Protein 3EAG (pdb70)

Sequence (632 aa):
AKHIHIIGIGGTFGGLAAIAKEAGFEVSGCDAKYPPSTQLEALGIDVYEGFDAAQLDEFKADVYVIGNVAKRGDVVEAILNLGLPYISGPQWLSENVLHHHWVLGVAGTHGKTTTASLAWVLEYAGLAPGFLIGGVPENFGVSARLPQTPRQDPNSQSPFFVIEADEYDTAFFDKRSKFVHYRPRTAVLNNLEFDHADIFADLGAIQTQFHYLVRTVPSEGLIVCNGRQQSLQDTLDKGCWTPVEKFGTEHGWQAGEANADGSFDVLLDGKTAGRVKWDLGRHNRNALAVIAAARHVGVDIQTACEALGAFKNVKRAKHIHIIGIGGTFGGLAAIAKEAGFEVSGCDAKYPPSTQLEALGIDVYEGFDAAQLDEFKADVYVIGNVAKRGDVVEAILNLGLPYISGPQWLSENVLHHHWVLGVAGTHGKTTTASLAWVLEYAGLAPGFLIGGVPENFGVSARLPQTPRQDPNSQSPFFVIEADEYYDTAFFDKRSKFVHYRPRTAVLNNLEFDHADIFADLGAIQTQFHYLVRTVPSEGLIVCNGRQQSLQDTLDKGCWTPVEKFGTEHGWQAGEANADGSFDVLLDGKTAGRVKWDLGRHNRNALAVIAAARHVGVDIQTACEALGAFKNVKR

InterPro domains:
  IPR000713 Mur ligase, N-terminal catalytic domain [PF01225] (3-102)
  IPR004101 Mur ligase, C-terminal [PF02875] (323-444)
  IPR005757 Murein peptide ligase [MF_02020] (2-458)
  IPR005757 Murein peptide ligase [TIGR01081] (3-458)
  IPR013221 Mur ligase, central [PF08245] (110-301)
  IPR036565 Mur-like, catalytic domain superfamily [G3DSA:3.40.1190.10] (93-323)
  IPR036565 Mur-like, catalytic domain superfamily [SSF53623] (100-319)
  IPR036615 Mur ligase, C-terminal domain superfamily [G3DSA:3.90.190.20] (324-458)
  IPR036615 Mur ligase, C-terminal domain superfamily [SSF53244] (321-457)
  IPR050061 Peptidoglycan biosynthesis MurCDEF [PTHR43445] (2-457)

Foldseek 3Di:
DAEEEEEACDAQLVQLQVACLVLPYHYEYEHADDPCVVSCVVSVHHYHHDQALCVCVVDDGQEYEYEAVDDPDHNVVVCVVVVGHYDFSLLVCLVRAQVQAQEAEEDEPDDLQVLLLLCLLCVLVFQQEFEAHRFAFPVDDGNTYHRAAGPVGNVDGHRYYYYHQFQAARYNPTLAGSNLSRLHQHYEHLYADPPVVPSDVHLVRSLVSVLSNQVSHDQLGEYEYAPVDPSVVVSCVVDHRHHYAYECDLQGWHWADADPQGKTFIDGRNHGQEIARDNDPPSVCSLRSSLVRNVSVPRGSHSSSVSRRVGDGTHD/DFEEEEEACDAQLVQLQLACLVVVYQYEYEDADDPCVVVCVVSVYYYDHDQALVVCVVRVGQEYEYEAVDDPDHNVVNCVVVVHHYYYSLQVCLVPPQVQAQEAEEEEDDDLQVLLLLCLLCVLQQQQEFEAGRDDFPVDRGRTYHGDAGPPGNPDGHRYYYYHFFQQQRYNPGRAGSLLRRLHQHYEHLYYDADPVDRPDDSVVSLVSVLSNQVSHDQLGEYEYAPPHVSVVVSCVVDHNHHYAYECDLQGWHWADADPQGKIFIDGNNHTQEIARANDDPSVSSLRSSLVSNVRVPDRSHSSRVSRNPGDGDDD

Secondary structure (DSSP, 8-state):
--EEEEES--S---HHHHHHHHTT-EEEEEE------HHHHHTT-EEEES--GGGGGS---SEEEE-TT-----HHHHHHHTT--EEEHHHHHHHHTGGGSEEEEEESSS-HHHHH--HHHHHHTT---EEE-SSEETTSS-SEE-----SS-TTS---EEEEE---SEEETTEEEEGGGGS--SEEEE-------TTTSSSHHHHHHHHHHHHTTS-TTSEEEEESS-HHHHHHHTT---S-EEEESSSSSEEEEEE-TTS-EEEEETTEEEEEE-----TTT--HHHHHHHHHHHT--HHHHHHHHHT---EE-/--EEEEET--S---HHHHHHHHTT-EEEEEE------HHHHTTT--EEES--TTHHHH---SEEEEPTT-----HHHHHHHHT--EEEHHHHHHHHTGGGSEEEEEESSSSHHHHH--HHHHHHTT---EEE-SS--TTSS-SEE-----TT-TTS---EEEEE---SEEETTEEEEGGGGS--SEEEE------TT-TTS-THHHHHHHHHHHTTS-TTSEEEEETT-HHHHHHHHT---S-EEEESSTTSEEE----SSS-EEEEETTEEEEEE-----TTT--HHHHHHHHHHTT--HHHHHHHHHT--PPP-

B-factor: mean 43.96, std 9.4, range [19.83, 86.57]

CATH classification: 3.40.50.720 (+1 more: 3.40.1190.10)

Structure (mmCIF, N/CA/C/O backbone):
data_3EAG
#
_entry.id   3EAG
#
_cell.length_a   65.497
_cell.length_b   83.800
_cell.length_c   143.838
_cell.angle_alpha   90.00
_cell.angle_beta   90.00
_cell.angle_gamma   90.00
#
_symmetry.space_group_name_H-M   'P 21 21 21'
#
loop_
_entity.id
_entity.type
_entity.pdbx_description
1 polymer 'UDP-N-acetylmuramate:L-alanyl-gamma-D-glutamyl-meso-diaminopimelate ligase'
2 non-polymer GLYCEROL
3 water water
#
loop_
_atom_site.group_PDB
_atom_site.id
_atom_site.type_symbol
_atom_site.label_atom_id
_atom_site.label_alt_id
_atom_site.label_comp_id
_atom_site.label_asym_id
_atom_site.label_entity_id
_atom_site.label_seq_id
_atom_site.pdbx_PDB_ins_code
_atom_site.Cartn_x
_atom_site.Cartn_y
_atom_site.Cartn_z
_atom_site.occupancy
_atom_site.B_iso_or_equiv
_atom_site.auth_seq_id
_atom_site.auth_comp_id
_atom_site.auth_asym_id
_atom_site.auth_atom_id
_atom_site.pdbx_PDB_model_num
ATOM 1 N N . ALA A 1 3 ? 9.379 80.171 56.514 1.00 56.12 0 ALA A N 1
ATOM 2 C CA . ALA A 1 3 ? 8.662 79.498 57.620 1.00 55.88 0 ALA A CA 1
ATOM 3 C C . ALA A 1 3 ? 8.533 78.003 57.262 1.00 55.33 0 ALA A C 1
ATOM 4 O O . ALA A 1 3 ? 9.127 77.552 56.269 1.00 54.82 0 ALA A O 1
ATOM 14 N N . LYS A 1 5 ? 6.692 74.285 56.207 1.00 47.62 2 LYS A N 1
ATOM 15 C CA . LYS A 1 5 ? 5.849 73.932 55.100 1.00 45.59 2 LYS A CA 1
ATOM 16 C C . LYS A 1 5 ? 4.364 74.111 55.394 1.00 43.77 2 LYS A C 1
ATOM 17 O O . LYS A 1 5 ? 3.906 74.099 56.542 1.00 43.21 2 LYS A O 1
ATOM 23 N N . HIS A 1 6 ? 3.610 74.293 54.326 1.00 41.85 3 HIS A N 1
ATOM 24 C CA . HIS A 1 6 ? 2.173 74.478 54.425 1.00 39.95 3 HIS A CA 1
ATOM 25 C C . HIS A 1 6 ? 1.492 73.228 53.857 1.00 38.77 3 HIS A C 1
ATOM 26 O O . HIS A 1 6 ? 1.730 72.838 52.688 1.00 38.33 3 HIS A O 1
ATOM 33 N N . ILE A 1 7 ? 0.674 72.593 54.684 1.00 36.86 4 ILE A N 1
ATOM 34 C CA . ILE A 1 7 ? -0.093 71.458 54.216 1.00 36.23 4 ILE A CA 1
ATOM 35 C C . ILE A 1 7 ? -1.558 71.812 54.159 1.00 35.42 4 ILE A C 1
ATOM 36 O O . ILE A 1 7 ? -2.042 72.553 54.989 1.00 36.26 4 ILE A O 1
ATOM 41 N N . HIS A 1 8 ? -2.244 71.317 53.144 1.00 34.13 5 HIS A N 1
ATOM 42 C CA . HIS A 1 8 ? -3.646 71.566 52.986 1.00 33.34 5 HIS A CA 1
ATOM 43 C C . HIS A 1 8 ? -4.376 70.214 52.993 1.00 32.87 5 HIS A C 1
ATOM 44 O O . HIS A 1 8 ? -4.171 69.362 52.118 1.00 32.01 5 HIS A O 1
ATOM 51 N N . ILE A 1 9 ? -5.195 70.018 54.012 1.00 31.91 6 ILE A N 1
ATOM 52 C CA . ILE A 1 9 ? -5.882 68.762 54.206 1.00 32.14 6 ILE A CA 1
ATOM 53 C C . ILE A 1 9 ? -7.225 68.741 53.479 1.00 32.27 6 ILE A C 1
ATOM 54 O O . ILE A 1 9 ? -8.127 69.515 53.805 1.00 33.48 6 ILE A O 1
ATOM 59 N N . ILE A 1 10 ? -7.356 67.877 52.477 1.00 32.16 7 ILE A N 1
ATOM 60 C CA . ILE A 1 10 ? -8.643 67.678 51.830 1.00 31.78 7 ILE A CA 1
ATOM 61 C C . ILE A 1 10 ? -9.433 66.649 52.657 1.00 31.56 7 ILE A C 1
ATOM 62 O O . ILE A 1 10 ? -9.101 65.426 52.704 1.00 31.05 7 ILE A O 1
ATOM 67 N N . GLY A 1 11 ? -10.460 67.157 53.320 1.00 30.70 8 GLY A N 1
ATOM 68 C CA . GLY A 1 11 ? -11.310 66.326 54.148 1.00 31.17 8 GLY A CA 1
ATOM 69 C C . GLY A 1 11 ? -10.842 66.438 55.569 1.00 31.98 8 GLY A C 1
ATOM 70 O O . GLY A 1 11 ? -10.417 65.454 56.147 1.00 33.31 8 GLY A O 1
ATOM 71 N N . ILE A 1 12 ? -10.929 67.634 56.144 1.00 32.37 9 ILE A N 1
ATOM 72 C CA . ILE A 1 12 ? -10.288 67.925 57.435 1.00 32.24 9 ILE A CA 1
ATOM 73 C C . ILE A 1 12 ? -11.207 67.758 58.634 1.00 32.57 9 ILE A C 1
ATOM 74 O O . ILE A 1 12 ? -10.755 67.936 59.777 1.00 32.05 9 ILE A O 1
ATOM 79 N N . GLY A 1 13 ? -12.483 67.451 58.361 1.00 32.52 10 GLY A N 1
ATOM 80 C CA . GLY A 1 13 ? -13.457 67.099 59.394 1.00 33.26 10 GLY A CA 1
ATOM 81 C C . GLY A 1 13 ? -13.203 65.689 59.902 1.00 34.15 10 GLY A C 1
ATOM 82 O O . GLY A 1 13 ? -12.424 64.911 59.314 1.00 34.80 10 GLY A O 1
ATOM 83 N N . GLY A 1 14 ? -13.836 65.350 61.007 1.00 34.59 11 GLY A N 1
ATOM 84 C CA . GLY A 1 14 ? -13.620 64.045 61.630 1.00 35.03 11 GLY A CA 1
ATOM 85 C C . GLY A 1 14 ? -12.411 64.053 62.555 1.00 35.48 11 GLY A C 1
ATOM 86 O O . GLY A 1 14 ? -11.417 64.779 62.312 1.00 35.38 11 GLY A O 1
ATOM 87 N N . THR A 1 15 ? -12.485 63.222 63.600 1.00 35.11 12 THR A N 1
ATOM 88 C CA . THR A 1 15 ? -11.430 63.132 64.612 1.00 34.60 12 THR A CA 1
ATOM 89 C C . THR A 1 15 ? -10.044 62.727 64.111 1.00 33.44 12 THR A C 1
ATOM 90 O O . THR A 1 15 ? -9.058 63.242 64.622 1.00 33.85 12 THR A O 1
ATOM 94 N N . PHE A 1 16 ? -9.950 61.808 63.154 1.00 32.25 13 PHE A N 1
ATOM 95 C CA . PHE A 1 16 ? -8.637 61.382 62.662 1.00 31.91 13 PHE A CA 1
ATOM 96 C C . PHE A 1 16 ? -7.887 62.501 61.915 1.00 32.04 13 PHE A C 1
ATOM 97 O O . PHE A 1 16 ? -6.718 62.757 62.164 1.00 32.01 13 PHE A O 1
ATOM 113 N N . GLY A 1 18 ? -8.743 65.717 61.968 1.00 30.49 15 GLY A N 1
ATOM 114 C CA . GLY A 1 18 ? -8.644 66.831 62.881 1.00 29.40 15 GLY A CA 1
ATOM 115 C C . GLY A 1 18 ? -7.510 66.660 63.861 1.00 28.85 15 GLY A C 1
ATOM 116 O O . GLY A 1 18 ? -6.767 67.606 64.128 1.00 28.78 15 GLY A O 1
ATOM 117 N N . GLY A 1 19 ? -7.389 65.458 64.419 1.00 28.18 16 GLY A N 1
ATOM 118 C CA . GLY A 1 19 ? -6.232 65.105 65.234 1.00 27.85 16 GLY A CA 1
ATOM 119 C C . GLY A 1 19 ? -4.894 65.256 64.510 1.00 27.50 16 GLY A C 1
ATOM 120 O O . GLY A 1 19 ? -3.910 65.726 65.100 1.00 26.95 16 GLY A O 1
ATOM 121 N N . LEU A 1 20 ? -4.861 64.861 63.236 1.00 27.19 17 LEU A N 1
ATOM 122 C CA . LEU A 1 20 ? -3.674 65.014 62.409 1.00 27.94 17 LEU A CA 1
ATOM 123 C C . LEU A 1 20 ? -3.327 66.480 62.256 1.00 27.93 17 LEU A C 1
ATOM 124 O O . LEU A 1 20 ? -2.155 66.870 62.237 1.00 27.92 17 LEU A O 1
ATOM 129 N N . ALA A 1 21 ? -4.352 67.306 62.154 1.00 28.17 18 ALA A N 1
ATOM 130 C CA . ALA A 1 21 ? -4.109 68.720 61.970 1.00 27.99 18 ALA A CA 1
ATOM 131 C C . ALA A 1 21 ? -3.543 69.340 63.252 1.00 28.26 18 ALA A C 1
ATOM 132 O O . ALA A 1 21 ? -2.630 70.176 63.182 1.00 29.25 18 ALA A O 1
ATOM 134 N N . ALA A 1 22 ? -4.027 68.900 64.412 1.00 27.56 19 ALA A N 1
ATOM 135 C CA . ALA A 1 22 ? -3.493 69.393 65.674 1.00 27.54 19 ALA A CA 1
ATOM 136 C C . ALA A 1 22 ? -2.010 69.032 65.790 1.00 27.73 19 ALA A C 1
ATOM 137 O O . ALA A 1 22 ? -1.188 69.860 66.175 1.00 28.09 19 ALA A O 1
ATOM 139 N N . ILE A 1 23 ? -1.665 67.805 65.416 1.00 27.71 20 ILE A N 1
ATOM 140 C CA . ILE A 1 23 ? -0.299 67.355 65.534 1.00 27.52 20 ILE A CA 1
ATOM 141 C C . ILE A 1 23 ? 0.619 68.127 64.594 1.00 28.14 20 ILE A C 1
ATOM 142 O O . ILE A 1 23 ? 1.696 68.588 64.989 1.00 27.36 20 ILE A O 1
ATOM 147 N N . ALA A 1 24 ? 0.162 68.287 63.357 1.00 29.37 21 ALA A N 1
ATOM 148 C CA . ALA A 1 24 ? 0.894 69.025 62.352 1.00 30.24 21 ALA A CA 1
ATOM 149 C C . ALA A 1 24 ? 1.115 70.403 62.873 1.00 31.34 21 ALA A C 1
ATOM 150 O O . ALA A 1 24 ? 2.250 70.898 62.889 1.00 32.23 21 ALA A O 1
ATOM 152 N N . LYS A 1 25 ? 0.039 71.015 63.340 1.00 32.15 22 LYS A N 1
ATOM 153 C CA . LYS A 1 25 ? 0.139 72.342 63.947 1.00 33.91 22 LYS A CA 1
ATOM 154 C C . LYS A 1 25 ? 1.244 72.444 64.994 1.00 34.30 22 LYS A C 1
ATOM 155 O O . LYS A 1 25 ? 2.058 73.345 64.943 1.00 35.03 22 LYS A O 1
ATOM 161 N N . GLU A 1 26 ? 1.259 71.505 65.931 1.00 34.70 23 GLU A N 1
ATOM 162 C CA . GLU A 1 26 ? 2.176 71.506 67.054 1.00 35.75 23 GLU A CA 1
ATOM 163 C C . GLU A 1 26 ? 3.607 71.155 66.611 1.00 35.61 23 GLU A C 1
ATOM 164 O O . GLU A 1 26 ? 4.585 71.483 67.294 1.00 35.55 23 GLU A O 1
ATOM 170 N N . ALA A 1 27 ? 3.735 70.473 65.472 1.00 35.39 24 ALA A N 1
ATOM 171 C CA . ALA A 1 27 ? 5.057 70.127 64.942 1.00 34.81 24 ALA A CA 1
ATOM 172 C C . ALA A 1 27 ? 5.680 71.294 64.168 1.00 34.84 24 ALA A C 1
ATOM 173 O O . ALA A 1 27 ? 6.749 71.145 63.570 1.00 35.25 24 ALA A O 1
ATOM 175 N N . GLY A 1 28 ? 5.013 72.444 64.169 1.00 34.30 25 GLY A N 1
ATOM 176 C CA . GLY A 1 28 ? 5.510 73.603 63.458 1.00 33.92 25 GLY A CA 1
ATOM 177 C C . GLY A 1 28 ? 4.983 73.829 62.040 1.00 33.73 25 GLY A C 1
ATOM 178 O O . GLY A 1 28 ? 5.347 74.831 61.411 1.00 34.64 25 GLY A O 1
ATOM 179 N N . PHE A 1 29 ? 4.119 72.954 61.527 1.00 32.54 26 PHE A N 1
ATOM 180 C CA . PHE A 1 29 ? 3.526 73.170 60.185 1.00 31.60 26 PHE A CA 1
ATOM 181 C C . PHE A 1 29 ? 2.422 74.232 60.130 1.00 31.79 26 PHE A C 1
ATOM 182 O O . PHE A 1 29 ? 1.611 74.354 61.031 1.00 32.02 26 PHE A O 1
ATOM 190 N N . GLU A 1 30 ? 2.394 74.986 59.044 1.00 31.94 27 GLU A N 1
ATOM 191 C CA . GLU A 1 30 ? 1.207 75.739 58.659 1.00 31.68 27 GLU A CA 1
ATOM 192 C C . GLU A 1 30 ? 0.132 74.762 58.128 1.00 30.38 27 GLU A C 1
ATOM 193 O O . GLU A 1 30 ? 0.381 73.964 57.253 1.00 30.89 27 GLU A O 1
ATOM 199 N N . VAL A 1 31 ? -1.069 74.830 58.657 1.00 29.10 28 VAL A N 1
ATOM 200 C CA . VAL A 1 31 ? -2.075 73.858 58.310 1.00 27.94 28 VAL A CA 1
ATOM 201 C C . VAL A 1 31 ? -3.346 74.568 57.887 1.00 27.51 28 VAL A C 1
ATOM 202 O O . VAL A 1 31 ? -3.814 75.490 58.565 1.00 26.43 28 VAL A O 1
ATOM 206 N N . SER A 1 32 ? -3.920 74.129 56.775 1.00 27.16 29 SER A N 1
ATOM 207 C CA . SER A 1 32 ? -5.286 74.531 56.442 1.00 27.63 29 SER A CA 1
ATOM 208 C C . SER A 1 32 ? -5.975 73.337 55.826 1.00 27.77 29 SER A C 1
ATOM 209 O O . SER A 1 32 ? -5.336 72.306 55.607 1.00 27.79 29 SER A O 1
ATOM 212 N N . GLY A 1 33 ? -7.261 73.451 55.513 1.00 27.42 30 GLY A N 1
ATOM 213 C CA . GLY A 1 33 ? -7.924 72.306 54.885 1.00 27.34 30 GLY A CA 1
ATOM 214 C C . GLY A 1 33 ? -9.309 72.638 54.423 1.00 27.72 30 GLY A C 1
ATOM 215 O O . GLY A 1 33 ? -9.745 73.789 54.539 1.00 28.61 30 GLY A O 1
ATOM 216 N N . CYS A 1 34 ? -10.027 71.660 53.904 1.00 27.04 31 CYS A N 1
ATOM 217 C CA . CYS A 1 34 ? -11.373 71.959 53.500 1.00 28.12 31 CYS A CA 1
ATOM 218 C C . CYS A 1 34 ? -12.194 70.777 53.877 1.00 28.79 31 CYS A C 1
ATOM 219 O O . CYS A 1 34 ? -11.650 69.682 54.096 1.00 30.07 31 CYS A O 1
ATOM 222 N N . ASP A 1 35 ? -13.493 70.991 53.956 1.00 28.74 32 ASP A N 1
ATOM 223 C CA . ASP A 1 35 ? -14.445 69.927 54.166 1.00 29.69 32 ASP A CA 1
ATOM 224 C C . ASP A 1 35 ? -15.868 70.449 53.920 1.00 29.35 32 ASP A C 1
ATOM 225 O O . ASP A 1 35 ? -16.057 71.618 53.580 1.00 28.94 32 ASP A O 1
ATOM 230 N N . ALA A 1 36 ? -16.864 69.570 54.051 1.00 29.61 33 ALA A N 1
ATOM 231 C CA . ALA A 1 36 ? -18.271 69.983 53.975 1.00 29.47 33 ALA A CA 1
ATOM 232 C C . ALA A 1 36 ? -18.512 70.847 55.208 1.00 30.40 33 ALA A C 1
ATOM 233 O O . ALA A 1 36 ? -17.723 70.811 56.156 1.00 30.51 33 ALA A O 1
ATOM 235 N N . LYS A 1 37 ? -19.570 71.652 55.184 1.00 31.56 34 LYS A N 1
ATOM 236 C CA . LYS A 1 37 ? -19.921 72.513 56.310 1.00 32.16 34 LYS A CA 1
ATOM 237 C C . LYS A 1 37 ? -19.739 71.779 57.656 1.00 32.31 34 LYS A C 1
ATOM 238 O O . LYS A 1 37 ? -20.384 70.769 57.914 1.00 32.27 34 LYS A O 1
ATOM 252 N N . TYR A 1 39 ? -19.260 71.847 62.082 1.00 32.62 36 TYR A N 1
ATOM 253 C CA . TYR A 1 39 ? -20.020 72.354 63.223 1.00 32.67 36 TYR A CA 1
ATOM 254 C C . TYR A 1 39 ? -19.240 72.197 64.518 1.00 33.79 36 TYR A C 1
ATOM 255 O O . TYR A 1 39 ? -18.262 71.449 64.558 1.00 33.81 36 TYR A O 1
ATOM 264 N N . PRO A 1 40 ? -19.653 72.920 65.581 1.00 34.94 37 PRO A N 1
ATOM 265 C CA . PRO A 1 40 ? -19.075 72.699 66.899 1.00 36.03 37 PRO A CA 1
ATOM 266 C C . PRO A 1 40 ? -19.268 71.248 67.346 1.00 37.59 37 PRO A C 1
ATOM 267 O O . PRO A 1 40 ? -20.286 70.632 67.011 1.00 37.58 37 PRO A O 1
ATOM 271 N N . PRO A 1 41 ? -18.279 70.687 68.073 1.00 39.05 38 PRO A N 1
ATOM 272 C CA . PRO A 1 41 ? -17.144 71.440 68.620 1.00 39.49 38 PRO A CA 1
ATOM 273 C C . PRO A 1 41 ? -15.922 71.465 67.657 1.00 39.51 38 PRO A C 1
ATOM 274 O O . PRO A 1 41 ? -15.062 72.340 67.767 1.00 39.55 38 PRO A O 1
ATOM 286 N N . SER A 1 43 ? -15.492 72.608 64.627 1.00 37.64 40 SER A N 1
ATOM 287 C CA . SER A 1 43 ? -15.190 73.835 63.883 1.00 36.98 40 SER A CA 1
ATOM 288 C C . SER A 1 43 ? -14.427 74.826 64.738 1.00 36.88 40 SER A C 1
ATOM 289 O O . SER A 1 43 ? -13.470 75.412 64.269 1.00 37.04 40 SER A O 1
ATOM 292 N N . THR A 1 44 ? -14.837 74.984 65.996 1.00 36.88 41 THR A N 1
ATOM 293 C CA . THR A 1 44 ? -14.182 75.901 66.942 1.00 36.70 41 THR A CA 1
ATOM 294 C C . THR A 1 44 ? -12.801 75.421 67.429 1.00 36.35 41 THR A C 1
ATOM 295 O O . THR A 1 44 ? -11.924 76.235 67.718 1.00 35.74 41 THR A O 1
ATOM 299 N N . GLN A 1 45 ? -12.603 74.105 67.496 1.00 36.41 42 GLN A N 1
ATOM 300 C CA . GLN A 1 45 ? -11.275 73.529 67.771 1.00 36.78 42 GLN A CA 1
ATOM 301 C C . GLN A 1 45 ? -10.259 73.848 66.691 1.00 36.86 42 GLN A C 1
ATOM 302 O O . GLN A 1 45 ? -9.106 74.208 66.976 1.00 36.50 42 GLN A O 1
ATOM 308 N N . LEU A 1 46 ? -10.705 73.765 65.447 1.00 36.89 43 LEU A N 1
ATOM 309 C CA . LEU A 1 46 ? -9.857 74.161 64.341 1.00 37.10 43 LEU A CA 1
ATOM 310 C C . LEU A 1 46 ? -9.593 75.668 64.294 1.00 36.93 43 LEU A C 1
ATOM 311 O O . LEU A 1 46 ? -8.512 76.094 63.902 1.00 37.21 43 LEU A O 1
ATOM 316 N N . GLU A 1 47 ? -10.581 76.457 64.686 1.00 37.02 44 GLU A N 1
ATOM 317 C CA . GLU A 1 47 ? -10.420 77.906 64.856 1.00 38.18 44 GLU A CA 1
ATOM 318 C C . GLU A 1 47 ? -9.429 78.235 65.976 1.00 37.14 44 GLU A C 1
ATOM 319 O O . GLU A 1 47 ? -8.513 79.014 65.766 1.00 37.47 44 GLU A O 1
ATOM 325 N N . ALA A 1 48 ? -9.612 77.657 67.160 1.00 36.35 45 ALA A N 1
ATOM 326 C CA . ALA A 1 48 ? -8.672 77.867 68.258 1.00 36.02 45 ALA A CA 1
ATOM 327 C C . ALA A 1 48 ? -7.209 77.561 67.870 1.00 35.98 45 ALA A C 1
ATOM 328 O O . ALA A 1 48 ? -6.290 78.209 68.379 1.00 36.59 45 ALA A O 1
ATOM 330 N N . LEU A 1 49 ? -6.990 76.580 66.994 1.00 34.61 46 LEU A N 1
ATOM 331 C CA . LEU A 1 49 ? -5.650 76.302 66.519 1.00 34.35 46 LEU A CA 1
ATOM 332 C C . LEU A 1 49 ? -5.179 77.230 65.373 1.00 34.59 46 LEU A C 1
ATOM 333 O O . LEU A 1 49 ? -4.015 77.182 64.967 1.00 34.71 46 LEU A O 1
ATOM 338 N N . GLY A 1 50 ? -6.080 78.060 64.855 1.00 34.13 47 GLY A N 1
ATOM 339 C CA . GLY A 1 50 ? -5.754 79.012 63.817 1.00 33.83 47 GLY A CA 1
ATOM 340 C C . GLY A 1 50 ? -5.720 78.387 62.442 1.00 34.56 47 GLY A C 1
ATOM 341 O O . GLY A 1 50 ? -4.976 78.842 61.583 1.00 34.90 47 GLY A O 1
ATOM 342 N N . ILE A 1 51 ? -6.526 77.348 62.218 1.00 34.27 48 ILE A N 1
ATOM 343 C CA . ILE A 1 51 ? -6.472 76.618 60.970 1.00 33.53 48 ILE A CA 1
ATOM 344 C C . ILE A 1 51 ? -7.571 77.117 60.072 1.00 34.29 48 ILE A C 1
ATOM 345 O O . ILE A 1 51 ? -8.742 76.962 60.405 1.00 35.18 48 ILE A O 1
ATOM 350 N N . ASP A 1 52 ? -7.188 77.726 58.941 1.00 34.63 49 ASP A N 1
ATOM 351 C CA . ASP A 1 52 ? -8.132 78.214 57.929 1.00 34.48 49 ASP A CA 1
ATOM 352 C C . ASP A 1 52 ? -8.878 77.030 57.339 1.00 34.30 49 ASP A C 1
ATOM 353 O O . ASP A 1 52 ? -8.256 76.031 56.968 1.00 35.43 49 ASP A O 1
ATOM 358 N N . VAL A 1 53 ? -10.201 77.129 57.249 1.00 33.41 50 VAL A N 1
ATOM 359 C CA . VAL A 1 53 ? -10.994 76.000 56.788 1.00 32.47 50 VAL A CA 1
ATOM 360 C C . VAL A 1 53 ? -11.963 76.388 55.670 1.00 32.69 50 VAL A C 1
ATOM 361 O O . VAL A 1 53 ? -12.921 77.093 55.901 1.00 33.50 50 VAL A O 1
ATOM 365 N N . TYR A 1 54 ? -11.728 75.896 54.462 1.00 32.33 51 TYR A N 1
ATOM 366 C CA . TYR A 1 54 ? -12.582 76.217 53.346 1.00 31.95 51 TYR A CA 1
ATOM 367 C C . TYR A 1 54 ? -13.813 75.295 53.328 1.00 31.41 51 TYR A C 1
ATOM 368 O O . TYR A 1 54 ? -13.674 74.099 53.468 1.00 31.19 51 TYR A O 1
ATOM 377 N N . GLU A 1 55 ? -15.003 75.868 53.148 1.00 30.92 52 GLU A N 1
ATOM 378 C CA . GLU A 1 55 ? -16.247 75.105 53.040 1.00 31.22 52 GLU A CA 1
ATOM 379 C C . GLU A 1 55 ? -16.515 74.583 51.614 1.00 30.56 52 GLU A C 1
ATOM 380 O O . GLU A 1 55 ? -16.767 75.354 50.701 1.00 30.04 52 GLU A O 1
ATOM 386 N N . GLY A 1 56 ? -16.478 73.261 51.446 1.00 30.77 53 GLY A N 1
ATOM 387 C CA . GLY A 1 56 ? -16.757 72.626 50.157 1.00 29.85 53 GLY A CA 1
ATOM 388 C C . GLY A 1 56 ? -15.521 72.114 49.442 1.00 29.68 53 GLY A C 1
ATOM 389 O O . GLY A 1 56 ? -14.390 72.309 49.903 1.00 29.01 53 GLY A O 1
ATOM 390 N N . PHE A 1 57 ? -15.738 71.463 48.302 1.00 29.51 54 PHE A N 1
ATOM 391 C CA . PHE A 1 57 ? -14.643 70.819 47.595 1.00 29.90 54 PHE A CA 1
ATOM 392 C C . PHE A 1 57 ? -14.402 71.419 46.201 1.00 30.35 54 PHE A C 1
ATOM 393 O O . PHE A 1 57 ? -13.836 70.766 45.315 1.00 30.32 54 PHE A O 1
ATOM 401 N N . ASP A 1 58 ? -14.822 72.662 46.039 1.00 30.83 55 ASP A N 1
ATOM 402 C CA . ASP A 1 58 ? -14.668 73.417 44.818 1.00 32.23 55 ASP A CA 1
ATOM 403 C C . ASP A 1 58 ? -13.188 73.597 44.487 1.00 32.03 55 ASP A C 1
ATOM 40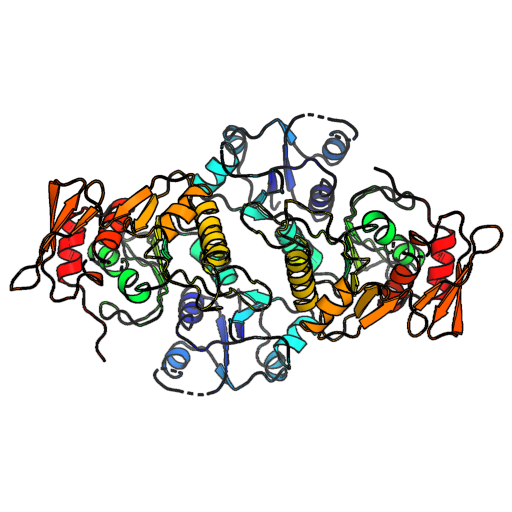4 O O . ASP A 1 58 ? -12.388 73.903 45.363 1.00 32.10 55 ASP A O 1
ATOM 409 N N . ALA A 1 59 ? -12.831 73.403 43.218 1.00 32.18 56 ALA A N 1
ATOM 410 C CA . ALA A 1 59 ? -11.463 73.635 42.744 1.00 32.17 56 ALA A CA 1
ATOM 411 C C . ALA A 1 59 ? -10.993 75.071 43.007 1.00 32.39 56 ALA A C 1
ATOM 412 O O . ALA A 1 59 ? -9.829 75.279 43.320 1.00 32.55 56 ALA A O 1
ATOM 414 N N . ALA A 1 60 ? -11.891 76.049 42.910 1.00 31.95 57 ALA A N 1
ATOM 415 C CA . ALA A 1 60 ? -11.491 77.450 43.108 1.00 32.57 57 ALA A CA 1
ATOM 416 C C . ALA A 1 60 ? -10.653 77.704 44.363 1.00 32.52 57 ALA A C 1
ATOM 417 O O . ALA A 1 60 ? -9.881 78.641 44.391 1.00 33.35 57 ALA A O 1
ATOM 419 N N . GLN A 1 61 ? -10.781 76.865 45.381 1.00 32.09 58 GLN A N 1
ATOM 420 C CA . GLN A 1 61 ? -9.988 77.049 46.589 1.00 32.06 58 GLN A CA 1
ATOM 421 C C . GLN A 1 61 ? -8.489 77.005 46.283 1.00 31.95 58 GLN A C 1
ATOM 422 O O . GLN A 1 61 ? -7.700 77.654 46.967 1.00 32.31 58 GLN A O 1
ATOM 428 N N . LEU A 1 62 ? -8.103 76.238 45.266 1.00 31.32 59 LEU A N 1
ATOM 429 C CA . LEU A 1 62 ? -6.692 76.096 44.903 1.00 31.28 59 LEU A CA 1
ATOM 430 C C . LEU A 1 62 ? -6.072 77.422 44.497 1.00 32.27 59 LEU A C 1
ATOM 431 O O . LEU A 1 62 ? -4.868 77.560 44.536 1.00 32.13 59 LEU A O 1
ATOM 436 N N . ASP A 1 63 ? -6.900 78.397 44.128 1.00 33.23 60 ASP A N 1
ATOM 437 C CA . ASP A 1 63 ? -6.398 79.694 43.728 1.00 34.53 60 ASP A CA 1
ATOM 438 C C . ASP A 1 63 ? -6.089 80.592 44.904 1.00 34.33 60 ASP A C 1
ATOM 439 O O . ASP A 1 63 ? -5.500 81.652 44.723 1.00 33.83 60 ASP A O 1
ATOM 444 N N . GLU A 1 64 ? -6.460 80.184 46.112 1.00 34.24 61 GLU A N 1
ATOM 445 C CA . GLU A 1 64 ? -6.254 81.066 47.242 1.00 35.07 61 GLU A CA 1
ATOM 446 C C . GLU A 1 64 ? -4.786 81.159 47.617 1.00 34.97 61 GLU A C 1
ATOM 447 O O . GLU A 1 64 ? -4.339 82.198 48.079 1.00 35.44 61 GLU A O 1
ATOM 453 N N . PHE A 1 65 ? -4.042 80.080 47.393 1.00 34.52 62 PHE A N 1
ATOM 454 C CA . PHE A 1 65 ? -2.634 79.954 47.789 1.00 34.34 62 PHE A CA 1
ATOM 455 C C . PHE A 1 65 ? -2.142 78.564 47.331 1.00 34.44 62 PHE A C 1
ATOM 456 O O . PHE A 1 65 ? -2.934 77.667 47.075 1.00 32.74 62 PHE A O 1
ATOM 464 N N . LYS A 1 66 ? -0.840 78.381 47.235 1.00 35.36 63 LYS A N 1
ATOM 465 C CA . LYS A 1 66 ? -0.361 77.064 46.907 1.00 37.52 63 LYS A CA 1
ATOM 466 C C . LYS A 1 66 ? 0.250 76.398 48.133 1.00 37.72 63 LYS A C 1
ATOM 467 O O . LYS A 1 66 ? 1.154 76.953 48.768 1.00 39.60 63 LYS A O 1
ATOM 473 N N . ALA A 1 67 ? -0.260 75.229 48.490 1.00 36.67 64 ALA A N 1
ATOM 474 C CA . ALA A 1 67 ? 0.293 74.494 49.613 1.00 35.81 64 ALA A CA 1
ATOM 475 C C . ALA A 1 67 ? 1.514 73.666 49.142 1.00 35.47 64 ALA A C 1
ATOM 476 O O . ALA A 1 67 ? 1.634 73.342 47.975 1.00 35.84 64 ALA A O 1
ATOM 478 N N . ASP A 1 68 ? 2.416 73.315 50.041 1.00 35.06 65 ASP A N 1
ATOM 479 C CA . ASP A 1 68 ? 3.556 72.502 49.663 1.00 34.39 65 ASP A CA 1
ATOM 480 C C . ASP A 1 68 ? 3.162 71.081 49.372 1.00 33.82 65 ASP A C 1
ATOM 481 O O . ASP A 1 68 ? 3.779 70.440 48.521 1.00 34.01 65 ASP A O 1
ATOM 486 N N . VAL A 1 69 ? 2.128 70.594 50.058 1.00 32.54 66 VAL A N 1
ATOM 487 C CA . VAL A 1 69 ? 1.594 69.285 49.777 1.00 32.01 66 VAL A CA 1
ATOM 488 C C . VAL A 1 69 ? 0.125 69.265 50.118 1.00 31.45 66 VAL A C 1
ATOM 489 O O . VAL A 1 69 ? -0.318 70.025 50.970 1.00 31.18 66 VAL A O 1
ATOM 493 N N . TYR A 1 70 ? -0.621 68.391 49.448 1.00 30.88 67 TYR A N 1
ATOM 494 C CA . TYR A 1 70 ? -2.059 68.251 49.657 1.00 30.77 67 TYR A CA 1
ATOM 495 C C . TYR A 1 70 ? -2.265 66.931 50.343 1.00 30.62 67 TYR A C 1
ATOM 496 O O . TYR A 1 70 ? -1.866 65.890 49.811 1.00 31.53 67 TYR A O 1
ATOM 505 N N . VAL A 1 71 ? -2.823 66.977 51.553 1.00 30.14 68 VAL A N 1
ATOM 506 C CA . VAL A 1 71 ? -2.985 65.779 52.343 1.00 29.47 68 VAL A CA 1
ATOM 507 C C . VAL A 1 71 ? -4.420 65.299 52.189 1.00 30.23 68 VAL A C 1
ATOM 508 O O . VAL A 1 71 ? -5.366 65.973 52.600 1.00 30.49 68 VAL A O 1
ATOM 512 N N . ILE A 1 72 ? -4.579 64.124 51.608 1.00 30.32 69 ILE A N 1
ATOM 513 C CA . ILE A 1 72 ? -5.885 63.668 51.182 1.00 30.55 69 ILE A CA 1
ATOM 514 C C . ILE A 1 72 ? -6.500 62.740 52.188 1.00 31.06 69 ILE A C 1
ATOM 515 O O . ILE A 1 72 ? -5.977 61.656 52.444 1.00 31.78 69 ILE A O 1
ATOM 520 N N . GLY A 1 73 ? -7.631 63.134 52.748 1.00 31.78 70 GLY A N 1
ATOM 521 C CA . GLY A 1 73 ? -8.298 62.245 53.685 1.00 31.95 70 GLY A CA 1
ATOM 522 C C . GLY A 1 73 ? -9.248 61.288 53.001 1.00 32.45 70 GLY A C 1
ATOM 523 O O . GLY A 1 73 ? -9.485 61.375 51.811 1.00 32.57 70 GLY A O 1
ATOM 524 N N . ASN A 1 74 ? -9.830 60.403 53.788 1.00 33.44 71 ASN A N 1
ATOM 525 C CA . ASN A 1 74 ? -10.737 59.399 53.304 1.00 34.61 71 ASN A CA 1
ATOM 526 C C . ASN A 1 74 ? -11.945 59.844 52.574 1.00 34.54 71 ASN A C 1
ATOM 527 O O . ASN A 1 74 ? -12.467 59.102 51.768 1.00 35.12 71 ASN A O 1
ATOM 532 N N . VAL A 1 75 ? -12.438 61.020 52.889 1.00 34.70 72 VAL A N 1
ATOM 533 C CA . VAL A 1 75 ? -13.654 61.455 52.254 1.00 34.92 72 VAL A CA 1
ATOM 534 C C . VAL A 1 75 ? -13.365 61.802 50.774 1.00 34.66 72 VAL A C 1
ATOM 535 O O . VAL A 1 75 ? -14.286 61.834 49.952 1.00 35.15 72 VAL A O 1
ATOM 539 N N . ALA A 1 76 ? -12.100 62.081 50.441 1.00 33.71 73 ALA A N 1
ATOM 540 C CA . ALA A 1 76 ? -11.761 62.424 49.058 1.00 32.45 73 ALA A CA 1
ATOM 541 C C . ALA A 1 76 ? -11.961 61.214 48.151 1.00 31.81 73 ALA A C 1
ATOM 542 O O . ALA A 1 76 ? -11.717 60.081 48.546 1.00 30.85 73 ALA A O 1
ATOM 544 N N . LYS A 1 77 ? -12.447 61.483 46.948 1.00 31.95 74 LYS A N 1
ATOM 545 C CA . LYS A 1 77 ? -12.666 60.471 45.917 1.00 32.63 74 LYS A CA 1
ATOM 546 C C . LYS A 1 77 ? -12.722 61.156 44.547 1.00 32.01 74 LYS A C 1
ATOM 547 O O . LYS A 1 77 ? -12.901 62.365 44.466 1.00 31.95 74 LYS A O 1
ATOM 553 N N . ARG A 1 78 ? -12.563 60.390 43.475 1.00 31.61 75 ARG A N 1
ATOM 554 C CA . ARG A 1 78 ? -12.572 60.961 42.140 1.00 31.50 75 ARG A CA 1
ATOM 555 C C . ARG A 1 78 ? -13.935 61.585 41.833 1.00 32.09 75 ARG A C 1
ATOM 556 O O . ARG A 1 78 ? -14.980 61.146 42.366 1.00 32.19 75 ARG A O 1
ATOM 564 N N . GLY A 1 79 ? -13.916 62.608 40.978 1.00 32.21 76 GLY A N 1
ATOM 565 C CA . GLY A 1 79 ? -15.119 63.327 40.579 1.00 32.60 76 GLY A CA 1
ATOM 566 C C . GLY A 1 79 ? -15.328 64.603 41.373 1.00 33.06 76 GLY A C 1
ATOM 567 O O . GLY A 1 79 ? -15.859 65.603 40.865 1.00 33.36 76 GLY A O 1
ATOM 576 N N . ASP A 1 81 ? -14.507 67.976 42.683 1.00 34.30 78 ASP A N 1
ATOM 577 C CA . ASP A 1 81 ? -13.839 69.062 41.955 1.00 34.45 78 ASP A CA 1
ATOM 578 C C . ASP A 1 81 ? -12.390 69.396 42.386 1.00 33.05 78 ASP A C 1
ATOM 579 O O . ASP A 1 81 ? -11.515 69.532 41.526 1.00 33.04 78 ASP A O 1
ATOM 584 N N . VAL A 1 82 ? -12.124 69.523 43.682 1.00 31.36 79 VAL A N 1
ATOM 585 C CA . VAL A 1 82 ? -10.772 69.890 44.132 1.00 30.54 79 VAL A CA 1
ATOM 586 C C . VAL A 1 82 ? -9.744 68.803 43.855 1.00 30.45 79 VAL A C 1
ATOM 587 O O . VAL A 1 82 ? -8.627 69.097 43.462 1.00 30.55 79 VAL A O 1
ATOM 591 N N . VAL A 1 83 ? -10.142 67.546 44.056 1.00 29.94 80 VAL A N 1
ATOM 592 C CA . VAL A 1 83 ? -9.333 66.378 43.703 1.00 28.97 80 VAL A CA 1
ATOM 593 C C . VAL A 1 83 ? -9.011 66.323 42.206 1.00 28.50 80 VAL A C 1
ATOM 594 O O . VAL A 1 83 ? -7.837 66.179 41.842 1.00 29.37 80 VAL A O 1
ATOM 598 N N . GLU A 1 84 ? -10.010 66.417 41.327 1.00 27.48 81 GLU A N 1
ATOM 599 C CA . GLU A 1 84 ? -9.695 66.440 39.877 1.00 27.20 81 GLU A CA 1
ATOM 600 C C . GLU A 1 84 ? -8.621 67.506 39.501 1.00 26.71 81 GLU A C 1
ATOM 601 O O . GLU A 1 84 ? -7.754 67.260 38.647 1.00 26.07 81 GLU A O 1
ATOM 607 N N . ALA A 1 85 ? -8.683 68.665 40.159 1.00 25.87 82 ALA A N 1
ATOM 608 C CA . ALA A 1 85 ? -7.776 69.764 39.846 1.00 25.90 82 ALA A CA 1
ATOM 609 C C . ALA A 1 85 ? -6.387 69.468 40.394 1.00 26.11 82 ALA A C 1
ATOM 610 O O . ALA A 1 85 ? -5.391 69.768 39.737 1.00 26.84 82 ALA A O 1
ATOM 612 N N . ILE A 1 86 ? -6.315 68.855 41.576 1.00 26.12 83 ILE A N 1
ATOM 613 C CA . ILE A 1 86 ? -5.028 68.455 42.134 1.00 26.52 83 ILE A CA 1
ATOM 614 C C . ILE A 1 86 ? -4.267 67.550 41.146 1.00 27.21 83 ILE A C 1
ATOM 615 O O . ILE A 1 86 ? -3.152 67.871 40.746 1.00 27.78 83 ILE A O 1
ATOM 620 N N . LEU A 1 87 ? -4.891 66.448 40.734 1.00 27.71 84 LEU A N 1
ATOM 621 C CA . LEU A 1 87 ? -4.340 65.594 39.707 1.00 27.92 84 LEU A CA 1
ATOM 622 C C . LEU A 1 87 ? -4.021 66.332 38.360 1.00 28.51 84 LEU A C 1
ATOM 623 O O . LEU A 1 87 ? -2.955 66.064 37.768 1.00 28.32 84 LEU A O 1
ATOM 628 N N . ASN A 1 88 ? -4.895 67.234 37.874 1.00 28.39 85 ASN A N 1
ATOM 629 C CA . ASN A 1 88 ? -4.659 67.833 36.532 1.00 29.14 85 ASN A CA 1
ATOM 630 C C . ASN A 1 88 ? -3.483 68.801 36.508 1.00 29.79 85 ASN A C 1
ATOM 631 O O . ASN A 1 88 ? -2.739 68.854 35.530 1.00 29.35 85 ASN A O 1
ATOM 636 N N . LEU A 1 89 ? -3.318 69.523 37.616 1.00 29.85 86 LEU A N 1
ATOM 637 C CA . LEU A 1 89 ? -2.265 70.501 37.809 1.00 30.20 86 LEU A CA 1
ATOM 638 C C . LEU A 1 89 ? -0.969 69.893 38.327 1.00 31.19 86 LEU A C 1
ATOM 639 O O . LEU A 1 89 ? 0.022 70.618 38.505 1.00 31.73 86 LEU A O 1
ATOM 644 N N . GLY A 1 90 ? -0.979 68.578 38.591 1.00 31.58 87 GLY A N 1
ATOM 645 C CA . GLY A 1 90 ? 0.186 67.863 39.099 1.00 31.04 87 GLY A CA 1
ATOM 646 C C . GLY A 1 90 ? 0.654 68.364 40.447 1.00 31.30 87 GLY A C 1
ATOM 647 O O . GLY A 1 90 ? 1.846 68.369 40.721 1.00 30.79 87 GLY A O 1
ATOM 648 N N . LEU A 1 91 ? -0.282 68.806 41.285 1.00 31.78 88 LEU A N 1
ATOM 649 C CA . LEU A 1 91 ? 0.042 69.268 42.639 1.00 32.05 88 LEU A CA 1
ATOM 650 C C . LEU A 1 91 ? 0.465 68.088 43.504 1.00 32.04 88 LEU A C 1
ATOM 651 O O . LEU A 1 91 ? -0.034 66.994 43.335 1.00 32.39 88 LEU A O 1
ATOM 656 N N . PRO A 1 92 ? 1.445 68.278 44.399 1.00 32.38 89 PRO A N 1
ATOM 657 C CA . PRO A 1 92 ? 1.842 67.138 45.247 1.00 31.56 89 PRO A CA 1
ATOM 658 C C . PRO A 1 92 ? 0.721 66.695 46.194 1.00 30.96 89 PRO A C 1
ATOM 659 O O . PRO A 1 92 ? 0.022 67.515 46.747 1.00 30.70 89 PRO A O 1
ATOM 663 N N . TYR A 1 93 ? 0.514 65.398 46.341 1.00 31.01 90 TYR A N 1
ATOM 664 C CA . TYR A 1 93 ? -0.534 64.915 47.237 1.00 30.52 90 TYR A CA 1
ATOM 665 C C . TYR A 1 93 ? -0.119 63.605 47.858 1.00 30.78 90 TYR A C 1
ATOM 666 O O . TYR A 1 93 ? 0.624 62.817 47.242 1.00 31.08 90 TYR A O 1
ATOM 675 N N . ILE A 1 94 ? -0.609 63.375 49.076 1.00 30.47 91 ILE A N 1
ATOM 676 C CA . ILE A 1 94 ? -0.172 62.250 49.926 1.00 29.11 91 ILE A CA 1
ATOM 677 C C . ILE A 1 94 ? -1.347 61.880 50.794 1.00 29.65 91 ILE A C 1
ATOM 678 O O . ILE A 1 94 ? -2.234 62.698 51.040 1.00 30.04 91 ILE A O 1
ATOM 683 N N . SER A 1 95 ? -1.383 60.650 51.262 1.00 30.69 92 SER A N 1
ATOM 684 C CA . SER A 1 95 ? -2.448 60.256 52.169 1.00 32.27 92 SER A CA 1
ATOM 685 C C . SER A 1 95 ? -2.186 60.759 53.584 1.00 32.81 92 SER A C 1
ATOM 686 O O . SER A 1 95 ? -1.037 60.963 53.977 1.00 33.98 92 SER A O 1
ATOM 689 N N . GLY A 1 96 ? -3.247 60.979 54.344 1.00 33.73 93 GLY A N 1
ATOM 690 C CA . GLY A 1 96 ? -3.123 61.303 55.768 1.00 34.58 93 GLY A CA 1
ATOM 691 C C . GLY A 1 96 ? -2.181 60.371 56.517 1.00 35.28 93 GLY A C 1
ATOM 692 O O . GLY A 1 96 ? -1.181 60.830 57.059 1.00 36.48 93 GLY A O 1
ATOM 693 N N . PRO A 1 97 ? -2.492 59.058 56.569 1.00 35.49 94 PRO A N 1
ATOM 694 C CA . PRO A 1 97 ? -1.590 58.110 57.232 1.00 35.35 94 PRO A CA 1
ATOM 695 C C . PRO A 1 97 ? -0.121 58.178 56.836 1.00 35.96 94 PRO A C 1
ATOM 696 O O . PRO A 1 97 ? 0.746 58.166 57.716 1.00 36.00 94 PRO A O 1
ATOM 700 N N . GLN A 1 98 ? 0.176 58.258 55.551 1.00 36.17 95 GLN A N 1
ATOM 701 C CA . GLN A 1 98 ? 1.568 58.273 55.135 1.00 37.21 95 GLN A CA 1
ATOM 702 C C . GLN A 1 98 ? 2.233 59.594 55.563 1.00 37.10 95 GLN A C 1
ATOM 703 O O . GLN A 1 98 ? 3.423 59.623 55.967 1.00 36.46 95 GLN A O 1
ATOM 709 N N . TRP A 1 99 ? 1.454 60.674 55.541 1.00 36.67 96 TRP A N 1
ATOM 710 C CA . TRP A 1 99 ? 2.033 61.941 55.929 1.00 37.08 96 TRP A CA 1
ATOM 711 C C . TRP A 1 99 ? 2.349 61.880 57.406 1.00 37.40 96 TRP A C 1
ATOM 712 O O . TRP A 1 99 ? 3.418 62.313 57.822 1.00 37.56 96 TRP A O 1
ATOM 723 N N . LEU A 1 100 ? 1.404 61.361 58.190 1.00 37.78 97 LEU A N 1
ATOM 724 C CA . LEU A 1 100 ? 1.584 61.262 59.621 1.00 38.38 97 LEU A CA 1
ATOM 725 C C . LEU A 1 100 ? 2.786 60.391 59.914 1.00 38.89 97 LEU A C 1
ATOM 726 O O . LEU A 1 100 ? 3.551 60.660 60.837 1.00 39.76 97 LEU A O 1
ATOM 731 N N . SER A 1 101 ? 3.000 59.389 59.085 1.00 38.79 98 SER A N 1
ATOM 732 C CA . SER A 1 101 ? 4.076 58.472 59.328 1.00 39.32 98 SER A CA 1
ATOM 733 C C . SER A 1 101 ? 5.436 59.062 59.004 1.00 38.92 98 SER A C 1
ATOM 734 O O . SER A 1 101 ? 6.360 58.939 59.784 1.00 38.72 98 SER A O 1
ATOM 737 N N . GLU A 1 102 ? 5.547 59.694 57.843 1.00 38.51 99 GLU A N 1
ATOM 738 C CA . GLU A 1 102 ? 6.796 60.265 57.397 1.00 37.91 99 GLU A CA 1
ATOM 739 C C . GLU A 1 102 ? 7.249 61.442 58.253 1.00 38.00 99 GLU A C 1
ATOM 740 O O . GLU A 1 102 ? 8.452 61.659 58.433 1.00 38.35 99 GLU A O 1
ATOM 746 N N . ASN A 1 103 ? 6.304 62.183 58.815 1.00 37.08 100 ASN A N 1
ATOM 747 C CA . ASN A 1 103 ? 6.674 63.406 59.531 1.00 36.54 100 ASN A CA 1
ATOM 748 C C . ASN A 1 103 ? 6.702 63.297 61.062 1.00 36.26 100 ASN A C 1
ATOM 749 O O . ASN A 1 103 ? 7.263 64.148 61.727 1.00 35.83 100 ASN A O 1
ATOM 754 N N . VAL A 1 104 ? 6.140 62.217 61.604 1.00 35.98 101 VAL A N 1
ATOM 755 C CA . VAL A 1 104 ? 6.010 62.076 63.038 1.00 35.38 101 VAL A CA 1
ATOM 756 C C . VAL A 1 104 ? 6.310 60.645 63.477 1.00 35.57 101 VAL A C 1
ATOM 757 O O . VAL A 1 104 ? 7.246 60.397 64.232 1.00 35.49 101 VAL A O 1
ATOM 761 N N . LEU A 1 105 ? 5.494 59.704 63.022 1.00 35.63 102 LEU A N 1
ATOM 762 C CA . LEU A 1 105 ? 5.504 58.364 63.589 1.00 36.09 102 LEU A CA 1
ATOM 763 C C . LEU A 1 105 ? 6.815 57.594 63.426 1.00 36.67 102 LEU A C 1
ATOM 764 O O . LEU A 1 105 ? 7.224 56.887 64.334 1.00 36.47 102 LEU A O 1
ATOM 769 N N . HIS A 1 106 ? 7.482 57.726 62.285 1.00 37.86 103 HIS A N 1
ATOM 770 C CA . HIS A 1 106 ? 8.699 56.943 62.058 1.00 39.08 103 HIS A 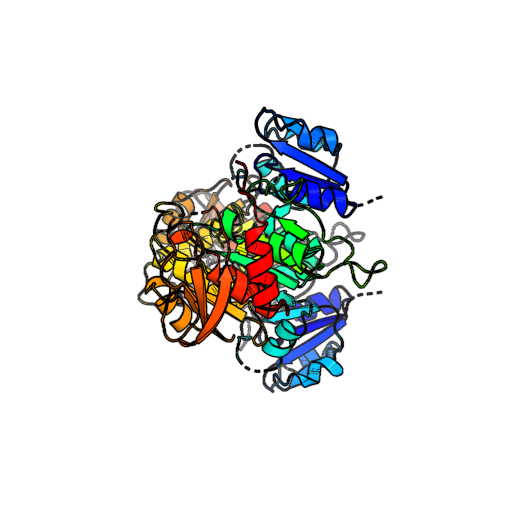CA 1
ATOM 771 C C . HIS A 1 106 ? 9.845 57.421 62.956 1.00 38.79 103 HIS A C 1
ATOM 772 O O . HIS A 1 106 ? 10.865 56.739 63.064 1.00 38.04 103 HIS A O 1
ATOM 779 N N . HIS A 1 107 ? 9.671 58.580 63.607 1.00 38.81 104 HIS A N 1
ATOM 780 C CA . HIS A 1 107 ? 10.699 59.093 64.545 1.00 39.17 104 HIS A CA 1
ATOM 781 C C . HIS A 1 107 ? 10.490 58.562 65.953 1.00 37.79 104 HIS A C 1
ATOM 782 O O . HIS A 1 107 ? 11.285 58.851 66.827 1.00 38.24 104 HIS A O 1
ATOM 789 N N . HIS A 1 108 ? 9.430 57.784 66.152 1.00 36.39 105 HIS A N 1
ATOM 790 C CA . HIS A 1 108 ? 8.977 57.388 67.480 1.00 35.28 105 HIS A CA 1
ATOM 791 C C . HIS A 1 108 ? 8.852 55.872 67.692 1.00 34.42 105 HIS A C 1
ATOM 792 O O . HIS A 1 108 ? 8.893 55.069 66.736 1.00 33.96 105 HIS A O 1
ATOM 799 N N . TRP A 1 109 ? 8.731 55.493 68.967 1.00 32.33 106 TRP A N 1
ATOM 800 C CA . TRP A 1 109 ? 8.335 54.150 69.329 1.00 30.44 106 TRP A CA 1
ATOM 801 C C . TRP A 1 109 ? 6.801 54.114 69.261 1.00 29.42 106 TRP A C 1
ATOM 802 O O . TRP A 1 109 ? 6.137 54.662 70.129 1.00 28.70 106 TRP A O 1
ATOM 813 N N . VAL A 1 110 ? 6.247 53.514 68.209 1.00 28.93 107 VAL A N 1
ATOM 814 C CA . VAL A 1 110 ? 4.777 53.506 68.030 1.00 29.02 107 VAL A CA 1
ATOM 815 C C . VAL A 1 110 ? 4.169 52.268 68.689 1.00 29.02 107 VAL A C 1
ATOM 816 O O . VAL A 1 110 ? 4.630 51.148 68.470 1.00 29.12 107 VAL A O 1
ATOM 820 N N . LEU A 1 111 ? 3.194 52.501 69.560 1.00 28.54 108 LEU A N 1
ATOM 821 C CA . LEU A 1 111 ? 2.364 51.428 70.111 1.00 28.69 108 LEU A CA 1
ATOM 822 C C . LEU A 1 111 ? 1.014 51.549 69.437 1.00 28.39 108 LEU A C 1
ATOM 823 O O . LEU A 1 111 ? 0.297 52.524 69.658 1.00 28.15 108 LEU A O 1
ATOM 828 N N . GLY A 1 112 ? 0.678 50.562 68.627 1.00 28.84 109 GLY A N 1
ATOM 829 C CA . GLY A 1 112 ? -0.503 50.639 67.758 1.00 30.44 109 GLY A CA 1
ATOM 830 C C . GLY A 1 112 ? -1.583 49.715 68.250 1.00 31.59 109 GLY A C 1
ATOM 831 O O . GLY A 1 112 ? -1.336 48.515 68.514 1.00 31.66 109 GLY A O 1
ATOM 832 N N . VAL A 1 113 ? -2.789 50.262 68.380 1.00 31.76 110 VAL A N 1
ATOM 833 C CA . VAL A 1 113 ? -3.897 49.479 68.897 1.00 31.39 110 VAL A CA 1
ATOM 834 C C . VAL A 1 113 ? -4.809 49.203 67.739 1.00 32.04 110 VAL A C 1
ATOM 835 O O . VAL A 1 113 ? -5.349 50.126 67.132 1.00 31.99 110 VAL A O 1
ATOM 839 N N . ALA A 1 114 ? -4.945 47.919 67.406 1.00 32.86 111 ALA A N 1
ATOM 840 C CA . ALA A 1 114 ? -5.789 47.481 66.283 1.00 32.95 111 ALA A CA 1
ATOM 841 C C . ALA A 1 114 ? -6.882 46.512 66.739 1.00 33.53 111 ALA A C 1
ATOM 842 O O . ALA A 1 114 ? -6.861 46.003 67.869 1.00 32.64 111 ALA A O 1
ATOM 844 N N . GLY A 1 115 ? -7.823 46.258 65.832 1.00 34.20 112 GLY A N 1
ATOM 845 C CA . GLY A 1 115 ? -8.963 45.405 66.089 1.00 35.51 112 GLY A CA 1
ATOM 846 C C . GLY A 1 115 ? -10.245 45.909 65.455 1.00 36.82 112 GLY A C 1
ATOM 847 O O . GLY A 1 115 ? -10.305 47.003 64.918 1.00 37.36 112 GLY A O 1
ATOM 848 N N . THR A 1 116 ? -11.277 45.080 65.509 1.00 38.38 113 THR A N 1
ATOM 849 C CA . THR A 1 116 ? -12.594 45.440 65.045 1.00 39.29 113 THR A CA 1
ATOM 850 C C . THR A 1 116 ? -13.292 46.310 66.091 1.00 39.67 113 THR A C 1
ATOM 851 O O . THR A 1 116 ? -13.953 47.272 65.727 1.00 40.33 113 THR A O 1
ATOM 855 N N . HIS A 1 117 ? -13.109 45.988 67.373 1.00 39.66 114 HIS A N 1
ATOM 856 C CA . HIS A 1 117 ? -13.770 46.694 68.462 1.00 39.89 114 HIS A CA 1
ATOM 857 C C . HIS A 1 117 ? -12.813 47.077 69.540 1.00 39.50 114 HIS A C 1
ATOM 858 O O . HIS A 1 117 ? -11.801 46.414 69.745 1.00 39.46 114 HIS A O 1
ATOM 865 N N . GLY A 1 118 ? -13.168 48.145 70.246 1.00 39.23 115 GLY A N 1
ATOM 866 C CA . GLY A 1 118 ? -12.478 48.552 71.448 1.00 38.59 115 GLY A CA 1
ATOM 867 C C . GLY A 1 118 ? -11.218 49.331 71.223 1.00 38.81 115 GLY A C 1
ATOM 868 O O . GLY A 1 118 ? -10.504 49.638 72.187 1.00 39.50 115 GLY A O 1
ATOM 869 N N . LYS A 1 119 ? -10.916 49.665 69.974 1.00 38.49 116 LYS A N 1
ATOM 870 C CA . LYS A 1 119 ? -9.684 50.384 69.700 1.00 38.98 116 LYS A CA 1
ATOM 871 C C . LYS A 1 119 ? -9.582 51.690 70.495 1.00 39.51 116 LYS A C 1
ATOM 872 O O . LYS A 1 119 ? -8.553 51.974 71.086 1.00 40.00 116 LYS A O 1
ATOM 878 N N . THR A 1 120 ? -10.661 52.473 70.517 1.00 39.76 117 THR A N 1
ATOM 879 C CA . THR A 1 120 ? -10.662 53.763 71.175 1.00 39.49 117 THR A CA 1
ATOM 880 C C . THR A 1 120 ? -10.406 53.642 72.678 1.00 39.52 117 THR A C 1
ATOM 881 O O . THR A 1 120 ? -9.585 54.373 73.235 1.00 40.44 117 THR A O 1
ATOM 885 N N . THR A 1 121 ? -11.085 52.713 73.332 1.00 39.20 118 THR A N 1
ATOM 886 C CA . THR A 1 121 ? -10.934 52.538 74.777 1.00 39.28 118 THR A CA 1
ATOM 887 C C . THR A 1 121 ? -9.536 52.055 75.134 1.00 39.43 118 THR A C 1
ATOM 888 O O . THR A 1 121 ? -8.874 52.640 75.994 1.00 39.76 118 THR A O 1
ATOM 892 N N . THR A 1 122 ? -9.094 51.012 74.444 1.00 39.09 119 THR A N 1
ATOM 893 C CA . THR A 1 122 ? -7.831 50.383 74.717 1.00 38.87 119 THR A CA 1
ATOM 894 C C . THR A 1 122 ? -6.686 51.350 74.503 1.00 39.62 119 THR A C 1
ATOM 895 O O . THR A 1 122 ? -5.849 51.532 75.404 1.00 39.94 119 THR A O 1
ATOM 899 N N . ALA A 1 123 ? -6.664 52.003 73.341 1.00 39.99 120 ALA A N 1
ATOM 900 C CA . ALA A 1 123 ? -5.679 53.065 73.073 1.00 40.28 120 ALA A CA 1
ATOM 901 C C . ALA A 1 123 ? -5.682 54.153 74.169 1.00 41.26 120 ALA A C 1
ATOM 902 O O . ALA A 1 123 ? -4.610 54.581 74.609 1.00 41.90 120 ALA A O 1
ATOM 904 N N . SER A 1 124 ? -6.870 54.598 74.607 1.00 40.85 121 SER A N 1
ATOM 905 C CA . SER A 1 124 ? -6.948 55.538 75.719 1.00 41.00 121 SER A CA 1
ATOM 906 C C . SER A 1 124 ? -6.331 54.987 77.018 1.00 41.34 121 SER A C 1
ATOM 907 O O . SER A 1 124 ? -5.449 55.632 77.617 1.00 41.75 121 SER A O 1
ATOM 918 N N . LEU A 1 126 ? -4.143 52.779 77.281 1.00 39.19 123 LEU A N 1
ATOM 919 C CA . LEU A 1 126 ? -2.719 52.537 77.086 1.00 38.85 123 LEU A CA 1
ATOM 920 C C . LEU A 1 126 ? -1.964 53.840 77.193 1.00 39.25 123 LEU A C 1
ATOM 921 O O . LEU A 1 126 ? -0.951 53.903 77.877 1.00 39.89 123 LEU A O 1
ATOM 926 N N . ALA A 1 127 ? -2.478 54.869 76.524 1.00 39.06 124 ALA A N 1
ATOM 927 C CA . ALA A 1 127 ? -1.976 56.232 76.639 1.00 39.01 124 ALA A CA 1
ATOM 928 C C . ALA A 1 127 ? -1.931 56.659 78.088 1.00 39.17 124 ALA A C 1
ATOM 929 O O . ALA A 1 127 ? -0.935 57.221 78.539 1.00 40.22 124 ALA A O 1
ATOM 931 N N . TRP A 1 128 ? -3.001 56.384 78.828 1.00 38.60 125 TRP A N 1
ATOM 932 C CA . TRP A 1 128 ? -3.071 56.802 80.208 1.00 37.52 125 TRP A CA 1
ATOM 933 C C . TRP A 1 128 ? -2.069 56.071 81.098 1.00 37.80 125 TRP A C 1
ATOM 934 O O . TRP A 1 128 ? -1.391 56.696 81.927 1.00 38.23 125 TRP A O 1
ATOM 945 N N . VAL A 1 129 ? -1.980 54.756 80.937 1.00 37.70 126 VAL A N 1
ATOM 946 C CA . VAL A 1 129 ? -0.987 53.985 81.670 1.00 37.64 126 VAL A CA 1
ATOM 947 C C . VAL A 1 129 ? 0.399 54.581 81.438 1.00 37.71 126 VAL A C 1
ATOM 948 O O . VAL A 1 129 ? 1.133 54.831 82.378 1.00 38.37 126 VAL A O 1
ATOM 952 N N . LEU A 1 130 ? 0.748 54.834 80.191 1.00 37.94 127 LEU A N 1
ATOM 953 C CA . LEU A 1 130 ? 2.022 55.485 79.879 1.00 38.75 127 LEU A CA 1
ATOM 954 C C . LEU A 1 130 ? 2.211 56.869 80.540 1.00 38.96 127 LEU A C 1
ATOM 955 O O . LEU A 1 130 ? 3.281 57.182 81.041 1.00 38.63 127 LEU A O 1
ATOM 960 N N . GLU A 1 131 ? 1.159 57.682 80.548 1.00 39.30 128 GLU A N 1
ATOM 961 C CA . GLU A 1 131 ? 1.192 58.978 81.182 1.00 39.11 128 GLU A CA 1
ATOM 962 C C . GLU A 1 131 ? 1.398 58.794 82.661 1.00 38.98 128 GLU A C 1
ATOM 963 O O . GLU A 1 131 ? 2.224 59.477 83.280 1.00 38.97 128 GLU A O 1
ATOM 969 N N . TYR A 1 132 ? 0.633 57.866 83.228 1.00 38.59 129 TYR A N 1
ATOM 970 C CA . TYR A 1 132 ? 0.661 57.633 84.666 1.00 37.77 129 TYR A CA 1
ATOM 971 C C . TYR A 1 132 ? 2.043 57.223 85.094 1.00 37.36 129 TYR A C 1
ATOM 972 O O . TYR A 1 132 ? 2.482 57.603 86.158 1.00 38.19 129 TYR A O 1
ATOM 981 N N . ALA A 1 133 ? 2.733 56.443 84.278 1.00 37.10 130 ALA A N 1
ATOM 982 C CA . ALA A 1 133 ? 4.054 55.978 84.667 1.00 37.55 130 ALA A CA 1
ATOM 983 C C . ALA A 1 133 ? 5.131 57.037 84.477 1.00 37.88 130 ALA A C 1
ATOM 984 O O . ALA A 1 133 ? 6.275 56.833 84.890 1.00 38.73 130 ALA A O 1
ATOM 986 N N . GLY A 1 134 ? 4.759 58.169 83.878 1.00 37.67 131 GLY A N 1
ATOM 987 C CA . GLY A 1 134 ? 5.656 59.288 83.724 1.00 37.13 131 GLY A CA 1
ATOM 988 C C . GLY A 1 134 ? 6.284 59.360 82.356 1.00 37.63 131 GLY A C 1
ATOM 989 O O . GLY A 1 134 ? 7.296 60.022 82.200 1.00 37.99 131 GLY A O 1
ATOM 990 N N . LEU A 1 135 ? 5.670 58.722 81.357 1.00 37.70 132 LEU A N 1
ATOM 991 C CA . LEU A 1 135 ? 6.251 58.619 80.019 1.00 37.92 132 LEU A CA 1
ATOM 992 C C . LEU A 1 135 ? 5.730 59.618 78.975 1.00 38.48 132 LEU A C 1
ATOM 993 O O . LEU A 1 135 ? 6.111 59.514 77.793 1.00 38.86 132 LEU A O 1
ATOM 998 N N . ALA A 1 136 ? 4.858 60.547 79.387 1.00 38.25 133 ALA A N 1
ATOM 999 C CA . ALA A 1 136 ? 4.390 61.657 78.527 1.00 38.54 133 ALA A CA 1
ATOM 1000 C C . ALA A 1 136 ? 4.193 61.301 77.036 1.00 38.73 133 ALA A C 1
ATOM 1001 O O . ALA A 1 136 ? 4.789 61.926 76.141 1.00 38.65 133 ALA A O 1
ATOM 1003 N N . PRO A 1 137 ? 3.337 60.302 76.763 1.00 39.01 134 PRO A N 1
ATOM 1004 C CA . PRO A 1 137 ? 3.273 59.782 75.403 1.00 39.25 134 PRO A CA 1
ATOM 1005 C C . PRO A 1 137 ? 2.530 60.727 74.454 1.00 39.77 134 PRO A C 1
ATOM 1006 O O . PRO A 1 137 ? 1.728 61.542 74.909 1.00 40.66 134 PRO A O 1
ATOM 1010 N N . GLY A 1 138 ? 2.792 60.625 73.157 1.00 39.88 135 GLY A N 1
ATOM 1011 C CA . GLY A 1 138 ? 1.947 61.294 72.196 1.00 40.57 135 GLY A CA 1
ATOM 1012 C C . GLY A 1 138 ? 0.833 60.343 71.857 1.00 41.38 135 GLY A C 1
ATOM 1013 O O . GLY A 1 138 ? 0.887 59.152 72.228 1.00 42.47 135 GLY A O 1
ATOM 1014 N N . PHE A 1 139 ? -0.169 60.817 71.133 1.00 40.98 136 PHE A N 1
ATOM 1015 C CA . PHE A 1 139 ? -1.193 59.910 70.714 1.00 40.83 136 PHE A CA 1
ATOM 1016 C C . PHE A 1 139 ? -2.123 60.500 69.698 1.00 41.31 136 PHE A C 1
ATOM 1017 O O . PHE A 1 139 ? -2.272 61.714 69.629 1.00 41.72 136 PHE A O 1
ATOM 1025 N N . LEU A 1 140 ? -2.728 59.631 68.893 1.00 41.06 137 LEU A N 1
ATOM 1026 C CA . LEU A 1 140 ? -3.819 60.027 68.015 1.00 41.55 137 LEU A CA 1
ATOM 1027 C C . LEU A 1 140 ? -4.974 59.025 68.232 1.00 41.80 137 LEU A C 1
ATOM 1028 O O . LEU A 1 140 ? -4.888 57.846 67.871 1.00 42.87 137 LEU A O 1
ATOM 1033 N N . ILE A 1 141 ? -6.034 59.468 68.869 1.00 40.69 138 ILE A N 1
ATOM 1034 C CA . ILE A 1 141 ? -7.067 58.538 69.244 1.00 41.14 138 ILE A CA 1
ATOM 1035 C C . ILE A 1 141 ? -8.376 59.064 68.661 1.00 40.96 138 ILE A C 1
ATOM 1036 O O . ILE A 1 141 ? -8.509 60.263 68.465 1.00 40.49 138 ILE A O 1
ATOM 1041 N N . GLY A 1 142 ? -9.317 58.171 68.371 1.00 41.10 139 GLY A N 1
ATOM 1042 C CA . GLY A 1 142 ? -10.603 58.542 67.797 1.00 41.94 139 GLY A CA 1
ATOM 1043 C C . GLY A 1 142 ? -11.647 58.992 68.798 1.00 42.89 139 GLY A C 1
ATOM 1044 O O . GLY A 1 142 ? -12.808 58.712 68.629 1.00 43.94 139 GLY A O 1
ATOM 1045 N N . GLY A 1 143 ? -11.235 59.712 69.833 1.00 43.77 140 GLY A N 1
ATOM 1046 C CA . GLY A 1 143 ? -12.134 60.367 70.784 1.00 43.92 140 GLY A CA 1
ATOM 1047 C C . GLY A 1 143 ? -11.309 61.128 71.817 1.00 44.69 140 GLY A C 1
ATOM 1048 O O . GLY A 1 143 ? -10.084 61.093 71.772 1.00 44.93 140 GLY A O 1
ATOM 1049 N N . VAL A 1 144 ? -11.949 61.828 72.750 1.00 45.27 141 VAL A N 1
ATOM 1050 C CA . VAL A 1 144 ? -11.187 62.562 73.765 1.00 45.33 141 VAL A CA 1
ATOM 1051 C C . VAL A 1 144 ? -11.181 61.776 75.058 1.00 45.88 141 VAL A C 1
ATOM 1052 O O . VAL A 1 144 ? -12.210 61.665 75.721 1.00 46.47 141 VAL A O 1
ATOM 1056 N N . PRO A 1 145 ? -10.021 61.211 75.420 1.00 46.49 142 PRO A N 1
ATOM 1057 C CA . PRO A 1 145 ? -9.882 60.525 76.702 1.00 46.60 142 PRO A CA 1
ATOM 1058 C C . PRO A 1 145 ? -10.034 61.531 77.840 1.00 47.33 142 PRO A C 1
ATOM 1059 O O . PRO A 1 145 ? -9.518 62.652 77.728 1.00 47.56 142 PRO A O 1
ATOM 1063 N N . GLU A 1 146 ? -10.731 61.157 78.918 1.00 47.98 143 GLU A N 1
ATOM 1064 C CA . GLU A 1 146 ? -11.037 62.125 79.988 1.00 48.45 143 GLU A CA 1
ATOM 1065 C C . GLU A 1 146 ? -9.856 62.427 80.888 1.00 47.84 143 GLU A C 1
ATOM 1066 O O . GLU A 1 146 ? -9.820 63.468 81.533 1.00 47.70 143 GLU A O 1
ATOM 1072 N N . ASN A 1 147 ? -8.884 61.522 80.910 1.00 47.27 144 ASN A N 1
ATOM 1073 C CA . ASN A 1 147 ? -7.630 61.762 81.620 1.00 46.65 144 ASN A CA 1
ATOM 1074 C C . ASN A 1 147 ? -6.767 62.837 80.954 1.00 46.19 144 ASN A C 1
ATOM 1075 O O . ASN A 1 147 ? -5.846 63.386 81.571 1.00 45.55 144 ASN A O 1
ATOM 1080 N N . PHE A 1 148 ? -7.058 63.112 79.682 1.00 45.85 145 PHE A N 1
ATOM 1081 C CA . PHE A 1 148 ? -6.293 64.067 78.882 1.00 45.58 145 PHE A CA 1
ATOM 1082 C C . PHE A 1 148 ? -7.227 65.160 78.408 1.00 45.61 145 PHE A C 1
ATOM 1083 O O . PHE A 1 148 ? -8.456 65.001 78.424 1.00 45.70 145 PHE A O 1
ATOM 1091 N N . GLY A 1 149 ? -6.673 66.274 77.968 1.00 44.99 146 GLY A N 1
ATOM 1092 C CA . GLY A 1 149 ? -7.549 67.312 77.433 1.00 44.89 146 GLY A CA 1
ATOM 1093 C C . GLY A 1 149 ? -7.971 67.142 75.967 1.00 44.27 146 GLY A C 1
ATOM 1094 O O . GLY A 1 149 ? -8.864 67.842 75.495 1.00 44.05 146 GLY A O 1
ATOM 1095 N N . VAL A 1 150 ? -7.334 66.220 75.244 1.00 43.37 147 VAL A N 1
ATOM 1096 C CA . VAL A 1 150 ? -7.321 66.305 73.773 1.00 42.74 147 VAL A CA 1
ATOM 1097 C C . VAL A 1 150 ? -7.420 64.935 73.112 1.00 41.91 147 VAL A C 1
ATOM 1098 O O . VAL A 1 150 ? -7.232 63.910 73.764 1.00 42.31 147 VAL A O 1
ATOM 1102 N N . SER A 1 151 ? -7.718 64.903 71.823 1.00 40.87 148 SER A N 1
ATOM 1103 C CA . SER A 1 151 ? -7.745 63.623 71.138 1.00 39.89 148 SER A CA 1
ATOM 1104 C C . SER A 1 151 ? -6.406 63.279 70.502 1.00 39.33 148 SER A C 1
ATOM 1105 O O . SER A 1 151 ? -6.155 62.126 70.194 1.00 39.42 148 SER A O 1
ATOM 1108 N N . ALA A 1 152 ? -5.539 64.273 70.354 1.00 38.82 149 ALA A N 1
ATOM 1109 C CA . ALA A 1 152 ? -4.206 64.069 69.789 1.00 39.01 149 ALA A CA 1
ATOM 1110 C C . ALA A 1 152 ? -3.186 65.081 70.277 1.00 39.12 149 ALA A C 1
ATOM 1111 O O . ALA A 1 152 ? -3.530 66.209 70.644 1.00 40.06 149 ALA A O 1
ATOM 1113 N N . ARG A 1 153 ? -1.920 64.676 70.268 1.00 39.12 150 ARG A N 1
ATOM 1114 C CA . ARG A 1 153 ? -0.823 65.530 70.725 1.00 38.96 150 ARG A CA 1
ATOM 1115 C C . ARG A 1 153 ? 0.527 64.885 70.446 1.00 39.15 150 ARG A C 1
ATOM 1116 O O . ARG A 1 153 ? 0.638 63.665 70.452 1.00 38.82 150 ARG A O 1
ATOM 1124 N N . LEU A 1 154 ? 1.554 65.710 70.235 1.00 39.52 151 LEU A N 1
ATOM 1125 C CA . LEU A 1 154 ? 2.924 65.191 70.204 1.00 39.73 151 LEU A CA 1
ATOM 1126 C C . LEU A 1 154 ? 3.316 64.609 71.573 1.00 40.08 151 LEU A C 1
ATOM 1127 O O . LEU A 1 154 ? 2.643 64.854 72.577 1.00 39.31 151 LEU A O 1
ATOM 1132 N N . PRO A 1 155 ? 4.386 63.801 71.609 1.00 40.82 152 PRO A N 1
ATOM 1133 C CA . PRO A 1 155 ? 4.869 63.411 72.922 1.00 41.80 152 PRO A CA 1
ATOM 1134 C C . PRO A 1 155 ? 5.381 64.632 73.651 1.00 43.11 152 PRO A C 1
ATOM 1135 O O . PRO A 1 155 ? 6.006 65.501 73.051 1.00 43.02 152 PRO A O 1
ATOM 1139 N N . GLN A 1 156 ? 5.081 64.694 74.943 1.00 45.03 153 GLN A N 1
ATOM 1140 C CA . GLN A 1 156 ? 5.525 65.780 75.811 1.00 46.03 153 GLN A CA 1
ATOM 1141 C C . GLN A 1 156 ? 6.835 65.386 76.504 1.00 46.65 153 GLN A C 1
ATOM 1142 O O . GLN A 1 156 ? 7.449 64.375 76.150 1.00 46.93 153 GLN A O 1
ATOM 1148 N N . THR A 1 157 ? 7.261 66.187 77.477 1.00 47.32 154 THR A N 1
ATOM 1149 C CA . THR A 1 157 ? 8.497 65.932 78.187 1.00 48.13 154 THR A CA 1
ATOM 1150 C C . THR A 1 157 ? 8.228 65.001 79.387 1.00 49.19 154 THR A C 1
ATOM 1151 O O . THR A 1 157 ? 7.326 65.256 80.174 1.00 49.08 154 THR A O 1
ATOM 1155 N N . PRO A 1 158 ? 8.973 63.885 79.492 1.00 50.37 155 PRO A N 1
ATOM 1156 C CA . PRO A 1 158 ? 8.779 62.907 80.569 1.00 51.69 155 PRO A CA 1
ATOM 1157 C C . PRO A 1 158 ? 9.274 63.353 81.952 1.00 53.29 155 PRO A C 1
ATOM 1158 O O . PRO A 1 158 ? 10.164 64.212 82.050 1.00 53.62 155 PRO A O 1
ATOM 1162 N N . ARG A 1 159 ? 8.707 62.758 83.007 1.00 55.09 156 ARG A N 1
ATOM 1163 C CA . ARG A 1 159 ? 9.047 63.114 84.396 1.00 56.87 156 ARG A CA 1
ATOM 1164 C C . ARG A 1 159 ? 10.531 63.001 84.709 1.00 57.71 156 ARG A C 1
ATOM 1165 O O . ARG A 1 159 ? 11.064 63.782 85.501 1.00 58.03 156 ARG A O 1
ATOM 1173 N N . GLN A 1 160 ? 11.198 62.044 84.074 1.00 58.64 157 GLN A N 1
ATOM 1174 C CA . GLN A 1 160 ? 12.597 61.772 84.371 1.00 59.61 157 GLN A CA 1
ATOM 1175 C C . GLN A 1 160 ? 13.642 62.528 83.537 1.00 60.01 157 GLN A C 1
ATOM 1176 O O . GLN A 1 160 ? 14.788 62.689 83.976 1.00 60.22 157 GLN A O 1
ATOM 1182 N N . ASP A 1 161 ? 13.243 62.988 82.350 1.00 60.40 158 ASP A N 1
ATOM 1183 C CA . ASP A 1 161 ? 14.129 63.701 81.415 1.00 60.37 158 ASP A CA 1
ATOM 1184 C C . ASP A 1 161 ? 13.517 65.058 81.013 1.00 59.90 158 ASP A C 1
ATOM 1185 O O . ASP A 1 161 ? 13.186 65.256 79.838 1.00 60.15 158 ASP A O 1
ATOM 1190 N N . PRO A 1 162 ? 13.363 66.002 81.970 1.00 59.30 159 PRO A N 1
ATOM 1191 C CA . PRO A 1 162 ? 12.651 67.262 81.677 1.00 58.76 159 PRO A CA 1
ATOM 1192 C C . PRO A 1 162 ? 13.197 68.038 80.480 1.00 58.23 159 PRO A C 1
ATOM 1193 O O . PRO A 1 162 ? 12.494 68.885 79.911 1.00 57.95 159 PRO A O 1
ATOM 1197 N N . ASN A 1 163 ? 14.438 67.746 80.102 1.00 57.70 160 ASN A N 1
ATOM 1198 C CA . ASN A 1 163 ? 15.033 68.378 78.930 1.00 57.17 160 ASN A CA 1
ATOM 1199 C C . ASN A 1 163 ? 14.923 67.533 77.655 1.00 56.57 160 ASN A C 1
ATOM 1200 O O . ASN A 1 163 ? 15.542 67.852 76.637 1.00 56.69 160 ASN A O 1
ATOM 1205 N N . SER A 1 164 ? 14.112 66.476 77.713 1.00 55.56 161 SER A N 1
ATOM 1206 C CA . SER A 1 164 ? 13.957 65.548 76.598 1.00 54.80 161 SER A CA 1
ATOM 1207 C C . SER A 1 164 ? 12.517 65.436 76.110 1.00 54.42 161 SER A C 1
ATOM 1208 O O . SER A 1 164 ? 11.589 65.777 76.832 1.00 54.59 161 SER A O 1
ATOM 1211 N N . GLN A 1 165 ? 12.346 64.961 74.877 1.00 53.41 162 GLN A N 1
ATOM 1212 C CA . GLN A 1 165 ? 11.039 64.551 74.387 1.00 53.24 162 GLN A CA 1
ATOM 1213 C C . GLN A 1 165 ? 10.885 63.036 74.594 1.00 51.27 162 GLN A C 1
ATOM 1214 O O . GLN A 1 165 ? 11.852 62.277 74.487 1.00 51.45 162 GLN A O 1
ATOM 1220 N N . SER A 1 166 ? 9.679 62.599 74.920 1.00 48.97 163 SER A N 1
ATOM 1221 C CA . SER A 1 166 ? 9.424 61.193 75.117 1.00 47.05 163 SER A CA 1
ATOM 1222 C C . SER A 1 166 ? 9.333 60.513 73.736 1.00 45.74 163 SER A C 1
ATOM 1223 O O . SER A 1 166 ? 8.859 61.124 72.784 1.00 46.52 163 SER A O 1
ATOM 1226 N N . PRO A 1 167 ? 9.788 59.256 73.600 1.00 43.95 164 PRO A N 1
ATOM 1227 C CA . PRO A 1 167 ? 9.698 58.643 72.261 1.00 42.62 164 PRO A CA 1
ATOM 1228 C C . PRO A 1 167 ? 8.369 57.882 71.980 1.00 41.66 164 PRO A C 1
ATOM 1229 O O . PRO A 1 167 ? 8.171 57.388 70.878 1.00 41.13 164 PRO A O 1
ATOM 1233 N N . PHE A 1 168 ? 7.490 57.767 72.974 1.00 40.69 165 PHE A N 1
ATOM 1234 C CA . PHE A 1 168 ? 6.295 56.924 72.845 1.00 39.92 165 PHE A CA 1
ATOM 1235 C C . PHE A 1 168 ? 5.099 57.600 72.196 1.00 39.88 165 PHE A C 1
ATOM 1236 O O . PHE A 1 168 ? 4.679 58.703 72.574 1.00 39.47 165 PHE A O 1
ATOM 1244 N N . PHE A 1 169 ? 4.578 56.932 71.172 1.00 39.71 166 PHE A N 1
ATOM 1245 C CA . PHE A 1 169 ? 3.375 57.405 70.515 1.00 39.56 166 PHE A CA 1
ATOM 1246 C C . PHE A 1 169 ? 2.365 56.271 70.437 1.00 39.52 166 PHE A C 1
ATOM 1247 O O . PHE A 1 169 ? 2.656 55.205 69.861 1.00 40.95 166 PHE A O 1
ATOM 1255 N N . VAL A 1 170 ? 1.190 56.510 70.993 1.00 38.64 167 VAL A N 1
ATOM 1256 C CA . VAL A 1 170 ? 0.097 55.552 70.958 1.00 38.49 167 VAL A CA 1
ATOM 1257 C C . VAL A 1 170 ? -0.939 55.963 69.907 1.00 39.69 167 VAL A C 1
ATOM 1258 O O . VAL A 1 170 ? -1.520 57.040 69.970 1.00 40.02 167 VAL A O 1
ATOM 1262 N N . ILE A 1 171 ? -1.188 55.102 68.938 1.00 40.57 168 ILE A N 1
ATOM 1263 C CA . ILE A 1 171 ? -2.111 55.455 67.889 1.00 41.69 168 ILE A CA 1
ATOM 1264 C C . ILE A 1 171 ? -3.137 54.336 67.726 1.00 43.18 168 ILE A C 1
ATOM 1265 O O . ILE A 1 171 ? -2.797 53.140 67.821 1.00 43.70 168 ILE A O 1
ATOM 1270 N N . GLU A 1 172 ? -4.388 54.748 67.548 1.00 43.74 169 GLU A N 1
ATOM 1271 C CA . GLU A 1 172 ? -5.477 53.868 67.188 1.00 45.53 169 GLU A CA 1
ATOM 1272 C C . GLU A 1 172 ? -5.223 53.382 65.752 1.00 45.06 169 GLU A C 1
ATOM 1273 O O . GLU A 1 172 ? -5.227 54.191 64.832 1.00 46.15 169 GLU A O 1
ATOM 1279 N N . ALA A 1 173 ? -4.990 52.084 65.553 1.00 44.60 170 ALA A N 1
ATOM 1280 C CA . ALA A 1 173 ? -4.492 51.574 64.257 1.00 44.00 170 ALA A CA 1
ATOM 1281 C C . ALA A 1 173 ? -5.628 51.073 63.383 1.00 43.91 170 ALA A C 1
ATOM 1282 O O . ALA A 1 173 ? -5.985 49.895 63.416 1.00 44.33 170 ALA A O 1
ATOM 1284 N N . ASP A 1 174 ? -6.181 51.965 62.580 1.00 43.29 171 ASP A N 1
ATOM 1285 C CA . ASP A 1 174 ? -7.415 51.663 61.879 1.00 43.06 171 ASP A CA 1
ATOM 1286 C C . ASP A 1 174 ? -7.249 50.660 60.689 1.00 42.04 171 ASP A C 1
ATOM 1287 O O . ASP A 1 174 ? -6.210 50.637 59.979 1.00 41.05 171 ASP A O 1
ATOM 1292 N N . GLU A 1 175 ? -8.262 49.810 60.519 1.00 40.40 172 GLU A N 1
ATOM 1293 C CA . GLU A 1 175 ? -8.250 48.822 59.452 1.00 40.34 172 GLU A CA 1
ATOM 1294 C C . GLU A 1 175 ? -8.930 49.303 58.142 1.00 40.46 172 GLU A C 1
ATOM 1295 O O . GLU A 1 175 ? -8.798 48.650 57.113 1.00 39.88 172 GLU A O 1
ATOM 1301 N N . TYR A 1 176 ? -9.627 50.443 58.168 1.00 40.79 173 TYR A N 1
ATOM 1302 C CA . TYR A 1 176 ? -10.231 50.971 56.934 1.00 41.90 173 TYR A CA 1
ATOM 1303 C C . TYR A 1 176 ? -9.159 51.575 56.027 1.00 40.46 173 TYR A C 1
ATOM 1304 O O . TYR A 1 176 ? -8.057 51.821 56.494 1.00 40.21 173 TYR A O 1
ATOM 1313 N N . ASP A 1 177 ? -9.469 51.758 54.746 1.00 39.57 174 ASP A N 1
ATOM 1314 C CA . ASP A 1 177 ? -8.509 52.243 53.729 1.00 39.12 174 ASP A CA 1
ATOM 1315 C C . ASP A 1 177 ? -7.748 53.515 54.060 1.00 37.56 174 ASP A C 1
ATOM 1316 O O . ASP A 1 177 ? -8.255 54.421 54.685 1.00 37.55 174 ASP A O 1
ATOM 1321 N N . THR A 1 178 ? -6.532 53.578 53.565 1.00 36.34 175 THR A N 1
ATOM 1322 C CA . THR A 1 178 ? -5.721 54.767 53.599 1.00 35.64 175 THR A CA 1
ATOM 1323 C C . THR A 1 178 ? -6.298 55.943 52.764 1.00 34.75 175 THR A C 1
ATOM 1324 O O . THR A 1 178 ? -6.335 57.076 53.251 1.00 34.19 175 THR A O 1
ATOM 1328 N N . ALA A 1 179 ? -6.764 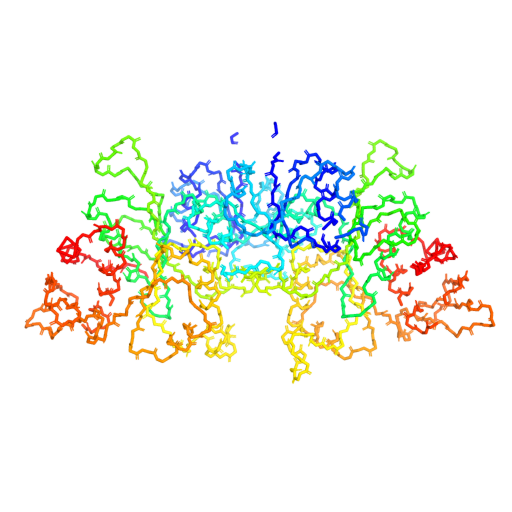55.670 51.540 1.00 33.73 176 ALA A N 1
ATOM 1329 C CA . ALA A 1 179 ? -7.159 56.722 50.605 1.00 33.40 176 ALA A CA 1
ATOM 1330 C C . ALA A 1 179 ? -7.680 56.151 49.282 1.00 33.64 176 ALA A C 1
ATOM 1331 O O . ALA A 1 179 ? -7.430 54.980 48.985 1.00 34.50 176 ALA A O 1
ATOM 1333 N N . PHE A 1 180 ? -8.393 56.956 48.483 1.00 32.51 177 PHE A N 1
ATOM 1334 C CA . PHE A 1 180 ? -8.916 56.481 47.221 1.00 32.53 177 PHE A CA 1
ATOM 1335 C C . PHE A 1 180 ? -7.805 55.898 46.289 1.00 33.55 177 PHE A C 1
ATOM 1336 O O . PHE A 1 180 ? -8.090 55.182 45.336 1.00 32.91 177 PHE A O 1
ATOM 1344 N N . PHE A 1 181 ? -6.549 56.244 46.569 1.00 34.63 178 PHE A N 1
ATOM 1345 C CA . PHE A 1 181 ? -5.389 55.786 45.794 1.00 35.40 178 PHE A CA 1
ATOM 1346 C C . PHE A 1 181 ? -4.471 54.861 46.625 1.00 36.19 178 PHE A C 1
ATOM 1347 O O . PHE A 1 181 ? -3.419 54.472 46.150 1.00 37.63 178 PHE A O 1
ATOM 1355 N N . ASP A 1 182 ? -4.843 54.534 47.867 1.00 36.39 179 ASP A N 1
ATOM 1356 C CA . ASP A 1 182 ? -4.127 53.535 48.649 1.00 36.56 179 ASP A CA 1
ATOM 1357 C C . ASP A 1 182 ? -5.143 52.678 49.380 1.00 37.09 179 ASP A C 1
ATOM 1358 O O . ASP A 1 182 ? -5.709 53.069 50.402 1.00 36.96 179 ASP A O 1
ATOM 1363 N N . LYS A 1 183 ? -5.361 51.493 48.837 1.00 37.95 180 LYS A N 1
ATOM 1364 C CA . LYS A 1 183 ? -6.410 50.602 49.289 1.00 39.31 180 LYS A CA 1
ATOM 1365 C C . LYS A 1 183 ? -6.028 49.814 50.564 1.00 39.30 180 LYS A C 1
ATOM 1366 O O . LYS A 1 183 ? -6.883 49.196 51.198 1.00 39.57 180 LYS A O 1
ATOM 1372 N N . ARG A 1 184 ? -4.753 49.860 50.946 1.00 38.71 181 ARG A N 1
ATOM 1373 C CA . ARG A 1 184 ? -4.293 49.189 52.144 1.00 38.37 181 ARG A CA 1
ATOM 1374 C C . ARG A 1 184 ? -4.915 49.837 53.383 1.00 38.50 181 ARG A C 1
ATOM 1375 O O . ARG A 1 184 ? -5.399 50.964 53.321 1.00 38.58 181 ARG A O 1
ATOM 1383 N N . SER A 1 185 ? -4.900 49.120 54.505 1.00 38.13 182 SER A N 1
ATOM 1384 C CA . SER A 1 185 ? -5.372 49.652 55.768 1.00 38.09 182 SER A CA 1
ATOM 1385 C C . SER A 1 185 ? -4.440 50.728 56.286 1.00 38.56 182 SER A C 1
ATOM 1386 O O . SER A 1 185 ? -3.207 50.603 56.188 1.00 38.56 182 SER A O 1
ATOM 1389 N N . LYS A 1 186 ? -5.028 51.776 56.870 1.00 38.89 183 LYS A N 1
ATOM 1390 C CA . LYS A 1 186 ? -4.258 52.916 57.407 1.00 38.46 183 LYS A CA 1
ATOM 1391 C C . LYS A 1 186 ? -3.047 52.450 58.177 1.00 38.83 183 LYS A C 1
ATOM 1392 O O . LYS A 1 186 ? -1.991 53.085 58.118 1.00 39.54 183 LYS A O 1
ATOM 1398 N N . PHE A 1 187 ? -3.184 51.319 58.864 1.00 39.10 184 PHE A N 1
ATOM 1399 C CA . PHE A 1 187 ? -2.151 50.899 59.772 1.00 39.39 184 PHE A CA 1
ATOM 1400 C C . PHE A 1 187 ? -0.899 50.313 59.155 1.00 39.95 184 PHE A C 1
ATOM 1401 O O . PHE A 1 187 ? -0.006 49.963 59.901 1.00 40.65 184 PHE A O 1
ATOM 1409 N N . VAL A 1 188 ? -0.783 50.222 57.833 1.00 39.66 185 VAL A N 1
ATOM 1410 C CA . VAL A 1 188 ? 0.473 49.671 57.296 1.00 39.96 185 VAL A CA 1
ATOM 1411 C C . VAL A 1 188 ? 1.591 50.720 57.219 1.00 39.89 185 VAL A C 1
ATOM 1412 O O . VAL A 1 188 ? 2.735 50.398 56.895 1.00 40.18 185 VAL A O 1
ATOM 1416 N N . HIS A 1 189 ? 1.251 51.973 57.511 1.00 39.41 186 HIS A N 1
ATOM 1417 C CA . HIS A 1 189 ? 2.206 53.073 57.442 1.00 38.29 186 HIS A CA 1
ATOM 1418 C C . HIS A 1 189 ? 2.855 53.344 58.777 1.00 39.19 186 HIS A C 1
ATOM 1419 O O . HIS A 1 189 ? 3.803 54.101 58.848 1.00 39.38 186 HIS A O 1
ATOM 1426 N N . TYR A 1 190 ? 2.343 52.723 59.839 1.00 40.43 187 TYR A N 1
ATOM 1427 C CA . TYR A 1 190 ? 2.641 53.164 61.205 1.00 41.04 187 TYR A CA 1
ATOM 1428 C C . TYR A 1 190 ? 3.889 52.551 61.819 1.00 41.79 187 TYR A C 1
ATOM 1429 O O . TYR A 1 190 ? 4.484 53.157 62.734 1.00 42.15 187 TYR A O 1
ATOM 1438 N N . ARG A 1 191 ? 4.245 51.346 61.339 1.00 41.59 188 ARG A N 1
ATOM 1439 C CA . ARG A 1 191 ? 5.402 50.578 61.807 1.00 40.80 188 ARG A CA 1
ATOM 1440 C C . ARG A 1 191 ? 5.436 50.462 63.336 1.00 41.17 188 ARG A C 1
ATOM 1441 O O . ARG A 1 191 ? 6.422 50.811 63.957 1.00 41.53 188 ARG A O 1
ATOM 1449 N N . PRO A 1 192 ? 4.369 49.918 63.950 1.00 41.69 189 PRO A N 1
ATOM 1450 C CA . PRO A 1 192 ? 4.373 49.885 65.425 1.00 41.65 189 PRO A CA 1
ATOM 1451 C C . PRO A 1 192 ? 5.452 48.942 65.936 1.00 41.97 189 PRO A C 1
ATOM 1452 O O . PRO A 1 192 ? 5.792 47.937 65.290 1.00 42.87 189 PRO A O 1
ATOM 1456 N N . ARG A 1 193 ? 6.012 49.274 67.076 1.00 41.74 190 ARG A N 1
ATOM 1457 C CA . ARG A 1 193 ? 6.993 48.414 67.691 1.00 41.68 190 ARG A CA 1
ATOM 1458 C C . ARG A 1 193 ? 6.237 47.521 68.680 1.00 41.24 190 ARG A C 1
ATOM 1459 O O . ARG A 1 193 ? 6.640 46.396 68.971 1.00 40.50 190 ARG A O 1
ATOM 1467 N N . THR A 1 194 ? 5.112 48.033 69.168 1.00 41.51 191 THR A N 1
ATOM 1468 C CA . THR A 1 194 ? 4.248 47.288 70.073 1.00 41.91 191 THR A CA 1
ATOM 1469 C C . THR A 1 194 ? 2.909 47.312 69.417 1.00 42.21 191 THR A C 1
ATOM 1470 O O . THR A 1 194 ? 2.332 48.375 69.236 1.00 42.67 191 THR A O 1
ATOM 1474 N N . ALA A 1 195 ? 2.438 46.140 69.023 1.00 42.83 192 ALA A N 1
ATOM 1475 C CA . ALA A 1 195 ? 1.151 46.014 68.340 1.00 43.61 192 ALA A CA 1
ATOM 1476 C C . ALA A 1 195 ? 0.146 45.255 69.195 1.00 44.26 192 ALA A C 1
ATOM 1477 O O . ALA A 1 195 ? 0.397 44.124 69.610 1.00 45.11 192 ALA A O 1
ATOM 1479 N N . VAL A 1 196 ? -0.986 45.887 69.453 1.00 44.81 193 VAL A N 1
ATOM 1480 C CA . VAL A 1 196 ? -2.111 45.216 70.053 1.00 44.99 193 VAL A CA 1
ATOM 1481 C C . VAL A 1 196 ? -3.112 44.837 68.967 1.00 45.80 193 VAL A C 1
ATOM 1482 O O . VAL A 1 196 ? -3.549 45.690 68.183 1.00 46.15 193 VAL A O 1
ATOM 1486 N N . LEU A 1 197 ? -3.438 43.550 68.915 1.00 46.37 194 LEU A N 1
ATOM 1487 C CA . LEU A 1 197 ? -4.503 43.041 68.071 1.00 47.35 194 LEU A CA 1
ATOM 1488 C C . LEU A 1 197 ? -5.676 42.659 68.993 1.00 48.29 194 LEU A C 1
ATOM 1489 O O . LEU A 1 197 ? -5.732 41.539 69.569 1.00 48.72 194 LEU A O 1
ATOM 1494 N N . ASN A 1 198 ? -6.594 43.608 69.160 1.00 48.72 195 ASN A N 1
ATOM 1495 C CA . ASN A 1 198 ? -7.652 43.504 70.162 1.00 48.66 195 ASN A CA 1
ATOM 1496 C C . ASN A 1 198 ? -8.621 42.356 69.881 1.00 48.66 195 ASN A C 1
ATOM 1497 O O . ASN A 1 198 ? -8.958 41.585 70.789 1.00 49.08 195 ASN A O 1
ATOM 1502 N N . ASN A 1 199 ? -9.040 42.246 68.622 1.00 48.42 196 ASN A N 1
ATOM 1503 C CA . ASN A 1 199 ? -9.941 41.204 68.145 1.00 48.56 196 ASN A CA 1
ATOM 1504 C C . ASN A 1 199 ? -10.092 41.326 66.651 1.00 49.07 196 ASN A C 1
ATOM 1505 O O . ASN A 1 199 ? -9.615 42.278 66.046 1.00 48.07 196 ASN A O 1
ATOM 1510 N N . LEU A 1 200 ? -10.806 40.372 66.071 1.00 50.38 197 LEU A N 1
ATOM 1511 C CA . LEU A 1 200 ? -11.061 40.352 64.652 1.00 52.01 197 LEU A CA 1
ATOM 1512 C C . LEU A 1 200 ? -12.359 39.607 64.307 1.00 53.90 197 LEU A C 1
ATOM 1513 O O . LEU A 1 200 ? -12.399 38.373 64.298 1.00 53.59 197 LEU A O 1
ATOM 1518 N N . GLU A 1 201 ? -13.421 40.376 64.059 1.00 56.62 198 GLU A N 1
ATOM 1519 C CA . GLU A 1 201 ? -14.670 39.856 63.482 1.00 59.55 198 GLU A CA 1
ATOM 1520 C C . GLU A 1 201 ? -14.938 40.523 62.154 1.00 61.37 198 GLU A C 1
ATOM 1521 O O . GLU A 1 201 ? -14.468 41.635 61.907 1.00 61.80 198 GLU A O 1
ATOM 1527 N N . PHE A 1 202 ? -15.699 39.844 61.299 1.00 63.49 199 PHE A N 1
ATOM 1528 C CA . PHE A 1 202 ? -16.147 40.445 60.053 1.00 65.36 199 PHE A CA 1
ATOM 1529 C C . PHE A 1 202 ? -17.412 41.291 60.295 1.00 66.81 199 PHE A C 1
ATOM 1530 O O . PHE A 1 202 ? -18.519 40.763 60.426 1.00 66.93 199 PHE A O 1
ATOM 1538 N N . ASP A 1 203 ? -17.217 42.609 60.383 1.00 68.96 200 ASP A N 1
ATOM 1539 C CA . ASP A 1 203 ? -18.323 43.585 60.514 1.00 70.85 200 ASP A CA 1
ATOM 1540 C C . ASP A 1 203 ? -18.223 44.699 59.427 1.00 71.73 200 ASP A C 1
ATOM 1541 O O . ASP A 1 203 ? -19.218 45.399 59.152 1.00 71.94 200 ASP A O 1
ATOM 1546 N N . HIS A 1 204 ? -17.038 44.830 58.804 1.00 72.50 201 HIS A N 1
ATOM 1547 C CA . HIS A 1 204 ? -16.811 45.756 57.672 1.00 73.10 201 HIS A CA 1
ATOM 1548 C C . HIS A 1 204 ? -17.372 45.244 56.333 1.00 73.56 201 HIS A C 1
ATOM 1549 O O . HIS A 1 204 ? -16.729 45.407 55.284 1.00 73.40 201 HIS A O 1
ATOM 1551 N N . ALA A 1 205 ? -18.586 44.672 56.392 1.00 74.05 202 ALA A N 1
ATOM 1552 C CA . ALA A 1 205 ? -19.259 43.914 55.305 1.00 74.17 202 ALA A CA 1
ATOM 1553 C C . ALA A 1 205 ? -18.926 44.311 53.859 1.00 74.25 202 ALA A C 1
ATOM 1554 O O . ALA A 1 205 ? -18.866 43.451 52.973 1.00 74.30 202 ALA A O 1
ATOM 1556 N N . ASP A 1 206 ? -18.683 45.607 53.654 1.00 74.17 203 ASP A N 1
ATOM 1557 C CA . ASP A 1 206 ? -18.676 46.251 52.335 1.00 73.87 203 ASP A CA 1
ATOM 1558 C C . ASP A 1 206 ? -17.294 46.759 51.882 1.00 73.52 203 ASP A C 1
ATOM 1559 O O . ASP A 1 206 ? -16.958 46.657 50.696 1.00 73.69 203 ASP A O 1
ATOM 1564 N N . ILE A 1 207 ? -16.513 47.315 52.814 1.00 72.78 204 ILE A N 1
ATOM 1565 C CA . ILE A 1 207 ? -15.145 47.776 52.527 1.00 71.96 204 ILE A CA 1
ATOM 1566 C C . ILE A 1 207 ? -14.214 46.585 52.232 1.00 71.40 204 ILE A C 1
ATOM 1567 O O . ILE A 1 207 ? -13.204 46.715 51.515 1.00 71.15 204 ILE A O 1
ATOM 1569 N N . PHE A 1 208 ? -14.584 45.431 52.794 1.00 70.63 205 PHE A N 1
ATOM 1570 C CA . PHE A 1 208 ? -13.853 44.166 52.654 1.00 69.55 205 PHE A CA 1
ATOM 1571 C C . PHE A 1 208 ? -14.779 43.058 52.167 1.00 68.36 205 PHE A C 1
ATOM 1572 O O . PHE A 1 208 ? -15.905 42.927 52.656 1.00 68.23 205 PHE A O 1
ATOM 1580 N N . ALA A 1 209 ? -14.302 42.261 51.212 1.00 66.88 206 ALA A N 1
ATOM 1581 C CA . ALA A 1 209 ? -15.111 41.168 50.647 1.00 65.27 206 ALA A CA 1
ATOM 1582 C C . ALA A 1 209 ? -15.502 40.125 51.700 1.00 64.00 206 ALA A C 1
ATOM 1583 O O . ALA A 1 209 ? -16.581 39.534 51.618 1.00 63.82 206 ALA A O 1
ATOM 1585 N N . ASP A 1 210 ? -14.625 39.914 52.688 1.00 62.39 207 ASP A N 1
ATOM 1586 C CA . ASP A 1 210 ? -14.868 38.932 53.753 1.00 60.56 207 ASP A CA 1
ATOM 1587 C C . ASP A 1 210 ? -13.846 39.030 54.879 1.00 58.59 207 ASP A C 1
ATOM 1588 O O . ASP A 1 210 ? -13.050 39.970 54.930 1.00 58.53 207 ASP A O 1
ATOM 1593 N N . LEU A 1 211 ? -13.888 38.041 55.766 1.00 56.10 208 LEU A N 1
ATOM 1594 C CA . LEU A 1 211 ? -12.956 37.897 56.875 1.00 53.91 208 LEU A CA 1
ATOM 1595 C C . LEU A 1 211 ? -11.496 37.802 56.421 1.00 52.28 208 LEU A C 1
ATOM 1596 O O . LEU A 1 211 ? -10.598 38.319 57.088 1.00 51.56 208 LEU A O 1
ATOM 1601 N N . GLY A 1 212 ? -11.278 37.138 55.285 1.00 50.69 209 GLY A N 1
ATOM 1602 C CA . GLY A 1 212 ? -9.937 36.877 54.758 1.00 48.31 209 GLY A CA 1
ATOM 1603 C C . GLY A 1 212 ? -9.204 38.131 54.346 1.00 46.71 209 GLY A C 1
ATOM 1604 O O . GLY A 1 212 ? -8.007 38.272 54.577 1.00 46.59 209 GLY A O 1
ATOM 1605 N N . ALA A 1 213 ? -9.918 39.054 53.732 1.00 45.35 210 ALA A N 1
ATOM 1606 C CA . ALA A 1 213 ? -9.296 40.299 53.353 1.00 44.59 210 ALA A CA 1
ATOM 1607 C C . ALA A 1 213 ? -8.836 41.058 54.597 1.00 43.86 210 ALA A C 1
ATOM 1608 O O . ALA A 1 213 ? -7.754 41.633 54.597 1.00 44.18 210 ALA A O 1
ATOM 1610 N N . ILE A 1 214 ? -9.607 41.041 55.674 1.00 42.61 211 ILE A N 1
ATOM 1611 C CA . ILE A 1 214 ? -9.108 41.723 56.869 1.00 41.68 211 ILE A CA 1
ATOM 1612 C C . ILE A 1 214 ? -7.919 40.980 57.453 1.00 41.08 211 ILE A C 1
ATOM 1613 O O . ILE A 1 214 ? -6.958 41.604 57.893 1.00 40.93 211 ILE A O 1
ATOM 1618 N N . GLN A 1 215 ? -7.968 39.652 57.438 1.00 40.80 212 GLN A N 1
ATOM 1619 C CA . GLN A 1 215 ? -6.822 38.847 57.891 1.00 40.41 212 GLN A CA 1
ATOM 1620 C C . GLN A 1 215 ? -5.539 39.199 57.123 1.00 40.36 212 GLN A C 1
ATOM 1621 O O . GLN A 1 215 ? -4.469 39.400 57.726 1.00 39.74 212 GLN A O 1
ATOM 1627 N N . THR A 1 216 ? -5.665 39.297 55.802 1.00 40.49 213 THR A N 1
ATOM 1628 C CA . THR A 1 216 ? -4.540 39.628 54.960 1.00 41.57 213 THR A CA 1
ATOM 1629 C C . THR A 1 216 ? -3.937 40.987 55.382 1.00 42.61 213 THR A C 1
ATOM 1630 O O . THR A 1 216 ? -2.714 41.069 55.560 1.00 43.64 213 THR A O 1
ATOM 1634 N N . GLN A 1 217 ? -4.772 42.020 55.580 1.00 42.43 214 GLN A N 1
ATOM 1635 C CA . GLN A 1 217 ? -4.286 43.325 56.000 1.00 42.83 214 GLN A CA 1
ATOM 1636 C C . GLN A 1 217 ? -3.567 43.238 57.346 1.00 43.83 214 GLN A C 1
ATOM 1637 O O . GLN A 1 217 ? -2.476 43.791 57.514 1.00 44.22 214 GLN A O 1
ATOM 1643 N N . PHE A 1 218 ? -4.164 42.535 58.303 1.00 43.96 215 PHE A N 1
ATOM 1644 C CA . PHE A 1 218 ? -3.512 42.320 59.604 1.00 43.99 215 PHE A CA 1
ATOM 1645 C C . PHE A 1 218 ? -2.150 41.631 59.456 1.00 44.84 215 PHE A C 1
ATOM 1646 O O . PHE A 1 218 ? -1.187 41.977 60.134 1.00 44.98 215 PHE A O 1
ATOM 1654 N N . HIS A 1 219 ? -2.076 40.645 58.566 1.00 45.74 216 HIS A N 1
ATOM 1655 C CA . HIS A 1 219 ? -0.817 39.975 58.288 1.00 46.01 216 HIS A CA 1
ATOM 1656 C C . HIS A 1 219 ? 0.179 40.981 57.730 1.00 46.48 216 HIS A C 1
ATOM 1657 O O . HIS A 1 219 ? 1.368 40.955 58.063 1.00 46.97 216 HIS A O 1
ATOM 1664 N N . TYR A 1 220 ? -0.313 41.873 56.884 1.00 46.47 217 TYR A N 1
ATOM 1665 C CA . TYR A 1 220 ? 0.538 42.926 56.368 1.00 47.20 217 TYR A CA 1
ATOM 1666 C C . TYR A 1 220 ? 0.974 43.894 57.451 1.00 46.81 217 TYR A C 1
ATOM 1667 O O . TYR A 1 220 ? 2.034 44.483 57.359 1.00 47.95 217 TYR A O 1
ATOM 1676 N N . LEU A 1 221 ? 0.181 44.022 58.504 1.00 46.26 218 LEU A N 1
ATOM 1677 C CA . LEU A 1 221 ? 0.624 44.789 59.639 1.00 45.69 218 LEU A CA 1
ATOM 1678 C C . LEU A 1 221 ? 1.788 44.076 60.309 1.00 45.94 218 LEU A C 1
ATOM 1679 O O . LEU A 1 221 ? 2.789 44.722 60.656 1.00 46.77 218 LEU A O 1
ATOM 1684 N N . VAL A 1 222 ? 1.640 42.760 60.490 1.00 44.51 219 VAL A N 1
ATOM 1685 C CA . VAL A 1 222 ? 2.573 41.969 61.249 1.00 43.82 219 VAL A CA 1
ATOM 1686 C C . VAL A 1 222 ? 3.925 41.970 60.516 1.00 43.76 219 VAL A C 1
ATOM 1687 O O . VAL A 1 222 ? 4.984 41.767 61.118 1.00 43.42 219 VAL A O 1
ATOM 1691 N N . ARG A 1 223 ? 3.872 42.233 59.214 1.00 43.39 220 ARG A N 1
ATOM 1692 C CA . ARG A 1 223 ? 5.058 42.231 58.363 1.00 43.04 220 ARG A CA 1
ATOM 1693 C C . ARG A 1 223 ? 6.021 43.385 58.638 1.00 42.85 220 ARG A C 1
ATOM 1694 O O . ARG A 1 223 ? 7.193 43.333 58.246 1.00 42.58 220 ARG A O 1
ATOM 1702 N N . THR A 1 224 ? 5.522 44.407 59.326 1.00 41.79 221 THR A N 1
ATOM 1703 C CA . THR A 1 224 ? 6.261 45.608 59.574 1.00 41.14 221 THR A CA 1
ATOM 1704 C C . THR A 1 224 ? 6.702 45.663 61.024 1.00 40.91 221 THR A C 1
ATOM 1705 O O . THR A 1 224 ? 7.467 46.574 61.404 1.00 40.95 221 THR A O 1
ATOM 1709 N N . VAL A 1 225 ? 6.199 44.756 61.863 1.00 40.20 222 VAL A N 1
ATOM 1710 C CA . VAL A 1 225 ? 6.647 44.759 63.261 1.00 40.13 222 VAL A CA 1
ATOM 1711 C C . VAL A 1 225 ? 8.035 44.133 63.337 1.00 40.71 222 VAL A C 1
ATOM 1712 O O . VAL A 1 225 ? 8.239 43.050 62.787 1.00 41.53 222 VAL A O 1
ATOM 1716 N N . PRO A 1 226 ? 9.004 44.826 63.975 1.00 40.63 223 PRO A N 1
ATOM 1717 C CA . PRO A 1 226 ? 10.361 44.313 64.153 1.00 40.30 223 PRO A CA 1
ATOM 1718 C C . PRO A 1 226 ? 10.403 43.053 64.993 1.00 40.50 223 PRO A C 1
ATOM 1719 O O . PRO A 1 226 ? 9.494 42.802 65.778 1.00 39.99 223 PRO A O 1
ATOM 1723 N N . SER A 1 227 ? 11.472 42.278 64.839 1.00 40.86 224 SER A N 1
ATOM 1724 C CA . SER A 1 227 ? 11.594 41.018 65.569 1.00 41.26 224 SER A CA 1
ATOM 1725 C C . SER A 1 227 ? 11.737 41.219 67.091 1.00 41.49 224 SER A C 1
ATOM 1726 O O . SER A 1 227 ? 11.284 40.387 67.866 1.00 41.38 224 SER A O 1
ATOM 1729 N N . GLU A 1 228 ? 12.333 42.340 67.498 1.00 41.93 225 GLU A N 1
ATOM 1730 C CA . GLU A 1 228 ? 12.438 42.737 68.914 1.00 42.19 225 GLU A CA 1
ATOM 1731 C C . GLU A 1 228 ? 11.233 43.532 69.393 1.00 41.91 225 GLU A C 1
ATOM 1732 O O . GLU A 1 228 ? 11.290 44.160 70.446 1.00 41.93 225 GLU A O 1
ATOM 1738 N N . GLY A 1 229 ? 10.154 43.534 68.620 1.00 41.65 226 GLY A N 1
ATOM 1739 C CA . GLY A 1 229 ? 8.923 44.151 69.075 1.00 41.90 226 GLY A CA 1
ATOM 1740 C C . GLY A 1 229 ? 8.043 43.161 69.811 1.00 42.28 226 GLY A C 1
ATOM 1741 O O . GLY A 1 229 ? 8.511 42.116 70.295 1.00 42.56 226 GLY A O 1
ATOM 1742 N N . LEU A 1 230 ? 6.755 43.471 69.883 1.00 42.08 227 LEU A N 1
ATOM 1743 C CA . LEU A 1 230 ? 5.810 42.588 70.518 1.00 42.12 227 LEU A CA 1
ATOM 1744 C C . LEU A 1 230 ? 4.456 42.693 69.858 1.00 42.82 227 LEU A C 1
ATOM 1745 O O . LEU A 1 230 ? 3.948 43.801 69.560 1.00 42.59 227 LEU A O 1
ATOM 1750 N N . ILE A 1 231 ? 3.866 41.525 69.631 1.00 42.89 228 ILE A N 1
ATOM 1751 C CA . ILE A 1 231 ? 2.481 41.460 69.222 1.00 42.76 228 ILE A CA 1
ATOM 1752 C C . ILE A 1 231 ? 1.652 40.946 70.391 1.00 43.49 228 ILE A C 1
ATOM 1753 O O . ILE A 1 231 ? 1.872 39.831 70.902 1.00 43.67 228 ILE A O 1
ATOM 1758 N N . VAL A 1 232 ? 0.704 41.773 70.816 1.00 43.54 229 VAL A N 1
ATOM 1759 C CA . VAL A 1 232 ? -0.174 41.438 71.925 1.00 43.99 229 VAL A CA 1
ATOM 1760 C C . VAL A 1 232 ? -1.527 41.038 71.351 1.00 44.44 229 VAL A C 1
ATOM 1761 O O . VAL A 1 232 ? -2.230 41.857 70.778 1.00 43.99 229 VAL A O 1
ATOM 1765 N N . CYS A 1 233 ? -1.889 39.772 71.491 1.00 45.64 230 CYS A N 1
ATOM 1766 C CA . CYS A 1 233 ? -2.944 39.258 70.646 1.00 46.27 230 CYS A CA 1
ATOM 1767 C C . CYS A 1 233 ? -4.040 38.493 71.383 1.00 46.05 230 CYS A C 1
ATOM 1768 O O . CYS A 1 233 ? -3.746 37.589 72.158 1.00 46.26 230 CYS A O 1
ATOM 1771 N N . ASN A 1 234 ? -5.295 38.866 71.140 1.00 46.02 231 ASN A N 1
ATOM 1772 C CA . ASN A 1 234 ? -6.466 38.132 71.649 1.00 46.16 231 ASN A CA 1
ATOM 1773 C C . ASN A 1 234 ? -6.299 36.627 71.377 1.00 46.20 231 ASN A C 1
ATOM 1774 O O . ASN A 1 234 ? -6.054 36.210 70.256 1.00 46.02 231 ASN A O 1
ATOM 1779 N N . GLY A 1 235 ? -6.397 35.811 72.410 1.00 46.35 232 GLY A N 1
ATOM 1780 C CA . GLY A 1 235 ? -6.112 34.392 72.249 1.00 46.68 232 GLY A CA 1
ATOM 1781 C C . GLY A 1 235 ? -7.354 33.514 72.263 1.00 47.15 232 GLY A C 1
ATOM 1782 O O . GLY A 1 235 ? -7.247 32.286 72.112 1.00 46.39 232 GLY A O 1
ATOM 1783 N N . ARG A 1 236 ? -8.520 34.141 72.445 1.00 47.37 233 ARG A N 1
ATOM 1784 C CA . ARG A 1 236 ? -9.797 33.448 72.329 1.00 48.59 233 ARG A CA 1
ATOM 1785 C C . ARG A 1 236 ? -10.319 33.404 70.890 1.00 48.13 233 ARG A C 1
ATOM 1786 O O . ARG A 1 236 ? -11.415 32.896 70.654 1.00 48.32 233 ARG A O 1
ATOM 1794 N N . GLN A 1 237 ? -9.561 33.921 69.927 1.00 48.05 234 GLN A N 1
ATOM 1795 C CA . GLN A 1 237 ? -10.109 34.077 68.569 1.00 48.00 234 GLN A CA 1
ATOM 1796 C C . GLN A 1 237 ? -9.329 33.380 67.466 1.00 48.27 234 GLN A C 1
ATOM 1797 O O . GLN A 1 237 ? -8.139 33.656 67.244 1.00 48.44 234 GLN A O 1
ATOM 1803 N N . GLN A 1 238 ? -10.040 32.508 66.754 1.00 48.70 235 GLN A N 1
ATOM 1804 C CA . GLN A 1 238 ? -9.491 31.721 65.649 1.00 48.78 235 GLN A CA 1
ATOM 1805 C C . GLN A 1 238 ? -9.041 32.588 64.461 1.00 48.51 235 GLN A C 1
ATOM 1806 O O . GLN A 1 238 ? -7.981 32.351 63.883 1.00 48.19 235 GLN A O 1
ATOM 1812 N N . SER A 1 239 ? -9.845 33.586 64.104 1.00 48.25 236 SER A N 1
ATOM 1813 C CA . SER A 1 239 ? -9.484 34.516 63.040 1.00 48.06 236 SER A CA 1
ATOM 1814 C C . SER A 1 239 ? -8.080 35.120 63.254 1.00 48.30 236 SER A C 1
ATOM 1815 O O . SER A 1 239 ? -7.276 35.199 62.300 1.00 48.18 236 SER A O 1
ATOM 1818 N N . LEU A 1 240 ? -7.771 35.521 64.490 1.00 47.84 237 LEU A N 1
ATOM 1819 C CA . LEU A 1 240 ? -6.410 35.998 64.803 1.00 47.96 237 LEU A CA 1
ATOM 1820 C C . LEU A 1 240 ? -5.325 34.917 64.741 1.00 48.24 237 LEU A C 1
ATOM 1821 O O . LEU A 1 240 ? -4.226 35.179 64.219 1.00 48.14 237 LEU A O 1
ATOM 1826 N N . GLN A 1 241 ? -5.626 33.712 65.239 1.00 48.38 238 GLN A N 1
ATOM 1827 C CA . GLN A 1 241 ? -4.651 32.623 65.164 1.00 49.26 238 GLN A CA 1
ATOM 1828 C C . GLN A 1 241 ? -4.283 32.367 63.692 1.00 50.01 238 GLN A C 1
ATOM 1829 O O . GLN A 1 241 ? -3.096 32.314 63.328 1.00 49.79 238 GLN A O 1
ATOM 1835 N N . ASP A 1 242 ? -5.316 32.251 62.854 1.00 50.80 239 ASP A N 1
ATOM 1836 C CA . ASP A 1 242 ? -5.162 32.021 61.417 1.00 51.79 239 ASP A CA 1
ATOM 1837 C C . ASP A 1 242 ? -4.311 33.094 60.751 1.00 51.60 239 ASP A C 1
ATOM 1838 O O . ASP A 1 242 ? -3.571 32.782 59.808 1.00 51.49 239 ASP A O 1
ATOM 1843 N N . THR A 1 243 ? -4.440 34.336 61.233 1.00 51.03 240 THR A N 1
ATOM 1844 C CA . THR A 1 243 ? -3.646 35.463 60.744 1.00 51.56 240 THR A CA 1
ATOM 1845 C C . THR A 1 243 ? -2.164 35.286 61.108 1.00 51.94 240 THR A C 1
ATOM 1846 O O . THR A 1 243 ? -1.277 35.512 60.271 1.00 51.50 240 THR A O 1
ATOM 1850 N N . LEU A 1 244 ? -1.893 34.889 62.351 1.00 52.20 241 LEU A N 1
ATOM 1851 C CA . LEU A 1 244 ? -0.513 34.694 62.771 1.00 52.53 241 LEU A CA 1
ATOM 1852 C C . LEU A 1 244 ? 0.156 33.570 61.995 1.00 52.44 241 LEU A C 1
ATOM 1853 O O . LEU A 1 244 ? 1.310 33.696 61.607 1.00 53.02 241 LEU A O 1
ATOM 1858 N N . ASP A 1 245 ? -0.573 32.498 61.720 1.00 52.15 242 ASP A N 1
ATOM 1859 C CA . ASP A 1 245 ? 0.007 31.362 60.993 1.00 52.04 242 ASP A CA 1
ATOM 1860 C C . ASP A 1 245 ? 0.408 31.696 59.545 1.00 51.86 242 ASP A C 1
ATOM 1861 O O . ASP A 1 245 ? 1.129 30.920 58.921 1.00 52.12 242 ASP A O 1
ATOM 1866 N N . LYS A 1 246 ? -0.055 32.835 59.009 1.00 51.58 243 LYS A N 1
ATOM 1867 C CA . LYS A 1 246 ? 0.406 33.318 57.692 1.00 51.31 243 LYS A CA 1
ATOM 1868 C C . LYS A 1 246 ? 1.897 33.702 57.732 1.00 51.55 243 LYS A C 1
ATOM 1869 O O . LYS A 1 246 ? 2.601 33.627 56.719 1.00 52.04 243 LYS A O 1
ATOM 1875 N N . GLY A 1 247 ? 2.374 34.097 58.911 1.00 50.85 244 GLY A N 1
ATOM 1876 C CA . GLY A 1 247 ? 3.760 34.446 59.105 1.00 49.74 244 GLY A CA 1
ATOM 1877 C C . GLY A 1 247 ? 3.796 35.427 60.249 1.00 49.76 244 GLY A C 1
ATOM 1878 O O . GLY A 1 247 ? 2.977 36.347 60.324 1.00 50.42 244 GLY A O 1
ATOM 1879 N N . CYS A 1 248 ? 4.749 35.234 61.148 1.00 49.23 245 CYS A N 1
ATOM 1880 C CA . CYS A 1 248 ? 4.983 36.161 62.227 1.00 48.23 245 CYS A CA 1
ATOM 1881 C C . CYS A 1 248 ? 6.467 36.083 62.565 1.00 47.32 245 CYS A C 1
ATOM 1882 O O . CYS A 1 248 ? 7.027 35.008 62.559 1.00 46.55 245 CYS A O 1
ATOM 1885 N N . TRP A 1 249 ? 7.092 37.225 62.860 1.00 46.51 246 TRP A N 1
ATOM 1886 C CA . TRP A 1 249 ? 8.541 37.285 63.104 1.00 45.38 246 TRP A CA 1
ATOM 1887 C C . TRP A 1 249 ? 8.882 37.918 64.444 1.00 45.48 246 TRP A C 1
ATOM 1888 O O . TRP A 1 249 ? 10.039 38.223 64.710 1.00 46.43 246 TRP A O 1
ATOM 1899 N N . THR A 1 250 ? 7.875 38.065 65.290 1.00 45.24 247 THR A N 1
ATOM 1900 C CA . THR A 1 250 ? 7.949 38.850 66.509 1.00 45.74 247 THR A CA 1
ATOM 1901 C C . THR A 1 250 ? 7.369 37.973 67.624 1.00 45.85 247 THR A C 1
ATOM 1902 O O . THR A 1 250 ? 6.404 37.251 67.365 1.00 47.21 247 THR A O 1
ATOM 1906 N N . PRO A 1 251 ? 7.927 38.025 68.862 1.00 45.06 248 PRO A N 1
ATOM 1907 C CA . PRO A 1 251 ? 7.233 37.359 69.961 1.00 45.04 248 PRO A CA 1
ATOM 1908 C C . PRO A 1 251 ? 5.750 37.767 70.072 1.00 45.06 248 PRO A C 1
ATOM 1909 O O . PRO A 1 251 ? 5.392 38.935 69.871 1.00 44.98 248 PRO A O 1
ATOM 1913 N N . VAL A 1 252 ? 4.906 36.787 70.353 1.00 44.73 249 VAL A N 1
ATOM 1914 C CA . VAL A 1 252 ? 3.490 37.020 70.572 1.00 44.87 249 VAL A CA 1
ATOM 1915 C C . VAL A 1 252 ? 3.195 36.746 72.043 1.00 45.19 249 VAL A C 1
ATOM 1916 O O . VAL A 1 252 ? 3.765 35.840 72.641 1.00 44.94 249 VAL A O 1
ATOM 1920 N N . GLU A 1 253 ? 2.322 37.558 72.624 1.00 45.82 250 GLU A N 1
ATOM 1921 C CA . GLU A 1 253 ? 1.737 37.276 73.929 1.00 46.33 250 GLU A CA 1
ATOM 1922 C C . GLU A 1 253 ? 0.217 37.272 73.780 1.00 45.78 250 GLU A C 1
ATOM 1923 O O . GLU A 1 253 ? -0.364 38.206 73.218 1.00 46.42 250 GLU A O 1
ATOM 1929 N N . LYS A 1 254 ? -0.410 36.199 74.244 1.00 45.34 251 LYS A N 1
ATOM 1930 C CA . LYS A 1 254 ? -1.853 36.032 74.130 1.00 44.85 251 LYS A CA 1
ATOM 1931 C C . LYS A 1 254 ? -2.533 36.483 75.410 1.00 44.40 251 LYS A C 1
ATOM 1932 O O . LYS A 1 254 ? -2.069 36.164 76.508 1.00 44.08 251 LYS A O 1
ATOM 1938 N N . PHE A 1 255 ? -3.638 37.218 75.283 1.00 44.01 252 PHE A N 1
ATOM 1939 C CA . PHE A 1 255 ? -4.471 37.515 76.456 1.00 43.17 252 PHE A CA 1
ATOM 1940 C C . PHE A 1 255 ? -5.831 36.855 76.360 1.00 43.97 252 PHE A C 1
ATOM 1941 O O . PHE A 1 255 ? -6.353 36.646 75.259 1.00 43.34 252 PHE A O 1
ATOM 1949 N N . GLY A 1 256 ? -6.380 36.511 77.526 1.00 44.99 253 GLY A N 1
ATOM 1950 C CA . GLY A 1 256 ? -7.704 35.931 77.643 1.00 46.15 253 GLY A CA 1
ATOM 1951 C C . GLY A 1 256 ? -7.671 34.425 77.670 1.00 47.60 253 GLY A C 1
ATOM 1952 O O . GLY A 1 256 ? -8.720 33.795 77.747 1.00 47.45 253 GLY A O 1
ATOM 1953 N N . THR A 1 257 ? -6.463 33.857 77.585 1.00 49.20 254 THR A N 1
ATOM 1954 C CA . THR A 1 257 ? -6.224 32.414 77.734 1.00 50.54 254 THR A CA 1
ATOM 1955 C C . THR A 1 257 ? -5.490 32.123 79.045 1.00 51.33 254 THR A C 1
ATOM 1956 O O . THR A 1 257 ? -4.805 32.999 79.581 1.00 51.49 254 THR A O 1
ATOM 1960 N N . GLU A 1 258 ? -5.641 30.902 79.562 1.00 52.39 255 GLU A N 1
ATOM 1961 C CA . GLU A 1 258 ? -4.935 30.479 80.782 1.00 53.36 255 GLU A CA 1
ATOM 1962 C C . GLU A 1 258 ? -3.416 30.558 80.636 1.00 53.41 255 GLU A C 1
ATOM 1963 O O . GLU A 1 258 ? -2.743 31.197 81.459 1.00 53.88 255 GLU A O 1
ATOM 1969 N N . HIS A 1 259 ? -2.887 29.941 79.576 1.00 53.25 256 HIS A N 1
ATOM 1970 C CA . HIS A 1 259 ? -1.437 29.846 79.369 1.00 53.02 256 HIS A CA 1
ATOM 1971 C C . HIS A 1 259 ? -0.756 31.204 79.094 1.00 52.80 256 HIS A C 1
ATOM 1972 O O . HIS A 1 259 ? 0.466 31.323 79.227 1.00 53.06 256 HIS A O 1
ATOM 1979 N N . GLY A 1 260 ? -1.542 32.222 78.739 1.00 52.02 257 GLY A N 1
ATOM 1980 C CA . GLY A 1 260 ? -1.010 33.579 78.545 1.00 51.46 257 GLY A CA 1
ATOM 1981 C C . GLY A 1 260 ? -1.422 34.503 79.676 1.00 50.87 257 GLY A C 1
ATOM 1982 O O . GLY A 1 260 ? -1.321 34.130 80.836 1.00 51.24 257 GLY A O 1
ATOM 1983 N N . TRP A 1 261 ? -1.879 35.704 79.330 1.00 50.53 258 TRP A N 1
ATOM 1984 C CA . TRP A 1 261 ? -2.481 36.654 80.278 1.00 50.36 258 TRP A CA 1
ATOM 1985 C C . TRP A 1 261 ? -3.975 36.374 80.471 1.00 50.25 258 TRP A C 1
ATOM 1986 O O . TRP A 1 261 ? -4.710 36.185 79.507 1.00 50.49 258 TRP A O 1
ATOM 1997 N N . GLN A 1 262 ? -4.434 36.390 81.715 1.00 50.20 259 GLN A N 1
ATOM 1998 C CA . GLN A 1 262 ? -5.832 36.078 82.013 1.00 49.85 259 GLN A CA 1
ATOM 1999 C C . GLN A 1 262 ? -6.358 37.062 83.058 1.00 49.91 259 GLN A C 1
ATOM 2000 O O . GLN A 1 262 ? -5.583 37.604 83.843 1.00 49.76 259 GLN A O 1
ATOM 2006 N N . ALA A 1 263 ? -7.666 37.315 83.031 1.00 50.01 260 ALA A N 1
ATOM 2007 C CA . ALA A 1 263 ? -8.331 38.173 84.003 1.00 50.18 260 ALA A CA 1
ATOM 2008 C C . ALA A 1 263 ? -9.253 37.322 84.851 1.00 50.56 260 ALA A C 1
ATOM 2009 O O . ALA A 1 263 ? -10.209 36.756 84.333 1.00 51.08 260 ALA A O 1
ATOM 2011 N N . GLY A 1 264 ? -8.978 37.234 86.149 1.00 50.85 261 GLY A N 1
ATOM 2012 C CA . GLY A 1 264 ? -9.787 36.409 87.053 1.00 51.24 261 GLY A CA 1
ATOM 2013 C C . GLY A 1 264 ? -11.224 36.887 87.152 1.00 51.55 261 GLY A C 1
ATOM 2014 O O . GLY A 1 264 ? -11.608 37.845 86.477 1.00 51.89 261 GLY A O 1
ATOM 2015 N N . GLU A 1 265 ? -12.019 36.227 87.991 1.00 51.83 262 GLU A N 1
ATOM 2016 C CA . GLU A 1 265 ? -13.417 36.608 88.180 1.00 52.13 262 GLU A CA 1
ATOM 2017 C C . GLU A 1 265 ? -13.457 37.994 88.824 1.00 52.24 262 GLU A C 1
ATOM 2018 O O . GLU A 1 265 ? -12.528 38.368 89.548 1.00 52.49 262 GLU A O 1
ATOM 2024 N N . ALA A 1 266 ? -14.502 38.762 88.527 1.00 52.37 263 ALA A N 1
ATOM 2025 C CA . ALA A 1 266 ? -14.650 40.114 89.072 1.00 52.69 263 ALA A CA 1
ATOM 2026 C C . ALA A 1 266 ? -15.295 40.080 90.454 1.00 52.67 263 ALA A C 1
ATOM 2027 O O . ALA A 1 266 ? -16.158 39.244 90.719 1.00 52.73 263 ALA A O 1
ATOM 2029 N N . ASN A 1 267 ? -14.885 40.991 91.329 1.00 52.79 264 ASN A N 1
ATOM 2030 C CA . ASN A 1 267 ? -15.439 41.028 92.684 1.00 53.08 264 ASN A CA 1
ATOM 2031 C C . ASN A 1 267 ? -16.714 41.841 92.766 1.00 53.11 264 ASN A C 1
ATOM 2032 O O . ASN A 1 267 ? -17.113 42.481 91.790 1.00 53.00 264 ASN A O 1
ATOM 2037 N N . ALA A 1 268 ? -17.339 41.820 93.943 1.00 53.24 265 ALA A N 1
ATOM 2038 C CA . ALA A 1 268 ? -18.619 42.497 94.177 1.00 53.23 265 ALA A CA 1
ATOM 2039 C C . ALA A 1 268 ? -18.581 44.032 93.987 1.00 53.27 265 ALA A C 1
ATOM 2040 O O . ALA A 1 268 ? -19.444 44.746 94.501 1.00 53.16 265 ALA A O 1
ATOM 2042 N N . ASP A 1 269 ? -17.604 44.522 93.219 1.00 53.29 266 ASP A N 1
ATOM 2043 C CA . ASP A 1 269 ? -17.353 45.959 93.066 1.00 53.40 266 ASP A CA 1
ATOM 2044 C C . ASP A 1 269 ? -16.588 46.326 91.779 1.00 53.22 266 ASP A C 1
ATOM 2045 O O . ASP A 1 269 ? -16.472 47.510 91.444 1.00 53.17 266 ASP A O 1
ATOM 2050 N N . GLY A 1 270 ? -16.049 45.322 91.080 1.00 52.76 267 GLY A N 1
ATOM 2051 C CA . GLY A 1 270 ? -15.473 45.528 89.752 1.00 52.31 267 GLY A CA 1
ATOM 2052 C C . GLY A 1 270 ? -13.999 45.190 89.642 1.00 52.16 267 GLY A C 1
ATOM 2053 O O . GLY A 1 270 ? -13.451 45.079 88.541 1.00 52.06 267 GLY A O 1
ATOM 2054 N N . SER A 1 271 ? -13.354 45.028 90.791 1.00 51.99 268 SER A N 1
ATOM 2055 C CA . SER A 1 271 ? -11.931 44.719 90.840 1.00 51.38 268 SER A CA 1
ATOM 2056 C C . SER A 1 271 ? -11.670 43.263 90.440 1.00 51.15 268 SER A C 1
ATOM 2057 O O . SER A 1 271 ? -12.519 42.376 90.667 1.00 51.06 268 SER A O 1
ATOM 2060 N N . PHE A 1 272 ? -10.494 43.027 89.852 1.00 50.49 269 PHE A N 1
ATOM 2061 C CA . PHE A 1 272 ? -10.114 41.697 89.376 1.00 50.14 269 PHE A CA 1
ATOM 2062 C C . PHE A 1 272 ? -8.614 41.426 89.410 1.00 50.12 269 PHE A C 1
ATOM 2063 O O . PHE A 1 272 ? -7.789 42.346 89.380 1.00 50.08 269 PHE A O 1
ATOM 2071 N N . ASP A 1 273 ? -8.276 40.146 89.484 1.00 50.11 270 ASP A N 1
ATOM 2072 C CA . ASP A 1 273 ? -6.893 39.719 89.431 1.00 50.05 270 ASP A CA 1
ATOM 2073 C C . ASP A 1 273 ? -6.439 39.641 87.989 1.00 49.50 270 ASP A C 1
ATOM 2074 O O . ASP A 1 273 ? -7.167 39.150 87.122 1.00 49.16 270 ASP A O 1
ATOM 2079 N N . VAL A 1 274 ? -5.233 40.141 87.740 1.00 49.23 271 VAL A N 1
ATOM 2080 C CA . VAL A 1 274 ? -4.558 39.935 86.471 1.00 48.78 271 VAL A CA 1
ATOM 2081 C C . VAL A 1 274 ? -3.643 38.741 86.637 1.00 48.73 271 VAL A C 1
ATOM 2082 O O . VAL A 1 274 ? -2.869 38.682 87.576 1.00 48.94 271 VAL A O 1
ATOM 2086 N N . LEU A 1 275 ? -3.757 37.777 85.736 1.00 48.83 272 LEU A N 1
ATOM 2087 C CA . LEU A 1 275 ? -3.011 36.530 85.857 1.00 48.94 272 LEU A CA 1
ATOM 2088 C C . LEU A 1 275 ? -2.092 36.317 84.671 1.00 49.02 272 LEU A C 1
ATOM 2089 O O . LEU A 1 275 ? -2.449 36.633 83.532 1.00 48.53 272 LEU A O 1
ATOM 2094 N N . LEU A 1 276 ? -0.911 35.786 84.976 1.00 49.16 273 LEU A N 1
ATOM 2095 C CA . LEU A 1 276 ? 0.118 35.501 84.011 1.00 49.60 273 LEU A CA 1
ATOM 2096 C C . LEU A 1 276 ? 0.523 34.049 84.154 1.00 50.52 273 LEU A C 1
ATOM 2097 O O . LEU A 1 276 ? 1.084 33.638 85.189 1.00 50.81 273 LEU A O 1
ATOM 2102 N N . ASP A 1 277 ? 0.225 33.267 83.118 1.00 51.31 274 ASP A N 1
ATOM 2103 C CA . ASP A 1 277 ? 0.564 31.843 83.086 1.00 52.27 274 ASP A CA 1
ATOM 2104 C C . ASP A 1 277 ? -0.208 31.012 84.097 1.00 52.29 274 ASP A C 1
ATOM 2105 O O . ASP A 1 277 ? -0.159 29.785 84.048 1.00 52.37 274 ASP A O 1
ATOM 2110 N N . GLY A 1 278 ? -0.914 31.689 85.000 1.00 52.62 275 GLY A N 1
ATOM 2111 C CA . GLY A 1 278 ? -1.744 31.043 86.018 1.00 53.03 275 GLY A CA 1
ATOM 2112 C C . GLY A 1 278 ? -1.357 31.566 87.382 1.00 53.46 275 GLY A C 1
ATOM 2113 O O . GLY A 1 278 ? -1.783 31.037 88.410 1.00 53.60 275 GLY A O 1
ATOM 2114 N N . LYS A 1 279 ? -0.539 32.613 87.372 1.00 53.74 276 LYS A N 1
ATOM 2115 C CA . LYS A 1 279 ? -0.004 33.221 88.577 1.00 54.08 276 LYS A CA 1
ATOM 2116 C C . LYS A 1 279 ? -0.484 34.674 88.697 1.00 54.04 276 LYS A C 1
ATOM 2117 O O . LYS A 1 279 ? -0.458 35.430 87.709 1.00 53.74 276 LYS A O 1
ATOM 2123 N N . THR A 1 280 ? -0.914 35.064 89.899 1.00 53.78 277 THR A N 1
ATOM 2124 C CA . THR A 1 280 ? -1.342 36.452 90.151 1.00 53.72 277 THR A CA 1
ATOM 2125 C C . THR A 1 280 ? -0.160 37.408 90.006 1.00 53.42 277 THR A C 1
ATOM 2126 O O . THR A 1 280 ? 0.867 37.235 90.669 1.00 53.88 277 THR A O 1
ATOM 2130 N N . ALA A 1 281 ? -0.317 38.394 89.130 1.00 52.52 278 ALA A N 1
ATOM 2131 C CA . ALA A 1 281 ? 0.700 39.413 88.870 1.00 52.02 278 ALA A CA 1
ATOM 2132 C C . ALA A 1 281 ? 0.286 40.753 89.479 1.00 51.53 278 ALA A C 1
ATOM 2133 O O . ALA A 1 281 ? 1.125 41.574 89.856 1.00 51.00 278 ALA A O 1
ATOM 2135 N N . GLY A 1 282 ? -1.023 40.968 89.549 1.00 51.30 279 GLY A N 1
ATOM 2136 C CA . GLY A 1 282 ? -1.574 42.212 90.049 1.00 51.19 279 GLY A CA 1
ATOM 2137 C C . GLY A 1 282 ? -3.079 42.206 90.210 1.00 51.23 279 GLY A C 1
ATOM 2138 O O . GLY A 1 282 ? -3.750 41.199 89.985 1.00 50.71 279 GLY A O 1
ATOM 2139 N N . ARG A 1 283 ? -3.604 43.354 90.618 1.00 51.57 280 ARG A N 1
ATOM 2140 C CA . ARG A 1 283 ? -5.025 43.503 90.877 1.00 51.93 280 ARG A CA 1
ATOM 2141 C C . ARG A 1 283 ? -5.470 44.901 90.462 1.00 51.81 280 ARG A C 1
ATOM 2142 O O . ARG A 1 283 ? -4.867 45.905 90.857 1.00 51.74 280 ARG A O 1
ATOM 2150 N N . VAL A 1 284 ? -6.505 44.962 89.634 1.00 52.10 281 VAL A N 1
ATOM 2151 C CA . VAL A 1 284 ? -7.032 46.253 89.179 1.00 52.46 281 VAL A CA 1
ATOM 2152 C C . VAL A 1 284 ? -8.244 46.686 90.024 1.00 53.04 281 VAL A C 1
ATOM 2153 O O . VAL A 1 284 ? -9.156 45.902 90.254 1.00 53.31 281 VAL A O 1
ATOM 2157 N N . LYS A 1 285 ? -8.248 47.923 90.508 1.00 53.44 282 LYS A N 1
ATOM 2158 C CA . LYS A 1 285 ? -9.381 48.379 91.290 1.00 53.56 282 LYS A CA 1
ATOM 2159 C C . LYS A 1 285 ? -10.167 49.406 90.500 1.00 53.52 282 LYS A C 1
ATOM 2160 O O . LYS A 1 285 ? -9.799 50.565 90.443 1.00 53.78 282 LYS A O 1
ATOM 2166 N N . TRP A 1 286 ? -11.281 48.956 89.936 1.00 53.78 283 TRP A N 1
ATOM 2167 C CA . TRP A 1 286 ? -12.002 49.632 88.855 1.00 53.89 283 TRP A CA 1
ATOM 2168 C C . TRP A 1 286 ? -13.450 49.905 89.139 1.00 54.19 283 TRP A C 1
ATOM 2169 O O . TRP A 1 286 ? -14.079 49.203 89.933 1.00 54.28 283 TRP A O 1
ATOM 2180 N N . ASP A 1 287 ? -13.994 50.867 88.395 1.00 54.68 284 ASP A N 1
ATOM 2181 C CA . ASP A 1 287 ? -15.448 51.109 88.340 1.00 54.96 284 ASP A CA 1
ATOM 2182 C C . ASP A 1 287 ? -16.058 50.790 86.946 1.00 54.46 284 ASP A C 1
ATOM 2183 O O . ASP A 1 287 ? -17.232 51.073 86.691 1.00 54.73 284 ASP A O 1
ATOM 2188 N N . LEU A 1 288 ? -15.257 50.191 86.066 1.00 53.67 285 LEU A N 1
ATOM 2189 C CA . LEU A 1 288 ? -15.692 49.818 84.716 1.00 52.96 285 LEU A CA 1
ATOM 2190 C C . LEU A 1 288 ? -16.357 48.450 84.693 1.00 52.74 285 LEU A C 1
ATOM 2191 O O . LEU A 1 288 ? -16.081 47.613 85.542 1.00 52.71 285 LEU A O 1
ATOM 2204 N N . GLY A 1 290 ? -18.190 44.809 82.728 1.00 51.72 287 GLY A N 1
ATOM 2205 C CA . GLY A 1 290 ? -18.189 43.774 81.692 1.00 51.40 287 GLY A CA 1
ATOM 2206 C C . GLY A 1 290 ? -16.829 43.172 81.405 1.00 51.18 287 GLY A C 1
ATOM 2207 O O . GLY A 1 290 ? -15.811 43.700 81.837 1.00 50.85 287 GLY A O 1
ATOM 2208 N N . ARG A 1 291 ? -16.813 42.058 80.673 1.00 51.13 288 ARG A N 1
ATOM 2209 C CA . ARG A 1 291 ? -15.565 41.356 80.419 1.00 51.23 288 ARG A CA 1
ATOM 2210 C C . ARG A 1 291 ? -14.716 42.045 79.349 1.00 50.81 288 ARG A C 1
ATOM 2211 O O . ARG A 1 291 ? -13.484 42.082 79.453 1.00 50.14 288 ARG A O 1
ATOM 2219 N N . HIS A 1 292 ? -15.381 42.614 78.345 1.00 50.36 289 HIS A N 1
ATOM 2220 C CA . HIS A 1 292 ? -14.690 43.330 77.275 1.00 50.10 289 HIS A CA 1
ATOM 2221 C C . HIS A 1 292 ? -13.668 44.353 77.811 1.00 49.29 289 HIS A C 1
ATOM 2222 O O . HIS A 1 292 ? -12.584 44.523 77.237 1.00 48.93 289 HIS A O 1
ATOM 2229 N N . ASN A 1 293 ? -13.996 45.018 78.918 1.00 48.59 290 ASN A N 1
ATOM 2230 C CA . ASN A 1 293 ? -13.058 45.959 79.530 1.00 47.83 290 ASN A CA 1
ATOM 2231 C C . ASN A 1 293 ? -11.903 45.286 80.247 1.00 47.52 290 ASN A C 1
ATOM 2232 O O . ASN A 1 293 ? -10.791 45.767 80.187 1.00 47.22 290 ASN A O 1
ATOM 2237 N N . ARG A 1 294 ? -12.160 44.175 80.925 1.00 47.35 291 ARG A N 1
ATOM 2238 C CA . ARG A 1 294 ? -11.088 43.493 81.617 1.00 47.41 291 ARG A CA 1
ATOM 2239 C C . ARG A 1 294 ? -10.160 42.878 80.582 1.00 47.80 291 ARG A C 1
ATOM 2240 O O . ARG A 1 294 ? -8.932 42.894 80.720 1.00 48.38 291 ARG A O 1
ATOM 2256 N N . ASN A 1 296 ? -9.663 44.316 77.646 1.00 48.43 293 ASN A N 1
ATOM 2257 C CA . ASN A 1 296 ? -8.879 45.474 77.193 1.00 47.90 293 ASN A CA 1
ATOM 2258 C C . ASN A 1 296 ? -7.765 45.752 78.152 1.00 48.13 293 ASN A C 1
ATOM 2259 O O . ASN A 1 296 ? -6.664 46.127 77.749 1.00 49.45 293 ASN A O 1
ATOM 2264 N N . ALA A 1 297 ? -8.044 45.567 79.429 1.00 47.58 294 ALA A N 1
ATOM 2265 C CA . ALA A 1 297 ? -7.063 45.870 80.458 1.00 47.80 294 ALA A CA 1
ATOM 2266 C C . ALA A 1 297 ? -5.851 44.992 80.303 1.00 47.52 294 ALA A C 1
ATOM 2267 O O . ALA A 1 297 ? -4.715 45.439 80.537 1.00 48.44 294 ALA A O 1
ATOM 2269 N N . LEU A 1 298 ? -6.105 43.746 79.912 1.00 46.79 295 LEU A N 1
ATOM 2270 C CA . LEU A 1 298 ? -5.060 42.738 79.765 1.00 46.05 295 LEU A CA 1
ATOM 2271 C C . LEU A 1 298 ? -4.125 43.077 78.610 1.00 46.21 295 LEU A C 1
ATOM 2272 O O . LEU A 1 298 ? -2.891 42.891 78.717 1.00 45.30 295 LEU A O 1
ATOM 2277 N N . ALA A 1 299 ? -4.721 43.585 77.522 1.00 45.80 296 ALA A N 1
ATOM 2278 C CA . ALA A 1 299 ? -3.960 43.984 76.347 1.00 45.62 296 ALA A CA 1
ATOM 2279 C C . ALA A 1 299 ? -3.115 45.153 76.748 1.00 45.53 296 ALA A C 1
ATOM 2280 O O . ALA A 1 299 ? -1.949 45.228 76.408 1.00 46.10 296 ALA A O 1
ATOM 2282 N N . VAL A 1 300 ? -3.702 46.072 77.493 1.00 45.80 297 VAL A N 1
ATOM 2283 C CA . VAL A 1 300 ? -2.986 47.288 77.861 1.00 45.51 297 VAL A CA 1
ATOM 2284 C C . VAL A 1 300 ? -1.773 46.991 78.756 1.00 46.25 297 VAL A C 1
ATOM 2285 O O . VAL A 1 300 ? -0.679 47.546 78.536 1.00 46.04 297 VAL A O 1
ATOM 2289 N N . ILE A 1 301 ? -1.974 46.111 79.757 1.00 45.64 298 ILE A N 1
ATOM 2290 C CA . ILE A 1 301 ? -0.924 45.789 80.684 1.00 44.90 298 ILE A CA 1
ATOM 2291 C C . ILE A 1 301 ? 0.206 45.088 79.948 1.00 44.93 298 ILE A C 1
ATOM 2292 O O . ILE A 1 301 ? 1.387 45.383 80.195 1.00 45.62 298 ILE A O 1
ATOM 2297 N N . ALA A 1 302 ? -0.146 44.183 79.035 1.00 43.88 299 ALA A N 1
ATOM 2298 C CA . ALA A 1 302 ? 0.846 43.535 78.193 1.00 43.13 299 ALA A CA 1
ATOM 2299 C C . ALA A 1 302 ? 1.638 44.541 77.359 1.00 43.18 299 ALA A C 1
ATOM 2300 O O . ALA A 1 302 ? 2.878 44.451 77.269 1.00 42.94 299 ALA A O 1
ATOM 2302 N N . ALA A 1 303 ? 0.947 45.486 76.733 1.00 43.05 300 ALA A N 1
ATOM 2303 C CA . ALA A 1 303 ? 1.644 46.471 75.887 1.00 43.29 300 ALA A CA 1
ATOM 2304 C C . ALA A 1 303 ? 2.539 47.347 76.755 1.00 43.56 300 ALA A C 1
ATOM 2305 O O . ALA A 1 303 ? 3.697 47.577 76.413 1.00 44.17 300 ALA A O 1
ATOM 2307 N N . ALA A 1 304 ? 2.008 47.796 77.895 1.00 43.70 301 ALA A N 1
ATOM 2308 C CA . ALA A 1 304 ? 2.736 48.667 78.803 1.00 43.57 301 ALA A CA 1
ATOM 2309 C C . ALA A 1 304 ? 3.989 47.981 79.268 1.00 43.89 301 ALA A C 1
ATOM 2310 O O . ALA A 1 304 ? 5.055 48.578 79.225 1.00 45.04 301 ALA A O 1
ATOM 2312 N N . ARG A 1 305 ? 3.889 46.714 79.654 1.00 43.71 302 ARG A N 1
AT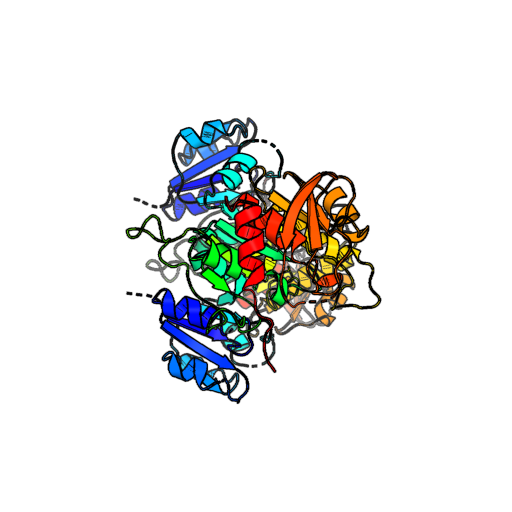OM 2313 C CA . ARG A 1 305 ? 5.078 45.977 80.071 1.00 43.25 302 ARG A CA 1
ATOM 2314 C C . ARG A 1 305 ? 6.161 45.983 79.003 1.00 43.53 302 ARG A C 1
ATOM 2315 O O . ARG A 1 305 ? 7.362 46.066 79.330 1.00 44.05 302 ARG A O 1
ATOM 2323 N N . HIS A 1 306 ? 5.761 45.935 77.732 1.00 42.76 303 HIS A N 1
ATOM 2324 C CA . HIS A 1 306 ? 6.743 45.966 76.650 1.00 41.86 303 HIS A CA 1
ATOM 2325 C C . HIS A 1 306 ? 7.597 47.217 76.681 1.00 42.06 303 HIS A C 1
ATOM 2326 O O . HIS A 1 306 ? 8.743 47.174 76.283 1.00 41.60 303 HIS A O 1
ATOM 2333 N N . VAL A 1 307 ? 7.048 48.336 77.147 1.00 43.05 304 VAL A N 1
ATOM 2334 C CA . VAL A 1 307 ? 7.858 49.555 77.186 1.00 43.68 304 VAL A CA 1
ATOM 2335 C C . VAL A 1 307 ? 8.535 49.685 78.543 1.00 43.91 304 VAL A C 1
ATOM 2336 O O . VAL A 1 307 ? 9.423 50.513 78.729 1.00 44.45 304 VAL A O 1
ATOM 2340 N N . GLY A 1 308 ? 8.162 48.820 79.472 1.00 43.81 305 GLY A N 1
ATOM 2341 C CA . GLY A 1 308 ? 8.911 48.711 80.711 1.00 43.80 305 GLY A CA 1
ATOM 2342 C C . GLY A 1 308 ? 8.070 49.076 81.908 1.00 44.04 305 GLY A C 1
ATOM 2343 O O . GLY A 1 308 ? 8.549 49.079 83.020 1.00 44.85 305 GLY A O 1
ATOM 2344 N N . VAL A 1 309 ? 6.799 49.376 81.697 1.00 44.53 306 VAL A N 1
ATOM 2345 C CA . VAL A 1 309 ? 5.913 49.645 82.826 1.00 44.75 306 VAL A CA 1
ATOM 2346 C C . VAL A 1 309 ? 5.575 48.379 83.643 1.00 45.27 306 VAL A C 1
ATOM 2347 O O . VAL A 1 309 ? 5.130 47.361 83.111 1.00 45.50 306 VAL A O 1
ATOM 2351 N N . ASP A 1 310 ? 5.814 48.435 84.941 1.00 46.19 307 ASP A N 1
ATOM 2352 C CA . ASP A 1 310 ? 5.530 47.287 85.797 1.00 47.04 307 ASP A CA 1
ATOM 2353 C C . ASP A 1 310 ? 4.071 46.991 85.877 1.00 46.78 307 ASP A C 1
ATOM 2354 O O . ASP A 1 310 ? 3.239 47.915 85.873 1.00 46.92 307 ASP A O 1
ATOM 2359 N N . ILE A 1 311 ? 3.766 45.698 85.952 1.00 46.55 308 ILE A N 1
ATOM 2360 C CA . ILE A 1 311 ? 2.384 45.252 86.024 1.00 46.80 308 ILE A CA 1
ATOM 2361 C C . ILE A 1 311 ? 1.698 46.032 87.151 1.00 47.33 308 ILE A C 1
ATOM 2362 O O . ILE A 1 311 ? 0.668 46.665 86.941 1.00 47.30 308 ILE A O 1
ATOM 2367 N N . GLN A 1 312 ? 2.317 46.022 88.328 1.00 48.20 309 GLN A N 1
ATOM 2368 C CA . GLN A 1 312 ? 1.818 46.749 89.481 1.00 49.28 309 GLN A CA 1
ATOM 2369 C C . GLN A 1 312 ? 1.400 48.176 89.090 1.00 49.29 309 GLN A C 1
ATOM 2370 O O . GLN A 1 312 ? 0.239 48.565 89.264 1.00 49.29 309 GLN A O 1
ATOM 2376 N N . THR A 1 313 ? 2.333 48.924 88.502 1.00 49.23 310 THR A N 1
ATOM 2377 C CA . THR A 1 313 ? 2.113 50.325 88.166 1.00 48.75 310 THR A CA 1
ATOM 2378 C C . THR A 1 313 ? 0.968 50.498 87.170 1.00 48.83 310 THR A C 1
ATOM 2379 O O . THR A 1 313 ? 0.167 51.447 87.283 1.00 48.30 310 THR A O 1
ATOM 2383 N N . ALA A 1 314 ? 0.872 49.562 86.223 1.00 48.78 311 ALA A N 1
ATOM 2384 C CA . ALA A 1 314 ? -0.196 49.598 85.216 1.00 48.88 311 ALA A CA 1
ATOM 2385 C C . ALA A 1 314 ? -1.565 49.294 85.831 1.00 49.15 311 ALA A C 1
ATOM 2386 O O . ALA A 1 314 ? -2.546 49.980 85.526 1.00 49.27 311 ALA A O 1
ATOM 2388 N N . CYS A 1 315 ? -1.617 48.289 86.708 1.00 49.10 312 CYS A N 1
ATOM 2389 C CA . CYS A 1 315 ? -2.825 47.972 87.462 1.00 49.81 312 CYS A CA 1
ATOM 2390 C C . CYS A 1 315 ? -3.287 49.186 88.241 1.00 49.32 312 CYS A C 1
ATOM 2391 O O . CYS A 1 315 ? -4.448 49.573 88.169 1.00 49.55 312 CYS A O 1
ATOM 2394 N N . GLU A 1 316 ? -2.358 49.790 88.975 1.00 48.83 313 GLU A N 1
ATOM 2395 C CA . GLU A 1 316 ? -2.607 51.039 89.687 1.00 48.23 313 GLU A CA 1
ATOM 2396 C C . GLU A 1 316 ? -3.199 52.101 88.743 1.00 47.43 313 GLU A C 1
ATOM 2397 O O . GLU A 1 316 ? -4.226 52.703 89.056 1.00 46.89 313 GLU A O 1
ATOM 2403 N N . ALA A 1 317 ? -2.565 52.297 87.580 1.00 46.26 314 ALA A N 1
ATOM 2404 C CA . ALA A 1 317 ? -2.919 53.401 86.686 1.00 45.52 314 ALA A CA 1
ATOM 2405 C C . ALA A 1 317 ? -4.348 53.267 86.196 1.00 45.28 314 ALA A C 1
ATOM 2406 O O . ALA A 1 317 ? -5.088 54.264 86.093 1.00 44.99 314 ALA A O 1
ATOM 2408 N N . LEU A 1 318 ? -4.728 52.023 85.910 1.00 44.69 315 LEU A N 1
ATOM 2409 C CA . LEU A 1 318 ? -6.066 51.722 85.451 1.00 44.31 315 LEU A CA 1
ATOM 2410 C C . LEU A 1 318 ? -7.135 52.105 86.479 1.00 44.92 315 LEU A C 1
ATOM 2411 O O . LEU A 1 318 ? -8.216 52.556 86.106 1.00 45.32 315 LEU A O 1
ATOM 2416 N N . GLY A 1 319 ? -6.831 51.948 87.768 1.00 44.80 316 GLY A N 1
ATOM 2417 C CA . GLY A 1 319 ? -7.699 52.444 88.814 1.00 44.62 316 GLY A CA 1
ATOM 2418 C C . GLY A 1 319 ? -8.054 53.900 88.618 1.00 45.26 316 GLY A C 1
ATOM 2419 O O . GLY A 1 319 ? -9.148 54.323 88.966 1.00 44.85 316 GLY A O 1
ATOM 2420 N N . ALA A 1 320 ? -7.135 54.672 88.041 1.00 46.34 317 ALA A N 1
ATOM 2421 C CA . ALA A 1 320 ? -7.328 56.131 87.900 1.00 47.30 317 ALA A CA 1
ATOM 2422 C C . ALA A 1 320 ? -7.881 56.513 86.542 1.00 47.77 317 ALA A C 1
ATOM 2423 O O . ALA A 1 320 ? -8.004 57.696 86.228 1.00 47.89 317 ALA A O 1
ATOM 2425 N N . PHE A 1 321 ? -8.189 55.501 85.742 1.00 48.22 318 PHE A N 1
ATOM 2426 C CA . PHE A 1 321 ? -8.649 55.699 84.394 1.00 48.84 318 PHE A CA 1
ATOM 2427 C C . PHE A 1 321 ? -10.129 56.103 84.309 1.00 50.66 318 PHE A C 1
ATOM 2428 O O . PHE A 1 321 ? -10.993 55.450 84.883 1.00 50.55 318 PHE A O 1
ATOM 2436 N N . LYS A 1 322 ? -10.390 57.185 83.578 1.00 53.44 319 LYS A N 1
ATOM 2437 C CA . LYS A 1 322 ? -11.741 57.690 83.317 1.00 56.39 319 LYS A CA 1
ATOM 2438 C C . LYS A 1 322 ? -12.121 57.379 81.870 1.00 58.98 319 LYS A C 1
ATOM 2439 O O . LYS A 1 322 ? -11.247 57.203 81.020 1.00 59.26 319 LYS A O 1
ATOM 2445 N N . ASN A 1 323 ? -13.418 57.329 81.579 1.00 62.43 320 ASN A N 1
ATOM 2446 C CA . ASN A 1 323 ? -13.897 56.977 80.223 1.00 66.13 320 ASN A CA 1
ATOM 2447 C C . ASN A 1 323 ? -13.488 57.906 79.053 1.00 68.27 320 ASN A C 1
ATOM 2448 O O . ASN A 1 323 ? -12.878 58.959 79.274 1.00 68.89 320 ASN A O 1
ATOM 2453 N N . VAL A 1 324 ? -13.818 57.506 77.818 1.00 70.56 321 VAL A N 1
ATOM 2454 C CA . VAL A 1 324 ? -13.580 58.349 76.626 1.00 72.52 321 VAL A CA 1
ATOM 2455 C C . VAL A 1 324 ? -14.856 59.087 76.159 1.00 73.72 321 VAL A C 1
ATOM 2456 O O . VAL A 1 324 ? -15.964 58.682 76.503 1.00 73.76 321 VAL A O 1
ATOM 2458 N N . LYS A 1 325 ? -14.674 60.180 75.409 1.00 75.64 322 LYS A N 1
ATOM 2459 C CA . LYS A 1 325 ? -15.765 61.017 74.853 1.00 77.86 322 LYS A CA 1
ATOM 2460 C C . LYS A 1 325 ? -15.859 60.958 73.307 1.00 78.18 322 LYS A C 1
ATOM 2461 O O . LYS A 1 325 ? -14.822 60.930 72.626 1.00 77.89 322 LYS A O 1
ATOM 2467 N N . ARG A 1 326 ? -17.100 60.977 72.782 1.00 79.15 323 ARG A N 1
ATOM 2468 C CA . ARG A 1 326 ? -17.449 60.863 71.327 1.00 79.72 323 ARG A CA 1
ATOM 2469 C C . ARG A 1 326 ? -17.192 59.472 70.730 1.00 80.07 323 ARG A C 1
ATOM 2470 O O . ARG A 1 326 ? -16.525 58.620 71.335 1.00 80.49 323 ARG A O 1
ATOM 2478 N N . ALA B 1 3 ? 24.324 69.050 50.465 1.00 70.00 0 ALA B N 1
ATOM 2479 C CA . ALA B 1 3 ? 25.000 67.715 50.416 1.00 70.04 0 ALA B CA 1
ATOM 2480 C C . ALA B 1 3 ? 24.012 66.615 49.990 1.00 69.58 0 ALA B C 1
ATOM 2481 O O . ALA B 1 3 ? 23.033 66.352 50.721 1.00 69.77 0 ALA B O 1
ATOM 2491 N N . LYS B 1 5 ? 22.183 62.998 49.081 1.00 63.09 2 LYS B N 1
ATOM 2492 C CA . LYS B 1 5 ? 21.917 61.792 49.865 1.00 60.54 2 LYS B CA 1
ATOM 2493 C C . LYS B 1 5 ? 22.532 60.474 49.378 1.00 57.96 2 LYS B C 1
ATOM 2494 O O . LYS B 1 5 ? 22.778 60.269 48.188 1.00 57.28 2 LYS B O 1
ATOM 2500 N N . HIS B 1 6 ? 22.726 59.576 50.339 1.00 55.19 3 HIS B N 1
ATOM 2501 C CA . HIS B 1 6 ? 23.223 58.225 50.127 1.00 53.02 3 HIS B CA 1
ATOM 2502 C C . HIS B 1 6 ? 22.104 57.187 50.298 1.00 51.58 3 HIS B C 1
ATOM 2503 O O . HIS B 1 6 ? 21.570 57.019 51.384 1.00 51.57 3 HIS B O 1
ATOM 2510 N N . ILE B 1 7 ? 21.751 56.503 49.217 1.00 49.67 4 ILE B N 1
ATOM 2511 C CA . ILE B 1 7 ? 20.755 55.446 49.262 1.00 47.91 4 ILE B CA 1
ATOM 2512 C C . ILE B 1 7 ? 21.462 54.113 49.135 1.00 47.58 4 ILE B C 1
ATOM 2513 O O . ILE B 1 7 ? 22.568 54.041 48.569 1.00 46.82 4 ILE B O 1
ATOM 2518 N N . HIS B 1 8 ? 20.856 53.061 49.686 1.00 46.67 5 HIS B N 1
ATOM 2519 C CA . HIS B 1 8 ? 21.495 51.751 49.681 1.00 46.46 5 HIS B CA 1
ATOM 2520 C C . HIS B 1 8 ? 20.411 50.756 49.425 1.00 46.51 5 HIS B C 1
ATOM 2521 O O . HIS B 1 8 ? 19.456 50.662 50.191 1.00 47.34 5 HIS B O 1
ATOM 2528 N N . ILE B 1 9 ? 20.546 50.033 48.324 1.00 46.28 6 ILE B N 1
ATOM 2529 C CA . ILE B 1 9 ? 19.437 49.275 47.777 1.00 46.48 6 ILE B CA 1
ATOM 2530 C C . ILE B 1 9 ? 19.508 47.823 48.224 1.00 47.29 6 ILE B C 1
ATOM 2531 O O . ILE B 1 9 ? 20.525 47.132 47.989 1.00 48.10 6 ILE B O 1
ATOM 2536 N N . ILE B 1 10 ? 18.456 47.347 48.883 1.00 47.22 7 ILE B N 1
ATOM 2537 C CA . ILE B 1 10 ? 18.454 45.953 49.267 1.00 48.06 7 ILE B CA 1
ATOM 2538 C C . ILE B 1 10 ? 17.825 45.156 48.136 1.00 48.52 7 ILE B C 1
ATOM 2539 O O . ILE B 1 10 ? 16.629 45.236 47.864 1.00 49.30 7 ILE B O 1
ATOM 2544 N N . GLY B 1 11 ? 18.678 44.422 47.440 1.00 48.92 8 GLY B N 1
ATOM 2545 C CA . GLY B 1 11 ? 18.288 43.744 46.220 1.00 49.11 8 GLY B CA 1
ATOM 2546 C C . GLY B 1 11 ? 18.586 44.606 45.011 1.00 49.06 8 GLY B C 1
ATOM 2547 O O . GLY B 1 11 ? 17.675 44.955 44.261 1.00 49.69 8 GLY B O 1
ATOM 2548 N N . ILE B 1 12 ? 19.859 44.938 44.811 1.00 47.98 9 ILE B N 1
ATOM 2549 C CA . ILE B 1 12 ? 20.237 45.810 43.703 1.00 47.30 9 ILE B CA 1
ATOM 2550 C C . ILE B 1 12 ? 20.192 45.119 42.324 1.00 47.32 9 ILE B C 1
ATOM 2551 O O . ILE B 1 12 ? 20.304 45.793 41.303 1.00 47.64 9 ILE B O 1
ATOM 2556 N N . GLY B 1 13 ? 20.007 43.790 42.298 1.00 47.00 10 GLY B N 1
ATOM 2557 C CA . GLY B 1 13 ? 20.095 43.000 41.059 1.00 45.79 10 GLY B CA 1
ATOM 2558 C C . GLY B 1 13 ? 18.815 43.007 40.242 1.00 45.58 10 GLY B C 1
ATOM 2559 O O . GLY B 1 13 ? 17.734 43.340 40.741 1.00 45.97 10 GLY B O 1
ATOM 2560 N N . GLY B 1 14 ? 18.919 42.635 38.979 1.00 45.02 11 GLY B N 1
ATOM 2561 C CA . GLY B 1 14 ? 17.763 42.652 38.124 1.00 44.75 11 GLY B CA 1
ATOM 2562 C C . GLY B 1 14 ? 17.610 43.968 37.386 1.00 45.12 11 GLY B C 1
ATOM 2563 O O . GLY B 1 14 ? 18.075 45.035 37.816 1.00 44.73 11 GLY B O 1
ATOM 2564 N N . THR B 1 15 ? 16.920 43.879 36.262 1.00 45.46 12 THR B N 1
ATOM 2565 C CA . THR B 1 15 ? 16.746 44.998 35.356 1.00 45.58 12 THR B CA 1
ATOM 2566 C C . THR B 1 15 ? 16.095 46.246 36.010 1.00 45.66 12 THR B C 1
ATOM 2567 O O . THR B 1 15 ? 16.453 47.389 35.672 1.00 45.90 12 THR B O 1
ATOM 2571 N N . PHE B 1 16 ? 15.180 46.034 36.957 1.00 45.07 13 PHE B N 1
ATOM 2572 C CA . PHE B 1 16 ? 14.497 47.150 37.599 1.00 44.50 13 PHE B CA 1
ATOM 2573 C C . PHE B 1 16 ? 15.340 48.015 38.540 1.00 44.27 13 PHE B C 1
ATOM 2574 O O . PHE B 1 16 ? 15.489 49.213 38.319 1.00 43.74 13 PHE B O 1
ATOM 2590 N N . GLY B 1 18 ? 18.487 47.869 38.955 1.00 42.00 15 GLY B N 1
ATOM 2591 C CA . GLY B 1 18 ? 19.630 48.318 38.186 1.00 41.14 15 GLY B CA 1
ATOM 2592 C C . GLY B 1 18 ? 19.371 49.637 37.465 1.00 40.68 15 GLY B C 1
ATOM 2593 O O . GLY B 1 18 ? 20.237 50.538 37.453 1.00 40.95 15 GLY B O 1
ATOM 2594 N N . GLY B 1 19 ? 18.196 49.743 36.840 1.00 39.59 16 GLY B N 1
ATOM 2595 C CA . GLY B 1 19 ? 17.754 51.000 36.257 1.00 38.72 16 GLY B CA 1
ATOM 2596 C C . GLY B 1 19 ? 17.573 52.057 37.346 1.00 38.76 16 GLY B C 1
ATOM 2597 O O . GLY B 1 19 ? 18.020 53.187 37.196 1.00 38.34 16 GLY B O 1
ATOM 2598 N N . LEU B 1 20 ? 16.929 51.687 38.454 1.00 38.29 17 LEU B N 1
ATOM 2599 C CA . LEU B 1 20 ? 16.707 52.645 39.520 1.00 38.40 17 LEU B CA 1
ATOM 2600 C C . LEU B 1 20 ? 18.035 53.176 40.075 1.00 38.56 17 LEU B C 1
ATOM 2601 O O . LEU B 1 20 ? 18.122 54.337 40.469 1.00 39.15 17 LEU B O 1
ATOM 2606 N N . ALA B 1 21 ? 19.077 52.357 40.069 1.00 38.57 18 ALA B N 1
ATOM 2607 C CA . ALA B 1 21 ? 20.360 52.807 40.592 1.00 38.46 18 ALA B CA 1
ATOM 2608 C C . ALA B 1 21 ? 21.036 53.747 39.623 1.00 38.47 18 ALA B C 1
ATOM 2609 O O . ALA B 1 21 ? 21.738 54.665 40.027 1.00 38.84 18 ALA B O 1
ATOM 2611 N N . ALA B 1 22 ? 20.844 53.493 38.332 1.00 38.43 19 ALA B N 1
ATOM 2612 C CA . ALA B 1 22 ? 21.499 54.276 37.298 1.00 37.78 19 ALA B CA 1
ATOM 2613 C C . ALA B 1 22 ? 20.915 55.661 37.361 1.00 37.44 19 ALA B C 1
ATOM 2614 O O . ALA B 1 22 ? 21.628 56.649 37.387 1.00 37.54 19 ALA B O 1
ATOM 2616 N N . ILE B 1 23 ? 19.597 55.719 37.428 1.00 37.67 20 ILE B N 1
ATOM 2617 C CA . ILE B 1 23 ? 18.895 56.975 37.453 1.00 37.76 20 ILE B CA 1
ATOM 2618 C C . ILE B 1 23 ? 19.282 57.753 38.708 1.00 38.02 20 ILE B C 1
ATOM 2619 O O . ILE B 1 23 ? 19.615 58.951 38.628 1.00 38.16 20 ILE B O 1
ATOM 2624 N N . ALA B 1 24 ? 19.287 57.055 39.843 1.00 37.53 21 ALA B N 1
ATOM 2625 C CA . ALA B 1 24 ? 19.646 57.653 41.120 1.00 37.36 21 ALA B CA 1
ATOM 2626 C C . ALA B 1 24 ? 21.042 58.290 41.063 1.00 37.38 21 ALA B C 1
ATOM 2627 O O . ALA B 1 24 ? 21.237 59.456 41.436 1.00 36.53 21 ALA B O 1
ATOM 2629 N N . LYS B 1 25 ? 22.001 57.517 40.568 1.00 38.03 22 LYS B N 1
ATOM 2630 C CA . LYS B 1 25 ? 23.370 57.983 40.384 1.00 38.41 22 LYS B CA 1
ATOM 2631 C C . LYS B 1 25 ? 23.371 59.232 39.496 1.00 38.48 22 LYS B C 1
ATOM 2632 O O . LYS B 1 25 ? 23.939 60.265 39.873 1.00 38.79 22 LYS B O 1
ATOM 2638 N N . GLU B 1 26 ? 22.694 59.149 38.348 1.00 38.04 23 GLU B N 1
ATOM 2639 C CA . GLU B 1 26 ? 22.596 60.256 37.392 1.00 37.71 23 GLU B CA 1
ATOM 2640 C C . GLU B 1 26 ? 21.905 61.482 38.009 1.00 37.58 23 GLU B C 1
ATOM 2641 O O . GLU B 1 26 ? 22.268 62.607 37.721 1.00 38.09 23 GLU B O 1
ATOM 2647 N N . ALA B 1 27 ? 20.928 61.274 38.878 1.00 37.45 24 ALA B N 1
ATOM 2648 C CA . ALA B 1 27 ? 20.305 62.391 39.580 1.00 37.53 24 ALA B CA 1
ATOM 2649 C C . ALA B 1 27 ? 21.183 62.943 40.698 1.00 37.80 24 ALA B C 1
ATOM 2650 O O . ALA B 1 27 ? 20.697 63.711 41.510 1.00 38.11 24 ALA B O 1
ATOM 2652 N N . GLY B 1 28 ? 22.454 62.539 40.762 1.00 38.13 25 GLY B N 1
ATOM 2653 C CA . GLY B 1 28 ? 23.392 63.009 41.802 1.00 38.12 25 GLY B CA 1
ATOM 2654 C C . GLY B 1 28 ? 23.343 62.376 43.201 1.00 38.28 25 GLY B C 1
ATOM 2655 O O . GLY B 1 28 ? 24.075 62.803 44.078 1.00 38.52 25 GLY B O 1
ATOM 2656 N N . PHE B 1 29 ? 22.484 61.385 43.432 1.00 37.99 26 PHE B N 1
ATOM 2657 C CA . PHE B 1 29 ? 22.559 60.597 44.663 1.00 38.31 26 PHE B CA 1
ATOM 2658 C C . PHE B 1 29 ? 23.828 59.749 44.707 1.00 39.55 26 PHE B C 1
ATOM 2659 O O . PHE B 1 29 ? 24.475 59.493 43.694 1.00 40.16 26 PHE B O 1
ATOM 2667 N N . GLU B 1 30 ? 24.199 59.329 45.900 1.00 40.89 27 GLU B N 1
ATOM 2668 C CA . GLU B 1 30 ? 25.218 58.329 46.048 1.00 41.68 27 GLU B CA 1
ATOM 2669 C C . GLU B 1 30 ? 24.502 56.987 46.246 1.00 42.06 27 GLU B C 1
ATOM 2670 O O . GLU B 1 30 ? 23.562 56.870 47.052 1.00 41.61 27 GLU B O 1
ATOM 2676 N N . VAL B 1 31 ? 24.937 55.986 45.487 1.00 42.28 28 VAL B N 1
ATOM 2677 C CA . VAL B 1 31 ? 24.224 54.729 45.403 1.00 42.46 28 VAL B CA 1
ATOM 2678 C C . VAL B 1 31 ? 25.127 53.571 45.761 1.00 42.98 28 VAL B C 1
ATOM 2679 O O . VAL B 1 31 ? 26.252 53.461 45.275 1.00 43.90 28 VAL B O 1
ATOM 2683 N N . SER B 1 32 ? 24.631 52.719 46.636 1.00 43.52 29 SER B N 1
ATOM 2684 C CA . SER B 1 32 ? 25.266 51.452 46.931 1.00 44.39 29 SER B CA 1
ATOM 2685 C C . SER B 1 32 ? 24.171 50.407 47.185 1.00 44.87 29 SER B C 1
ATOM 2686 O O . SER B 1 32 ? 22.996 50.751 47.336 1.00 45.25 29 SER B O 1
ATOM 2689 N N . GLY B 1 33 ? 24.534 49.131 47.211 1.00 45.37 30 GLY B N 1
ATOM 2690 C CA . GLY B 1 33 ? 23.524 48.092 47.385 1.00 45.76 30 GLY B CA 1
ATOM 2691 C C . GLY B 1 33 ? 24.086 46.717 47.597 1.00 46.13 30 GLY B C 1
ATOM 2692 O O . GLY B 1 33 ? 25.297 46.513 47.565 1.00 46.12 30 GLY B O 1
ATOM 2693 N N . CYS B 1 34 ? 23.186 45.772 47.828 1.00 47.19 31 CYS B N 1
ATOM 2694 C CA . CYS B 1 34 ? 23.546 44.365 47.952 1.00 48.18 31 CYS B CA 1
ATOM 2695 C C . CYS B 1 34 ? 22.612 43.496 47.125 1.00 48.44 31 CYS B C 1
ATOM 2696 O O . CYS B 1 34 ? 21.512 43.914 46.781 1.00 48.33 31 CYS B O 1
ATOM 2699 N N . ASP B 1 35 ? 23.091 42.301 46.792 1.00 49.49 32 ASP B N 1
ATOM 2700 C CA . ASP B 1 35 ? 22.278 41.213 46.231 1.00 50.45 32 ASP B CA 1
ATOM 2701 C C . ASP B 1 35 ? 23.061 39.894 46.320 1.00 50.32 32 ASP B C 1
ATOM 2702 O O . ASP B 1 35 ? 24.166 39.866 46.851 1.00 49.92 32 ASP B O 1
ATOM 2707 N N . ALA B 1 36 ? 22.482 38.802 45.837 1.00 51.07 33 ALA B N 1
ATOM 2708 C CA . ALA B 1 36 ? 23.240 37.559 45.703 1.00 52.33 33 ALA B CA 1
ATOM 2709 C C . ALA B 1 36 ? 24.327 37.851 44.684 1.00 53.31 33 ALA B C 1
ATOM 2710 O O . ALA B 1 36 ? 24.203 38.820 43.921 1.00 53.81 33 ALA B O 1
ATOM 2712 N N . LYS B 1 37 ? 25.395 37.055 44.678 1.00 54.20 34 LYS B N 1
ATOM 2713 C CA . LYS B 1 37 ? 26.474 37.262 43.729 1.00 55.23 34 LYS B CA 1
ATOM 2714 C C . LYS B 1 37 ? 25.838 37.469 42.366 1.00 55.98 34 LYS B C 1
ATOM 2715 O O . LYS B 1 37 ? 24.990 36.678 41.941 1.00 55.96 34 LYS B O 1
ATOM 2729 N N . TYR B 1 39 ? 26.631 38.493 38.031 1.00 61.35 36 TYR B N 1
ATOM 2730 C CA . TYR B 1 39 ? 27.599 38.215 36.964 1.00 62.86 36 TYR B CA 1
ATOM 2731 C C . TYR B 1 39 ? 27.426 39.190 35.793 1.00 63.73 36 TYR B C 1
ATOM 2732 O O . TYR B 1 39 ? 26.344 39.765 35.629 1.00 63.67 36 TYR B O 1
ATOM 2741 N N . PRO B 1 40 ? 28.491 39.393 34.982 1.00 64.67 37 PRO B N 1
ATOM 2742 C CA . PRO B 1 40 ? 28.339 40.153 33.731 1.00 65.54 37 PRO B CA 1
ATOM 2743 C C . PRO B 1 40 ? 27.074 39.752 32.943 1.00 66.37 37 PRO B C 1
ATOM 2744 O O . PRO B 1 40 ? 26.748 38.557 32.882 1.00 66.21 37 PRO B O 1
ATOM 2748 N N . PRO B 1 41 ? 26.367 40.740 32.334 1.00 67.18 38 PRO B N 1
ATOM 2749 C CA . PRO B 1 41 ? 26.733 42.165 32.138 1.00 67.51 38 PRO B CA 1
ATOM 2750 C C . PRO B 1 41 ? 26.342 43.133 33.269 1.00 67.60 38 PRO B C 1
ATOM 2751 O O . PRO B 1 41 ? 26.812 44.272 33.304 1.00 67.36 38 PRO B O 1
ATOM 2763 N N . SER B 1 43 ? 26.834 43.181 36.575 1.00 67.41 40 SER B N 1
ATOM 2764 C CA . SER B 1 43 ? 27.730 43.446 37.700 1.00 66.89 40 SER B CA 1
ATOM 2765 C C . SER B 1 43 ? 28.806 44.452 37.332 1.00 66.45 40 SER B C 1
ATOM 2766 O O . SER B 1 43 ? 29.009 45.431 38.047 1.00 66.62 40 SER B O 1
ATOM 2769 N N . THR B 1 44 ? 29.490 44.207 36.220 1.00 65.76 41 THR B N 1
ATOM 2770 C CA . THR B 1 44 ? 30.515 45.118 35.725 1.00 65.16 41 THR B CA 1
ATOM 2771 C C . THR B 1 44 ? 29.900 46.472 35.366 1.00 64.85 41 THR B C 1
ATOM 2772 O O . THR B 1 44 ? 30.510 47.515 35.605 1.00 64.64 41 THR B O 1
ATOM 2776 N N . GLN B 1 45 ? 28.681 46.435 34.816 1.00 64.48 42 GLN B N 1
ATOM 2777 C CA . GLN B 1 45 ? 27.945 47.634 34.384 1.00 64.12 42 GLN B CA 1
ATOM 2778 C C . GLN B 1 45 ? 27.665 48.568 35.565 1.00 63.15 42 GLN B C 1
ATOM 2779 O O . GLN B 1 45 ? 27.901 49.777 35.482 1.00 63.34 42 GLN B O 1
ATOM 2785 N N . LEU B 1 46 ? 27.174 47.989 36.657 1.00 61.84 43 LEU B N 1
ATOM 2786 C CA . LEU B 1 46 ? 26.986 48.691 37.921 1.00 60.50 43 LEU B CA 1
ATOM 2787 C C . LEU B 1 46 ? 28.293 49.194 38.499 1.00 59.99 43 LEU B C 1
ATOM 2788 O O . LEU B 1 46 ? 28.361 50.307 39.016 1.00 59.56 43 LEU B O 1
ATOM 2793 N N . GLU B 1 47 ? 29.320 48.347 38.431 1.00 59.61 44 GLU B N 1
ATOM 2794 C CA . GLU B 1 47 ? 30.674 48.705 38.837 1.00 59.09 44 GLU B CA 1
ATOM 2795 C C . GLU B 1 47 ? 31.159 49.910 38.034 1.00 58.43 44 GLU B C 1
ATOM 2796 O O . GLU B 1 47 ? 31.738 50.829 38.603 1.00 58.47 44 GLU B O 1
ATOM 2802 N N . ALA B 1 48 ? 30.894 49.910 36.725 1.00 57.73 45 ALA B N 1
ATOM 2803 C CA . ALA B 1 48 ? 31.293 51.010 35.824 1.00 56.95 45 ALA B CA 1
ATOM 2804 C C . ALA B 1 48 ? 30.620 52.360 36.132 1.00 56.38 45 ALA B C 1
ATOM 2805 O O . ALA B 1 48 ? 31.041 53.390 35.605 1.00 56.53 45 ALA B O 1
ATOM 2807 N N . LEU B 1 49 ? 29.593 52.352 36.982 1.00 55.26 46 LEU B N 1
ATOM 2808 C CA . LEU B 1 49 ? 28.922 53.583 37.413 1.00 54.54 46 LEU B CA 1
ATOM 2809 C C . LEU B 1 49 ? 29.408 54.102 38.784 1.00 54.16 46 LEU B C 1
ATOM 2810 O O . LEU B 1 49 ? 28.943 55.136 39.254 1.00 54.02 46 LEU B O 1
ATOM 2815 N N . GLY B 1 50 ? 30.345 53.403 39.419 1.00 53.87 47 GLY B N 1
ATOM 2816 C CA . GLY B 1 50 ? 30.843 53.807 40.741 1.00 53.74 47 GLY B CA 1
ATOM 2817 C C . GLY B 1 50 ? 29.796 53.533 41.817 1.00 53.82 47 GLY B C 1
ATOM 2818 O O . GLY B 1 50 ? 29.387 54.438 42.570 1.00 53.72 47 GLY B O 1
ATOM 2819 N N . ILE B 1 51 ? 29.356 52.274 41.876 1.00 53.44 48 ILE B N 1
ATOM 2820 C CA . ILE B 1 51 ? 28.287 51.847 42.773 1.00 53.04 48 ILE B CA 1
ATOM 2821 C C . ILE B 1 51 ? 28.718 50.546 43.423 1.00 52.86 48 ILE B C 1
ATOM 2822 O O . ILE B 1 51 ? 28.597 49.487 42.812 1.00 53.13 48 ILE B O 1
ATOM 2827 N N . ASP B 1 52 ? 29.235 50.630 44.651 1.00 52.53 49 ASP B N 1
ATOM 2828 C CA . ASP B 1 52 ? 29.777 49.448 45.335 1.00 52.02 49 ASP B CA 1
ATOM 2829 C C . ASP B 1 52 ? 28.644 48.449 45.653 1.00 51.23 49 ASP B C 1
ATOM 2830 O O . ASP B 1 52 ? 27.532 48.848 46.004 1.00 50.65 49 ASP B O 1
ATOM 2835 N N . VAL B 1 53 ? 28.936 47.160 45.486 1.00 50.48 50 VAL B N 1
ATOM 2836 C CA . VAL B 1 53 ? 27.942 46.104 45.651 1.00 49.76 50 VAL B CA 1
ATOM 2837 C C . VAL B 1 53 ? 28.402 45.056 46.664 1.00 49.31 50 VAL B C 1
ATOM 2838 O O . VAL B 1 53 ? 29.359 44.330 46.444 1.00 49.14 50 VAL B O 1
ATOM 2842 N N . TYR B 1 54 ? 27.694 44.999 47.781 1.00 48.83 51 TYR B N 1
ATOM 2843 C CA . TYR B 1 54 ? 27.909 43.990 48.789 1.00 48.35 51 TYR B CA 1
ATOM 2844 C C . TYR B 1 54 ? 27.295 42.682 48.326 1.00 48.47 51 TYR B C 1
ATOM 2845 O O . TYR B 1 54 ? 26.216 42.675 47.722 1.00 48.56 51 TYR B O 1
ATOM 2854 N N . GLU B 1 55 ? 27.985 41.585 48.612 1.00 48.73 52 GLU B N 1
ATOM 2855 C CA . GLU B 1 55 ? 27.502 40.236 48.332 1.00 49.50 52 GLU B CA 1
ATOM 2856 C C . GLU B 1 55 ? 26.812 39.686 49.579 1.00 49.66 52 GLU B C 1
ATOM 2857 O O . GLU B 1 55 ? 27.449 39.517 50.621 1.00 49.64 52 GLU B O 1
ATOM 2863 N N . GLY B 1 56 ? 25.511 39.428 49.479 1.00 49.85 53 GLY B N 1
ATOM 2864 C CA . GLY B 1 56 ? 24.762 38.820 50.581 1.00 50.20 53 GLY B CA 1
ATOM 2865 C C . GLY B 1 56 ? 23.821 39.752 51.336 1.00 50.68 53 GLY B C 1
ATOM 2866 O O . GLY B 1 56 ? 23.609 40.917 50.950 1.00 50.91 53 GLY B O 1
ATOM 2867 N N . PHE B 1 57 ? 23.251 39.236 52.420 1.00 50.56 54 PHE B N 1
ATOM 2868 C CA . PHE B 1 57 ? 22.277 39.988 53.196 1.00 50.43 54 PHE B CA 1
ATOM 2869 C C . PHE B 1 57 ? 22.673 40.081 54.669 1.00 50.46 54 PHE B C 1
ATOM 2870 O O . PHE B 1 57 ? 21.846 40.375 55.541 1.00 50.49 54 PHE B O 1
ATOM 2878 N N . ASP B 1 58 ? 23.964 39.871 54.920 1.00 50.43 55 ASP B N 1
ATOM 2879 C CA . ASP B 1 58 ? 24.558 40.076 56.238 1.00 50.86 55 ASP B CA 1
ATOM 2880 C C . ASP B 1 58 ? 24.274 41.485 56.764 1.00 50.84 55 ASP B C 1
ATOM 2881 O O . ASP B 1 58 ? 24.471 42.468 56.046 1.00 51.01 55 ASP B O 1
ATOM 2886 N N . ALA B 1 59 ? 23.812 41.562 58.015 1.00 50.50 56 ALA B N 1
ATOM 2887 C CA . ALA B 1 59 ? 23.482 42.822 58.689 1.00 49.88 56 ALA B CA 1
ATOM 2888 C C . ALA B 1 59 ? 24.706 43.730 58.947 1.00 49.78 56 ALA B C 1
ATOM 2889 O O . ALA B 1 59 ? 24.552 44.924 59.248 1.00 49.71 56 ALA B O 1
ATOM 2891 N N . ALA B 1 60 ? 25.910 43.162 58.815 1.00 49.36 57 ALA B N 1
ATOM 2892 C CA . ALA B 1 60 ? 27.165 43.900 58.982 1.00 48.94 57 ALA B CA 1
ATOM 2893 C C . ALA B 1 60 ? 27.288 45.067 57.993 1.00 48.87 57 ALA B C 1
ATOM 2894 O O . ALA B 1 60 ? 27.763 46.146 58.339 1.00 48.74 57 ALA B O 1
ATOM 2896 N N . GLN B 1 61 ? 26.834 44.854 56.765 1.00 48.89 58 GLN B N 1
ATOM 2897 C CA . GLN B 1 61 ? 26.949 45.863 55.719 1.00 49.01 58 GLN B CA 1
ATOM 2898 C C . GLN B 1 61 ? 26.378 47.203 56.133 1.00 49.34 58 GLN B C 1
ATOM 2899 O O . GLN B 1 61 ? 26.665 48.201 55.497 1.00 49.63 58 GLN B O 1
ATOM 2905 N N . LEU B 1 62 ? 25.554 47.224 57.179 1.00 49.83 59 LEU B N 1
ATOM 2906 C CA . LEU B 1 62 ? 25.024 48.493 57.706 1.00 50.25 59 LEU B CA 1
ATOM 2907 C C . LEU B 1 62 ? 26.112 49.402 58.307 1.00 50.72 59 LEU B C 1
ATOM 2908 O O . LEU B 1 62 ? 25.994 50.630 58.255 1.00 51.21 59 LEU B O 1
ATOM 2913 N N . ASP B 1 63 ? 27.167 48.816 58.871 1.00 50.71 60 ASP B N 1
ATOM 2914 C CA . ASP B 1 63 ? 28.258 49.646 59.371 1.00 50.90 60 ASP B CA 1
ATOM 2915 C C . ASP B 1 63 ? 29.153 50.157 58.269 1.00 50.19 60 ASP B C 1
ATOM 2916 O O . ASP B 1 63 ? 29.593 51.295 58.321 1.00 49.75 60 ASP B O 1
ATOM 2921 N N . GLU B 1 64 ? 29.373 49.336 57.252 1.00 50.03 61 GLU B N 1
ATOM 2922 C CA . GLU B 1 64 ? 30.131 49.759 56.091 1.00 50.31 61 GLU B CA 1
ATOM 2923 C C . GLU B 1 64 ? 29.365 50.745 55.195 1.00 50.50 61 GLU B C 1
ATOM 2924 O O . GLU B 1 64 ? 29.959 51.592 54.558 1.00 50.74 61 GLU B O 1
ATOM 2930 N N . PHE B 1 65 ? 28.046 50.641 55.148 1.00 50.98 62 PHE B N 1
ATOM 2931 C CA . PHE B 1 65 ? 27.237 51.540 54.325 1.00 50.96 62 PHE B CA 1
ATOM 2932 C C . PHE B 1 65 ? 26.271 52.312 55.221 1.00 51.55 62 PHE B C 1
ATOM 2933 O O . PHE B 1 65 ? 25.082 51.942 55.394 1.00 51.71 62 PHE B O 1
ATOM 2941 N N . LYS B 1 66 ? 26.790 53.378 55.821 1.00 51.53 63 LYS B N 1
ATOM 2942 C CA . LYS B 1 66 ? 26.035 54.137 56.819 1.00 51.50 63 LYS B CA 1
ATOM 2943 C C . LYS B 1 66 ? 25.035 55.065 56.099 1.00 50.56 63 LYS B C 1
ATOM 2944 O O . LYS B 1 66 ? 25.109 56.290 56.222 1.00 50.87 63 LYS B O 1
ATOM 2950 N N . ALA B 1 67 ? 24.109 54.461 55.350 1.00 49.17 64 ALA B N 1
ATOM 2951 C CA . ALA B 1 67 ? 23.176 55.161 54.429 1.00 47.88 64 ALA B CA 1
ATOM 2952 C C . ALA B 1 67 ? 22.117 56.067 55.070 1.00 46.80 64 ALA B C 1
ATOM 2953 O O . ALA B 1 67 ? 21.807 55.944 56.244 1.00 46.66 64 ALA B O 1
ATOM 2955 N N . ASP B 1 68 ? 21.553 56.952 54.252 1.00 45.90 65 ASP B N 1
ATOM 2956 C CA . ASP B 1 68 ? 20.515 57.894 54.659 1.00 45.12 65 ASP B CA 1
ATOM 2957 C C . ASP B 1 68 ? 19.120 57.274 54.566 1.00 44.68 65 ASP B C 1
ATOM 2958 O O . ASP B 1 68 ? 18.200 57.699 55.272 1.00 44.44 65 ASP B O 1
ATOM 2963 N N . VAL B 1 69 ? 18.981 56.269 53.700 1.00 43.65 66 VAL B N 1
ATOM 2964 C CA . VAL B 1 69 ? 17.726 55.556 53.514 1.00 43.13 66 VAL B CA 1
ATOM 2965 C C . VAL B 1 69 ? 18.018 54.211 52.838 1.00 42.63 66 VAL B C 1
ATOM 2966 O O . VAL B 1 69 ? 18.905 54.126 52.014 1.00 42.75 66 VAL B O 1
ATOM 2970 N N . TYR B 1 70 ? 17.267 53.175 53.195 1.00 42.62 67 TYR B N 1
ATOM 2971 C CA . TYR B 1 70 ? 17.387 51.843 52.587 1.00 42.74 67 TYR B CA 1
ATOM 2972 C C . TYR B 1 70 ? 16.226 51.643 51.623 1.00 43.85 67 TYR B C 1
ATOM 2973 O O . TYR B 1 70 ? 15.023 51.729 52.003 1.00 42.78 67 TYR B O 1
ATOM 2982 N N . VAL B 1 71 ? 16.596 51.416 50.357 1.00 44.81 68 VAL B N 1
ATOM 2983 C CA . VAL B 1 71 ? 15.593 51.240 49.297 1.00 45.48 68 VAL B CA 1
ATOM 2984 C C . VAL B 1 71 ? 15.402 49.753 49.035 1.00 45.83 68 VAL B C 1
ATOM 2985 O O . VAL B 1 71 ? 16.334 49.045 48.671 1.00 45.70 68 VAL B O 1
ATOM 2989 N N . ILE B 1 72 ? 14.193 49.269 49.243 1.00 46.76 69 ILE B N 1
ATOM 2990 C CA . ILE B 1 72 ? 14.005 47.825 49.306 1.00 47.17 69 ILE B CA 1
ATOM 2991 C C . ILE B 1 72 ? 13.408 47.228 48.039 1.00 47.76 69 ILE B C 1
ATOM 2992 O O . ILE B 1 72 ? 12.383 47.711 47.544 1.00 48.01 69 ILE B O 1
ATOM 2997 N N . GLY B 1 73 ? 14.067 46.183 47.522 1.00 47.95 70 GLY B N 1
ATOM 2998 C CA . GLY B 1 73 ? 13.628 45.501 46.315 1.00 48.69 70 GLY B CA 1
ATOM 2999 C C . GLY B 1 73 ? 12.687 44.352 46.602 1.00 49.72 70 GLY B C 1
ATOM 3000 O O . GLY B 1 73 ? 12.703 43.797 47.706 1.00 50.09 70 GLY B O 1
ATOM 3001 N N . ASN B 1 74 ? 11.859 44.016 45.607 1.00 50.29 71 ASN B N 1
ATOM 3002 C CA . ASN B 1 74 ? 11.074 42.763 45.537 1.00 51.04 71 ASN B CA 1
ATOM 3003 C C . ASN B 1 74 ? 11.632 41.564 46.295 1.00 50.50 71 ASN B C 1
ATOM 3004 O O . ASN B 1 74 ? 10.918 40.914 47.045 1.00 50.64 71 ASN B O 1
ATOM 3009 N N . VAL B 1 75 ? 12.909 41.271 46.064 1.00 49.97 72 VAL B N 1
ATOM 3010 C CA . VAL B 1 75 ? 13.557 40.073 46.573 1.00 48.98 72 VAL B CA 1
ATOM 3011 C C . VAL B 1 75 ? 13.669 40.077 48.108 1.00 47.97 72 VAL B C 1
ATOM 3012 O O . VAL B 1 75 ? 13.759 39.027 48.732 1.00 47.56 72 VAL B O 1
ATOM 3016 N N . ALA B 1 76 ? 13.664 41.253 48.719 1.00 47.10 73 ALA B N 1
ATOM 3017 C CA . ALA B 1 76 ? 13.828 41.309 50.169 1.00 46.57 73 ALA B CA 1
ATOM 3018 C C . ALA B 1 76 ? 12.589 40.780 50.895 1.00 46.46 73 ALA B C 1
ATOM 3019 O O . ALA B 1 76 ? 11.459 40.904 50.407 1.00 45.72 73 ALA B O 1
ATOM 3021 N N . LYS B 1 77 ? 12.818 40.165 52.051 1.00 46.40 74 LYS B N 1
ATOM 3022 C CA . LYS B 1 77 ? 11.748 39.530 52.803 1.00 47.30 74 LYS B CA 1
ATOM 3023 C C . LYS B 1 77 ? 12.140 39.429 54.275 1.00 46.78 74 LYS B C 1
ATOM 3024 O O . LYS B 1 77 ? 13.321 39.505 54.619 1.00 47.63 74 LYS B O 1
ATOM 3030 N N . ARG B 1 78 ? 11.157 39.278 55.150 1.00 46.14 75 ARG B N 1
ATOM 3031 C CA . ARG B 1 78 ? 11.456 39.017 56.532 1.00 45.38 75 ARG B CA 1
ATOM 3032 C C . ARG B 1 78 ? 12.236 37.716 56.533 1.00 46.21 75 ARG B C 1
ATOM 3033 O O . ARG B 1 78 ? 11.918 36.797 55.762 1.00 45.79 75 ARG B O 1
ATOM 3041 N N . GLY B 1 79 ? 13.272 37.652 57.376 1.00 46.87 76 GLY B N 1
ATOM 3042 C CA . GLY B 1 79 ? 14.109 36.462 57.500 1.00 46.88 76 GLY B CA 1
ATOM 3043 C C . GLY B 1 79 ? 15.548 36.836 57.242 1.00 47.48 76 GLY B C 1
ATOM 3044 O O . GLY B 1 79 ? 16.445 36.439 57.982 1.00 47.72 76 GLY B O 1
ATOM 3053 N N . ASP B 1 81 ? 18.852 38.915 57.303 1.00 47.69 78 ASP B N 1
ATOM 3054 C CA . ASP B 1 81 ? 19.475 39.571 58.441 1.00 47.52 78 ASP B CA 1
ATOM 3055 C C . ASP B 1 81 ? 19.475 41.077 58.313 1.00 46.56 78 ASP B C 1
ATOM 3056 O O . ASP B 1 81 ? 19.247 41.765 59.308 1.00 46.65 78 ASP B O 1
ATOM 3061 N N . VAL B 1 82 ? 19.712 41.585 57.101 1.00 44.99 79 VAL B N 1
ATOM 3062 C CA . VAL B 1 82 ? 19.753 43.026 56.896 1.00 43.79 79 VAL B CA 1
ATOM 3063 C C . VAL B 1 82 ? 18.351 43.631 57.026 1.00 43.68 79 VAL B C 1
ATOM 3064 O O . VAL B 1 82 ? 18.198 44.718 57.581 1.00 44.14 79 VAL B O 1
ATOM 3068 N N . VAL B 1 83 ? 17.327 42.916 56.561 1.00 42.91 80 VAL B N 1
ATOM 3069 C CA . VAL B 1 83 ? 15.966 43.416 56.663 1.00 42.56 80 VAL B CA 1
ATOM 3070 C C . VAL B 1 83 ? 15.641 43.514 58.158 1.00 43.04 80 VAL B C 1
ATOM 3071 O O . VAL B 1 83 ? 15.139 44.561 58.649 1.00 42.75 80 VAL B O 1
ATOM 3075 N N . GLU B 1 84 ? 15.957 42.428 58.882 1.00 42.30 81 GLU B N 1
ATOM 3076 C CA . GLU B 1 84 ? 15.632 42.352 60.300 1.00 41.49 81 GLU B CA 1
ATOM 3077 C C . GLU B 1 84 ? 16.347 43.445 61.064 1.00 40.79 81 GLU B C 1
ATOM 3078 O O . GLU B 1 84 ? 15.731 44.086 61.920 1.00 41.01 81 GLU B O 1
ATOM 3084 N N . ALA B 1 85 ? 17.627 43.676 60.746 1.00 39.54 82 ALA B N 1
ATOM 3085 C CA . ALA B 1 85 ? 18.383 44.751 61.384 1.00 39.20 82 ALA B CA 1
ATOM 3086 C C . ALA B 1 85 ? 17.783 46.164 61.097 1.00 39.15 82 ALA B C 1
ATOM 3087 O O . ALA B 1 85 ? 17.576 46.956 62.031 1.00 39.35 82 ALA B O 1
ATOM 3089 N N . ILE B 1 86 ? 17.487 46.463 59.837 1.00 38.66 83 ILE B N 1
ATOM 3090 C CA . ILE B 1 86 ? 16.756 47.689 59.497 1.00 39.26 83 ILE B CA 1
ATOM 3091 C C . ILE B 1 86 ? 15.482 47.934 60.363 1.00 39.29 83 ILE B C 1
ATOM 3092 O O . ILE B 1 86 ? 15.318 48.998 60.958 1.00 38.87 83 ILE B O 1
ATOM 3097 N N . LEU B 1 87 ? 14.597 46.950 60.445 1.00 39.09 84 LEU B N 1
ATOM 3098 C CA . LEU B 1 87 ? 13.395 47.137 61.234 1.00 38.98 84 LEU B CA 1
ATOM 3099 C C . LEU B 1 87 ? 13.713 47.282 62.712 1.00 39.08 84 LEU B C 1
ATOM 3100 O O . LEU B 1 87 ? 13.064 48.080 63.389 1.00 39.23 84 LEU B O 1
ATOM 3105 N N . ASN B 1 88 ? 14.702 46.529 63.204 1.00 38.80 85 ASN B N 1
ATOM 3106 C CA . ASN B 1 88 ? 15.015 46.532 64.629 1.00 38.89 85 ASN B CA 1
ATOM 3107 C C . ASN B 1 88 ? 15.620 47.839 65.078 1.00 38.74 85 ASN B C 1
ATOM 3108 O O . ASN B 1 88 ? 15.262 48.370 66.125 1.00 38.27 85 ASN B O 1
ATOM 3113 N N . LEU B 1 89 ? 16.514 48.361 64.249 1.00 39.05 86 LEU B N 1
ATOM 3114 C CA . LEU B 1 89 ? 17.217 49.594 64.525 1.00 39.05 86 LEU B CA 1
ATOM 3115 C C . LEU B 1 89 ? 16.398 50.834 64.193 1.00 39.12 86 LEU B C 1
ATOM 3116 O O . LEU B 1 89 ? 16.824 51.944 64.504 1.00 39.64 86 LEU B O 1
ATOM 3121 N N . GLY B 1 90 ? 15.230 50.663 63.569 1.00 39.13 87 GLY B N 1
ATOM 3122 C CA . GLY B 1 90 ? 14.391 51.818 63.179 1.00 38.87 87 GLY B CA 1
ATOM 3123 C C . GLY B 1 90 ? 15.043 52.684 62.099 1.00 39.06 87 GLY B C 1
ATOM 3124 O O . GLY B 1 90 ? 14.968 53.908 62.123 1.00 39.49 87 GLY B O 1
ATOM 3125 N N . LEU B 1 91 ? 15.681 52.044 61.134 1.00 38.99 88 LEU B N 1
ATOM 3126 C CA . LEU B 1 91 ? 16.365 52.765 60.083 1.00 38.90 88 LEU B CA 1
ATOM 3127 C C . LEU B 1 91 ? 15.358 53.124 59.022 1.00 39.01 88 LEU B C 1
ATOM 3128 O O . LEU B 1 91 ? 14.369 52.409 58.829 1.00 39.80 88 LEU B O 1
ATOM 3133 N N . PRO B 1 92 ? 15.550 54.278 58.373 1.00 38.53 89 PRO B N 1
ATOM 3134 C CA . PRO B 1 92 ? 14.632 54.708 57.320 1.00 37.65 89 PRO B CA 1
ATOM 3135 C C . PRO B 1 92 ? 14.619 53.719 56.154 1.00 37.59 89 PRO B C 1
ATOM 3136 O O . PRO B 1 92 ? 15.693 53.314 55.659 1.00 37.26 89 PRO B O 1
ATOM 3140 N N . TYR B 1 93 ? 13.434 53.284 55.748 1.00 36.74 90 TYR B N 1
ATOM 3141 C CA . TYR B 1 93 ? 13.337 52.420 54.573 1.00 36.81 90 TYR B CA 1
ATOM 3142 C C . TYR B 1 93 ? 12.114 52.721 53.728 1.00 36.61 90 TYR B C 1
ATOM 3143 O O . TYR B 1 93 ? 11.132 53.271 54.227 1.00 36.65 90 TYR B O 1
ATOM 3152 N N . ILE B 1 94 ? 12.199 52.344 52.447 1.00 36.80 91 ILE B N 1
ATOM 3153 C CA . ILE B 1 94 ? 11.261 52.782 51.399 1.00 36.62 91 ILE B CA 1
ATOM 3154 C C . ILE B 1 94 ? 11.362 51.833 50.199 1.00 37.15 91 ILE B C 1
ATOM 3155 O O . ILE B 1 94 ? 12.430 51.245 49.931 1.00 37.35 91 ILE B O 1
ATOM 3160 N N . SER B 1 95 ? 10.260 51.639 49.492 1.00 37.70 92 SER B N 1
ATOM 3161 C CA . SER B 1 95 ? 10.302 50.751 48.332 1.00 38.56 92 SER B CA 1
ATOM 3162 C C . SER B 1 95 ? 10.948 51.426 47.102 1.00 38.93 92 SER B C 1
ATOM 3163 O O . SER B 1 95 ? 11.040 52.659 47.025 1.00 38.82 92 SER B O 1
ATOM 3166 N N . GLY B 1 96 ? 11.413 50.620 46.153 1.00 39.18 93 GLY B N 1
ATOM 3167 C CA . GLY B 1 96 ? 11.956 51.156 44.920 1.00 39.33 93 GLY B CA 1
ATOM 3168 C C . GLY B 1 96 ? 10.951 52.062 44.232 1.00 39.88 93 GLY B C 1
ATOM 3169 O O . GLY B 1 96 ? 11.201 53.234 44.033 1.00 40.21 93 GLY B O 1
ATOM 3170 N N . PRO B 1 97 ? 9.808 51.518 43.825 1.00 40.47 94 PRO B N 1
ATOM 3171 C CA . PRO B 1 97 ? 8.797 52.349 43.170 1.00 40.37 94 PRO B CA 1
ATOM 3172 C C . PRO B 1 97 ? 8.478 53.648 43.875 1.00 40.90 94 PRO B C 1
ATOM 3173 O O . PRO B 1 97 ? 8.398 54.704 43.214 1.00 41.35 94 PRO B O 1
ATOM 3177 N N . GLN B 1 98 ? 8.276 53.602 45.195 1.00 40.92 95 GLN B N 1
ATOM 3178 C CA . GLN B 1 98 ? 7.945 54.822 45.887 1.00 40.14 95 GLN B CA 1
ATOM 3179 C C . GLN B 1 98 ? 9.116 55.787 45.854 1.00 39.88 95 GLN B C 1
ATOM 3180 O O . GLN B 1 98 ? 8.918 57.002 45.646 1.00 39.95 95 GLN B O 1
ATOM 3186 N N . TRP B 1 99 ? 10.324 55.266 46.027 1.00 38.60 96 TRP B N 1
ATOM 3187 C CA . TRP B 1 99 ? 11.498 56.133 45.999 1.00 38.92 96 TRP B CA 1
ATOM 3188 C C . TRP B 1 99 ? 11.667 56.857 44.660 1.00 38.98 96 TRP B C 1
ATOM 3189 O O . TRP B 1 99 ? 11.933 58.068 44.613 1.00 38.80 96 TRP B O 1
ATOM 3200 N N . LEU B 1 100 ? 11.517 56.098 43.587 1.00 38.74 97 LEU B N 1
ATOM 3201 C CA . LEU B 1 100 ? 11.614 56.618 42.251 1.00 39.08 97 LEU B CA 1
ATOM 3202 C C . LEU B 1 100 ? 10.547 57.656 42.010 1.00 39.52 97 LEU B C 1
ATOM 3203 O O . LEU B 1 100 ? 10.816 58.714 41.418 1.00 39.93 97 LEU B O 1
ATOM 3208 N N . SER B 1 101 ? 9.332 57.360 42.457 1.00 39.40 98 SER B N 1
ATOM 3209 C CA . SER B 1 101 ? 8.245 58.282 42.251 1.00 39.58 98 SER B CA 1
ATOM 3210 C C . SER B 1 101 ? 8.462 59.579 43.060 1.00 39.84 98 SER B C 1
ATOM 3211 O O . SER B 1 101 ? 8.272 60.672 42.558 1.00 40.24 98 SER B O 1
ATOM 3213 N N . GLU B 1 102 ? 8.921 59.470 44.294 1.00 40.07 99 GLU B N 1
ATOM 3214 C CA . GLU B 1 102 ? 9.074 60.657 45.106 1.00 40.04 99 GLU B CA 1
ATOM 3215 C C . GLU B 1 102 ? 10.214 61.511 44.583 1.00 39.64 99 GLU B C 1
ATOM 3216 O O . GLU B 1 102 ? 10.085 62.742 44.506 1.00 40.82 99 GLU B O 1
ATOM 3222 N N . ASN B 1 103 ? 11.307 60.880 44.162 1.00 38.81 100 ASN B N 1
ATOM 3223 C CA . ASN B 1 103 ? 12.492 61.657 43.773 1.00 37.70 100 ASN B CA 1
ATOM 3224 C C . ASN B 1 103 ? 12.610 61.962 42.276 1.00 38.43 100 ASN B C 1
ATOM 3225 O O . ASN B 1 103 ? 13.371 62.836 41.898 1.00 38.94 100 ASN B O 1
ATOM 3230 N N . VAL B 1 104 ? 11.870 61.252 41.428 1.00 38.85 101 VAL B N 1
ATOM 3231 C CA . VAL B 1 104 ? 12.005 61.421 39.987 1.00 38.85 101 VAL B CA 1
ATOM 3232 C C . VAL B 1 104 ? 10.661 61.601 39.253 1.00 39.57 101 VAL B C 1
ATOM 3233 O O . VAL B 1 104 ? 10.404 62.659 38.652 1.00 39.75 101 VAL B O 1
ATOM 3237 N N . LEU B 1 105 ? 9.791 60.596 39.321 1.00 39.81 102 LEU B N 1
ATOM 3238 C CA . LEU B 1 105 ? 8.599 60.591 38.483 1.00 40.08 102 LEU B CA 1
ATOM 3239 C C . LEU B 1 105 ? 7.613 61.686 38.780 1.00 41.04 102 LEU B C 1
ATOM 3240 O O . LEU B 1 105 ? 6.986 62.219 37.853 1.00 41.07 102 LEU B O 1
ATOM 3245 N N . HIS B 1 106 ? 7.466 62.043 40.056 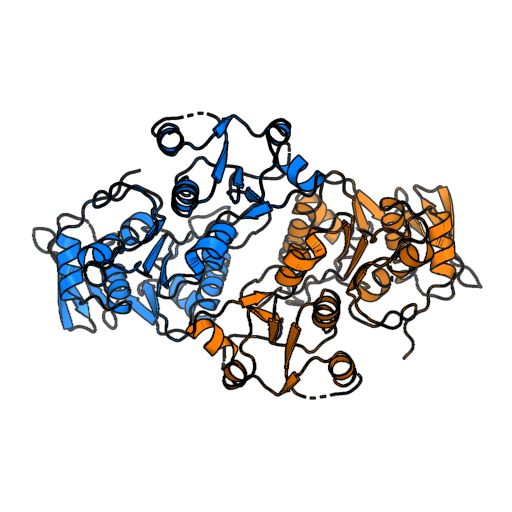1.00 41.87 103 HIS B N 1
ATOM 3246 C CA . HIS B 1 106 ? 6.450 63.044 40.402 1.00 42.65 103 HIS B CA 1
ATOM 3247 C C . HIS B 1 106 ? 6.715 64.429 39.794 1.00 42.55 103 HIS B C 1
ATOM 3248 O O . HIS B 1 106 ? 5.804 65.222 39.700 1.00 42.35 103 HIS B O 1
ATOM 3255 N N . HIS B 1 107 ? 7.938 64.676 39.319 1.00 42.74 104 HIS B N 1
ATOM 3256 C CA . HIS B 1 107 ? 8.273 65.923 38.609 1.00 42.92 104 HIS B CA 1
ATOM 3257 C C . HIS B 1 107 ? 7.819 65.889 37.172 1.00 41.38 104 HIS B C 1
ATOM 3258 O O . HIS B 1 107 ? 7.720 66.933 36.524 1.00 41.48 104 HIS B O 1
ATOM 3265 N N . HIS B 1 108 ? 7.570 64.685 36.659 1.00 39.76 105 HIS B N 1
ATOM 3266 C CA . HIS B 1 108 ? 7.504 64.472 35.201 1.00 37.29 105 HIS B CA 1
ATOM 3267 C C . HIS B 1 108 ? 6.140 64.122 34.606 1.00 35.68 105 HIS B C 1
ATOM 3268 O O . HIS B 1 108 ? 5.232 63.666 35.288 1.00 35.40 105 HIS B O 1
ATOM 3275 N N . TRP B 1 109 ? 5.998 64.361 33.317 1.00 34.33 106 TRP B N 1
ATOM 3276 C CA . TRP B 1 109 ? 4.895 63.836 32.579 1.00 33.02 106 TRP B CA 1
ATOM 3277 C C . TRP B 1 109 ? 5.294 62.390 32.318 1.00 33.08 106 TRP B C 1
ATOM 3278 O O . TRP B 1 109 ? 6.171 62.120 31.523 1.00 32.93 106 TRP B O 1
ATOM 3289 N N . VAL B 1 110 ? 4.662 61.461 33.028 1.00 33.54 107 VAL B N 1
ATOM 3290 C CA . VAL B 1 110 ? 5.013 60.052 32.961 1.00 33.18 107 VAL B CA 1
ATOM 3291 C C . VAL B 1 110 ? 4.086 59.336 31.998 1.00 33.02 107 VAL B C 1
ATOM 3292 O O . VAL B 1 110 ? 2.851 59.511 32.046 1.00 32.28 107 VAL B O 1
ATOM 3296 N N . LEU B 1 111 ? 4.699 58.578 31.093 1.00 32.92 108 LEU B N 1
ATOM 3297 C CA . LEU B 1 111 ? 3.978 57.713 30.154 1.00 32.93 108 LEU B CA 1
ATOM 3298 C C . LEU B 1 111 ? 4.231 56.303 30.612 1.00 33.53 108 LEU B C 1
ATOM 3299 O O . LEU B 1 111 ? 5.343 55.774 30.398 1.00 33.59 108 LEU B O 1
ATOM 3304 N N . GLY B 1 112 ? 3.221 55.709 31.260 1.00 33.91 109 GLY B N 1
ATOM 3305 C CA . GLY B 1 112 ? 3.322 54.345 31.802 1.00 34.81 109 GLY B CA 1
ATOM 3306 C C . GLY B 1 112 ? 2.743 53.302 30.851 1.00 36.01 109 GLY B C 1
ATOM 3307 O O . GLY B 1 112 ? 1.651 53.489 30.259 1.00 36.82 109 GLY B O 1
ATOM 3308 N N . VAL B 1 113 ? 3.470 52.204 30.691 1.00 36.18 110 VAL B N 1
ATOM 3309 C CA . VAL B 1 113 ? 3.020 51.106 29.868 1.00 36.82 110 VAL B CA 1
ATOM 3310 C C . VAL B 1 113 ? 2.738 49.874 30.731 1.00 37.01 110 VAL B C 1
ATOM 3311 O O . VAL B 1 113 ? 3.662 49.163 31.125 1.00 37.62 110 VAL B O 1
ATOM 3315 N N . ALA B 1 114 ? 1.458 49.630 31.020 1.00 36.49 111 ALA B N 1
ATOM 3316 C CA . ALA B 1 114 ? 1.060 48.495 31.812 1.00 35.60 111 ALA B CA 1
ATOM 3317 C C . ALA B 1 114 ? 0.568 47.373 30.923 1.00 35.63 111 ALA B C 1
ATOM 3318 O O . ALA B 1 114 ? 0.313 47.577 29.739 1.00 36.04 111 ALA B O 1
ATOM 3320 N N . GLY B 1 115 ? 0.432 46.183 31.495 1.00 35.60 112 GLY B N 1
ATOM 3321 C CA . GLY B 1 115 ? -0.274 45.078 30.838 1.00 34.73 112 GLY B CA 1
ATOM 3322 C C . GLY B 1 115 ? 0.449 43.813 31.197 1.00 34.63 112 GLY B C 1
ATOM 3323 O O . GLY B 1 115 ? 1.532 43.866 31.738 1.00 34.98 112 GLY B O 1
ATOM 3324 N N . THR B 1 116 ? -0.099 42.658 30.893 1.00 34.37 113 THR B N 1
ATOM 3325 C CA . THR B 1 116 ? 0.606 41.493 31.354 1.00 34.23 113 THR B CA 1
ATOM 3326 C C . THR B 1 116 ? 1.668 41.053 30.372 1.00 35.00 113 THR B C 1
ATOM 3327 O O . THR B 1 116 ? 2.581 40.345 30.747 1.00 35.65 113 THR B O 1
ATOM 3331 N N . HIS B 1 117 ? 1.570 41.502 29.127 1.00 35.70 114 HIS B N 1
ATOM 3332 C CA . HIS B 1 117 ? 2.467 41.050 28.063 1.00 36.36 114 HIS B CA 1
ATOM 3333 C C . HIS B 1 117 ? 2.857 42.192 27.134 1.00 37.49 114 HIS B C 1
ATOM 3334 O O . HIS B 1 117 ? 2.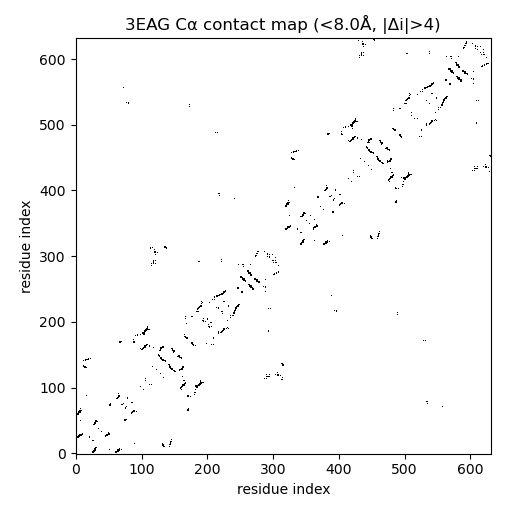051 43.096 26.909 1.00 37.65 114 HIS B O 1
ATOM 3341 N N . GLY B 1 118 ? 4.082 42.127 26.591 1.00 38.47 115 GLY B N 1
ATOM 3342 C CA . GLY B 1 118 ? 4.598 43.070 25.592 1.00 38.63 115 GLY B CA 1
ATOM 3343 C C . GLY B 1 118 ? 5.061 44.405 26.138 1.00 39.98 115 GLY B C 1
ATOM 3344 O O . GLY B 1 118 ? 5.234 45.349 25.370 1.00 40.81 115 GLY B O 1
ATOM 3345 N N . LYS B 1 119 ? 5.234 44.514 27.459 1.00 40.61 116 LYS B N 1
ATOM 3346 C CA . LYS B 1 119 ? 5.561 45.795 28.112 1.00 40.93 116 LYS B CA 1
ATOM 3347 C C . LYS B 1 119 ? 6.916 46.351 27.696 1.00 41.13 116 LYS B C 1
ATOM 3348 O O . LYS B 1 119 ? 7.041 47.541 27.386 1.00 41.89 116 LYS B O 1
ATOM 3354 N N . THR B 1 120 ? 7.938 45.502 27.743 1.00 40.82 117 THR B N 1
ATOM 3355 C CA . THR B 1 120 ? 9.299 45.914 27.453 1.00 40.59 117 THR B CA 1
ATOM 3356 C C . THR B 1 120 ? 9.408 46.438 26.043 1.00 40.25 117 THR B C 1
ATOM 3357 O O . THR B 1 120 ? 10.019 47.482 25.844 1.00 40.50 117 THR B O 1
ATOM 3361 N N . THR B 1 121 ? 8.810 45.727 25.086 1.00 39.40 118 THR B N 1
ATOM 3362 C CA . THR B 1 121 ? 8.862 46.119 23.675 1.00 39.50 118 THR B CA 1
ATOM 3363 C C . THR B 1 121 ? 8.102 47.413 23.420 1.00 39.99 118 THR B C 1
ATOM 3364 O O . THR B 1 121 ? 8.576 48.318 22.714 1.00 39.43 118 THR B O 1
ATOM 3368 N N . THR B 1 122 ? 6.918 47.497 23.999 1.00 40.39 119 THR B N 1
ATOM 3369 C CA . THR B 1 122 ? 6.073 48.655 23.776 1.00 41.25 119 THR B CA 1
ATOM 3370 C C . THR B 1 122 ? 6.708 49.889 24.393 1.00 41.29 119 THR B C 1
ATOM 3371 O O . THR B 1 122 ? 6.675 50.949 23.791 1.00 41.59 119 THR B O 1
ATOM 3375 N N . ALA B 1 123 ? 7.306 49.746 25.576 1.00 41.64 120 ALA B N 1
ATOM 3376 C CA . ALA B 1 123 ? 7.983 50.881 26.239 1.00 41.83 120 ALA B CA 1
ATOM 3377 C C . ALA B 1 123 ? 9.165 51.314 25.406 1.00 42.06 120 ALA B C 1
ATOM 3378 O O . ALA B 1 123 ? 9.388 52.512 25.221 1.00 42.57 120 ALA B O 1
ATOM 3380 N N . SER B 1 124 ? 9.921 50.335 24.913 1.00 41.56 121 SER B N 1
ATOM 3381 C CA . SER B 1 124 ? 11.012 50.595 23.998 1.00 42.08 121 SER B CA 1
ATOM 3382 C C . SER B 1 124 ? 10.564 51.372 22.750 1.00 42.02 121 SER B C 1
ATOM 3383 O O . SER B 1 124 ? 11.256 52.282 22.294 1.00 42.27 121 SER B O 1
ATOM 3394 N N . LEU B 1 126 ? 7.792 53.264 22.477 1.00 40.41 123 LEU B N 1
ATOM 3395 C CA . LEU B 1 126 ? 7.401 54.582 22.934 1.00 40.85 123 LEU B CA 1
ATOM 3396 C C . LEU B 1 126 ? 8.608 55.530 23.173 1.00 41.16 123 LEU B C 1
ATOM 3397 O O . LEU B 1 126 ? 8.643 56.639 22.632 1.00 40.88 123 LEU B O 1
ATOM 3402 N N . ALA B 1 127 ? 9.588 55.075 23.957 1.00 41.24 124 ALA B N 1
ATOM 3403 C CA . ALA B 1 127 ? 10.828 55.815 24.191 1.00 40.92 124 ALA B CA 1
ATOM 3404 C C . ALA B 1 127 ? 11.506 56.218 22.887 1.00 41.29 124 ALA B C 1
ATOM 3405 O O . ALA B 1 127 ? 11.935 57.363 22.745 1.00 41.78 124 ALA B O 1
ATOM 3407 N N . TRP B 1 128 ? 11.600 55.288 21.933 1.00 40.87 125 TRP B N 1
ATOM 3408 C CA . TRP B 1 128 ? 12.177 55.597 20.629 1.00 39.94 125 TRP B CA 1
ATOM 3409 C C . TRP B 1 128 ? 11.416 56.661 19.821 1.00 40.29 125 TRP B C 1
ATOM 3410 O O . TRP B 1 128 ? 12.041 57.546 19.204 1.00 40.99 125 TRP B O 1
ATOM 3421 N N . VAL B 1 129 ? 10.090 56.566 19.793 1.00 40.07 126 VAL B N 1
ATOM 3422 C CA . VAL B 1 129 ? 9.283 57.538 19.045 1.00 40.12 126 VAL B CA 1
ATOM 3423 C C . VAL B 1 129 ? 9.506 58.939 19.578 1.00 40.24 126 VAL B C 1
ATOM 3424 O O . VAL B 1 129 ? 9.696 59.891 18.807 1.00 40.22 126 VAL B O 1
ATOM 3428 N N . LEU B 1 130 ? 9.500 59.057 20.897 1.00 40.33 127 LEU B N 1
ATOM 3429 C CA . LEU B 1 130 ? 9.719 60.333 21.534 1.00 41.07 127 LEU B CA 1
ATOM 3430 C C . LEU B 1 130 ? 11.135 60.857 21.242 1.00 41.27 127 LEU B C 1
ATOM 3431 O O . LEU B 1 130 ? 11.305 62.041 20.950 1.00 42.17 127 LEU B O 1
ATOM 3436 N N . GLU B 1 131 ? 12.126 59.970 21.272 1.00 40.94 128 GLU B N 1
ATOM 3437 C CA . GLU B 1 131 ? 13.493 60.340 21.001 1.00 41.39 128 GLU B CA 1
ATOM 3438 C C . GLU B 1 131 ? 13.626 60.764 19.546 1.00 41.81 128 GLU B C 1
ATOM 3439 O O . GLU B 1 131 ? 14.295 61.766 19.229 1.00 41.86 128 GLU B O 1
ATOM 3445 N N . TYR B 1 132 ? 12.974 60.016 18.660 1.00 41.75 129 TYR B N 1
ATOM 3446 C CA . TYR B 1 132 ? 12.985 60.357 17.230 1.00 41.31 129 TYR B CA 1
ATOM 3447 C C . TYR B 1 132 ? 12.285 61.700 16.979 1.00 41.34 129 TYR B C 1
ATOM 3448 O O . TYR B 1 132 ? 12.637 62.413 16.057 1.00 41.26 129 TYR B O 1
ATOM 3457 N N . ALA B 1 133 ? 11.327 62.062 17.833 1.00 41.62 130 ALA B N 1
ATOM 3458 C CA . ALA B 1 133 ? 10.524 63.248 17.576 1.00 41.75 130 ALA B CA 1
ATOM 3459 C C . ALA B 1 133 ? 11.161 64.490 18.165 1.00 42.13 130 ALA B C 1
ATOM 3460 O O . ALA B 1 133 ? 10.648 65.583 17.986 1.00 42.20 130 ALA B O 1
ATOM 3462 N N . GLY B 1 134 ? 12.272 64.319 18.876 1.00 42.66 131 GLY B N 1
ATOM 3463 C CA . GLY B 1 134 ? 13.014 65.455 19.426 1.00 42.37 131 GLY B CA 1
ATOM 3464 C C . GLY B 1 134 ? 12.656 65.712 20.879 1.00 42.23 131 GLY B C 1
ATOM 3465 O O . GLY B 1 134 ? 13.072 66.711 21.452 1.00 42.73 131 GLY B O 1
ATOM 3466 N N . LEU B 1 135 ? 11.904 64.805 21.487 1.00 41.95 132 LEU B N 1
ATOM 3467 C CA . LEU B 1 135 ? 11.441 65.006 22.872 1.00 41.78 132 LEU B CA 1
ATOM 3468 C C . LEU B 1 135 ? 12.359 64.436 23.992 1.00 41.81 132 LEU B C 1
ATOM 3469 O O . LEU B 1 135 ? 11.976 64.433 25.159 1.00 42.30 132 LEU B O 1
ATOM 3474 N N . ALA B 1 136 ? 13.552 63.962 23.633 1.00 41.51 133 ALA B N 1
ATOM 3475 C CA . ALA B 1 136 ? 14.567 63.459 24.592 1.00 41.00 133 ALA B CA 1
ATOM 3476 C C . ALA B 1 136 ? 14.075 62.792 25.897 1.00 40.76 133 ALA B C 1
ATOM 3477 O O . ALA B 1 136 ? 14.476 63.214 26.998 1.00 41.27 133 ALA B O 1
ATOM 3479 N N . PRO B 1 137 ? 13.270 61.720 25.796 1.00 40.02 134 PRO B N 1
ATOM 3480 C CA . PRO B 1 137 ? 12.600 61.210 27.009 1.00 39.65 134 PRO B CA 1
ATOM 3481 C C . PRO B 1 137 ? 13.567 60.575 27.990 1.00 39.85 134 PRO B C 1
ATOM 3482 O O . PRO B 1 137 ? 14.637 60.082 27.588 1.00 40.24 134 PRO B O 1
ATOM 3486 N N . GLY B 1 138 ? 13.178 60.560 29.261 1.00 39.65 135 GLY B N 1
ATOM 3487 C CA . GLY B 1 138 ? 13.803 59.688 30.240 1.00 39.27 135 GLY B CA 1
ATOM 3488 C C . GLY B 1 138 ? 13.068 58.375 30.190 1.00 39.59 135 GLY B C 1
ATOM 3489 O O . GLY B 1 138 ? 11.926 58.308 29.736 1.00 39.82 135 GLY B O 1
ATOM 3490 N N . PHE B 1 139 ? 13.707 57.302 30.634 1.00 39.59 136 PHE B N 1
ATOM 3491 C CA . PHE B 1 139 ? 12.982 56.049 30.719 1.00 39.22 136 PHE B CA 1
ATOM 3492 C C . PHE B 1 139 ? 13.630 55.144 31.703 1.00 39.30 136 PHE B C 1
ATOM 3493 O O . PHE B 1 139 ? 14.815 55.330 32.048 1.00 38.83 136 PHE B O 1
ATOM 3501 N N . LEU B 1 140 ? 12.837 54.158 32.117 1.00 39.28 137 LEU B N 1
ATOM 3502 C CA . LEU B 1 140 ? 13.281 52.997 32.885 1.00 40.13 137 LEU B CA 1
ATOM 3503 C C . LEU B 1 140 ? 12.501 51.765 32.322 1.00 40.82 137 LEU B C 1
ATOM 3504 O O . LEU B 1 140 ? 11.264 51.663 32.445 1.00 41.11 137 LEU B O 1
ATOM 3509 N N . ILE B 1 141 ? 13.225 50.839 31.702 1.00 41.19 138 ILE B N 1
ATOM 3510 C CA . ILE B 1 141 ? 12.620 49.721 30.977 1.00 41.22 138 ILE B CA 1
ATOM 3511 C C . ILE B 1 141 ? 13.289 48.443 31.437 1.00 41.55 138 ILE B C 1
ATOM 3512 O O . ILE B 1 141 ? 14.369 48.496 32.017 1.00 41.97 138 ILE B O 1
ATOM 3517 N N . GLY B 1 142 ? 12.632 47.303 31.223 1.00 42.48 139 GLY B N 1
ATOM 3518 C CA . GLY B 1 142 ? 13.131 45.997 31.669 1.00 43.33 139 GLY B CA 1
ATOM 3519 C C . GLY B 1 142 ? 14.010 45.332 30.627 1.00 44.83 139 GLY B C 1
ATOM 3520 O O . GLY B 1 142 ? 13.790 44.190 30.255 1.00 45.36 139 GLY B O 1
ATOM 3521 N N . GLY B 1 143 ? 15.014 46.049 30.143 1.00 46.03 140 GLY B N 1
ATOM 3522 C CA . GLY B 1 143 ? 15.946 45.489 29.179 1.00 46.78 140 GLY B CA 1
ATOM 3523 C C . GLY B 1 143 ? 16.530 46.637 28.393 1.00 47.41 140 GLY B C 1
ATOM 3524 O O . GLY B 1 143 ? 15.915 47.702 28.309 1.00 47.46 140 GLY B O 1
ATOM 3525 N N . VAL B 1 144 ? 17.722 46.429 27.842 1.00 47.40 141 VAL B N 1
ATOM 3526 C CA . VAL B 1 144 ? 18.337 47.424 26.983 1.00 47.55 141 VAL B CA 1
ATOM 3527 C C . VAL B 1 144 ? 17.632 47.462 25.618 1.00 47.94 141 VAL B C 1
ATOM 3528 O O . VAL B 1 144 ? 17.820 46.555 24.799 1.00 48.58 141 VAL B O 1
ATOM 3532 N N . PRO B 1 145 ? 16.845 48.521 25.356 1.00 47.49 142 PRO B N 1
ATOM 3533 C CA . PRO B 1 145 ? 16.286 48.687 24.013 1.00 47.59 142 PRO B CA 1
ATOM 3534 C C . PRO B 1 145 ? 17.398 48.889 22.978 1.00 47.81 142 PRO B C 1
ATOM 3535 O O . PRO B 1 145 ? 18.339 49.660 23.197 1.00 48.21 142 PRO B O 1
ATOM 3539 N N . GLU B 1 146 ? 17.296 48.201 21.852 1.00 48.16 143 GLU B N 1
ATOM 3540 C CA . GLU B 1 146 ? 18.351 48.244 20.837 1.00 48.23 143 GLU B CA 1
ATOM 3541 C C . GLU B 1 146 ? 18.675 49.680 20.347 1.00 47.96 143 GLU B C 1
ATOM 3542 O O . GLU B 1 146 ? 19.819 49.958 20.025 1.00 48.22 143 GLU B O 1
ATOM 3548 N N . ASN B 1 147 ? 17.689 50.584 20.326 1.00 47.59 144 ASN B N 1
ATOM 3549 C CA . ASN B 1 147 ? 17.884 51.964 19.837 1.00 47.61 144 ASN B CA 1
ATOM 3550 C C . ASN B 1 147 ? 18.681 52.868 20.773 1.00 47.80 144 ASN B C 1
ATOM 3551 O O . ASN B 1 147 ? 19.114 53.936 20.367 1.00 48.06 144 ASN B O 1
ATOM 3556 N N . PHE B 1 148 ? 18.830 52.465 22.032 1.00 47.95 145 PHE B N 1
ATOM 3557 C CA . PHE B 1 148 ? 19.643 53.212 23.003 1.00 47.73 145 PHE B CA 1
ATOM 3558 C C . PHE B 1 148 ? 20.736 52.279 23.544 1.00 47.75 145 PHE B C 1
ATOM 3559 O O . PHE B 1 148 ? 20.690 51.049 23.346 1.00 47.30 145 PHE B O 1
ATOM 3567 N N . GLY B 1 149 ? 21.712 52.837 24.245 1.00 47.50 146 GLY B N 1
ATOM 3568 C CA . GLY B 1 149 ? 22.725 51.963 24.827 1.00 47.97 146 GLY B CA 1
ATOM 3569 C C . GLY B 1 149 ? 22.359 51.300 26.157 1.00 48.01 146 GLY B C 1
ATOM 3570 O O . GLY B 1 149 ? 23.064 50.416 26.639 1.00 47.67 146 GLY B O 1
ATOM 3571 N N . VAL B 1 150 ? 21.256 51.716 26.767 1.00 47.81 147 VAL B N 1
ATOM 3572 C CA . VAL B 1 150 ? 21.172 51.631 28.214 1.00 47.67 147 VAL B CA 1
ATOM 3573 C C . VAL B 1 150 ? 19.726 51.374 28.577 1.00 46.89 147 VAL B C 1
ATOM 3574 O O . VAL B 1 150 ? 18.851 51.625 27.754 1.00 47.56 147 VAL B O 1
ATOM 3578 N N . SER B 1 151 ? 19.446 50.852 29.768 1.00 45.79 148 SER B N 1
ATOM 3579 C CA . SER B 1 151 ? 18.051 50.473 30.079 1.00 44.57 148 SER B CA 1
ATOM 3580 C C . SER B 1 151 ? 17.281 51.534 30.868 1.00 44.33 148 SER B C 1
ATOM 3581 O O . SER B 1 151 ? 16.038 51.457 30.978 1.00 44.20 148 SER B O 1
ATOM 3584 N N . ALA B 1 152 ? 18.013 52.514 31.408 1.00 43.09 149 ALA B N 1
ATOM 3585 C CA . ALA B 1 152 ? 17.419 53.602 32.186 1.00 42.00 149 ALA B CA 1
ATOM 3586 C C . ALA B 1 152 ? 18.224 54.880 32.085 1.00 41.81 149 ALA B C 1
ATOM 3587 O O . ALA B 1 152 ? 19.459 54.850 32.100 1.00 42.07 149 ALA B O 1
ATOM 3589 N N . ARG B 1 153 ? 17.515 56.002 31.984 1.00 41.80 150 ARG B N 1
ATOM 3590 C CA . ARG B 1 153 ? 18.134 57.339 31.945 1.00 41.76 150 ARG B CA 1
ATOM 3591 C C . ARG B 1 153 ? 17.126 58.401 32.355 1.00 42.12 150 ARG B C 1
ATOM 3592 O O . ARG B 1 153 ? 15.931 58.210 32.225 1.00 42.52 150 ARG B O 1
ATOM 3600 N N . LEU B 1 154 ? 17.619 59.537 32.818 1.00 43.03 151 LEU B N 1
ATOM 3601 C CA . LEU B 1 154 ? 16.781 60.706 33.071 1.00 43.56 151 LEU B CA 1
ATOM 3602 C C . LEU B 1 154 ? 16.433 61.381 31.745 1.00 43.87 151 LEU B C 1
ATOM 3603 O O . LEU B 1 154 ? 17.087 61.124 30.734 1.00 44.00 151 LEU B O 1
ATOM 3608 N N . PRO B 1 155 ? 15.399 62.248 31.733 1.00 44.54 152 PRO B N 1
ATOM 3609 C CA . PRO B 1 155 ? 15.165 63.041 30.515 1.00 44.86 152 PRO B CA 1
ATOM 3610 C C . PRO B 1 155 ? 16.334 63.925 30.170 1.00 45.41 152 PRO B C 1
ATOM 3611 O O . PRO B 1 155 ? 17.024 64.424 31.052 1.00 45.16 152 PRO B O 1
ATOM 3615 N N . GLN B 1 156 ? 16.537 64.111 28.876 1.00 46.95 153 GLN B N 1
ATOM 3616 C CA . GLN B 1 156 ? 17.647 64.902 28.361 1.00 48.29 153 GLN B CA 1
ATOM 3617 C C . GLN B 1 156 ? 17.167 66.229 27.784 1.00 48.94 153 GLN B C 1
ATOM 3618 O O . GLN B 1 156 ? 16.139 66.749 28.196 1.00 49.19 153 GLN B O 1
ATOM 3624 N N . THR B 1 157 ? 17.934 66.772 26.846 1.00 50.48 154 THR B N 1
ATOM 3625 C CA . THR B 1 157 ? 17.666 68.054 26.184 1.00 51.44 154 THR B CA 1
ATOM 3626 C C . THR B 1 157 ? 16.816 67.879 24.927 1.00 52.11 154 THR B C 1
ATOM 3627 O O . THR B 1 157 ? 17.241 67.174 24.011 1.00 52.40 154 THR B O 1
ATOM 3631 N N . PRO B 1 158 ? 15.626 68.519 24.862 1.00 52.89 155 PRO B N 1
ATOM 3632 C CA . PRO B 1 158 ? 14.810 68.408 23.635 1.00 53.61 155 PRO B CA 1
ATOM 3633 C C . PRO B 1 158 ? 15.444 69.188 22.483 1.00 54.79 155 PRO B C 1
ATOM 3634 O O . PRO B 1 158 ? 16.177 70.165 22.732 1.00 54.59 155 PRO B O 1
ATOM 3638 N N . ARG B 1 159 ? 15.205 68.768 21.238 1.00 56.15 156 ARG B N 1
ATOM 3639 C CA . ARG B 1 159 ? 15.895 69.441 20.114 1.00 57.94 156 ARG B CA 1
ATOM 3640 C C . ARG B 1 159 ? 15.492 70.913 19.985 1.00 58.58 156 ARG B C 1
ATOM 3641 O O . ARG B 1 159 ? 16.288 71.759 19.560 1.00 58.41 156 ARG B O 1
ATOM 3649 N N . GLN B 1 160 ? 14.262 71.202 20.396 1.00 59.65 157 GLN B N 1
ATOM 3650 C CA . GLN B 1 160 ? 13.693 72.525 20.212 1.00 60.77 157 GLN B CA 1
ATOM 3651 C C . GLN B 1 160 ? 13.510 73.339 21.506 1.00 61.29 157 GLN B C 1
ATOM 3652 O O . GLN B 1 160 ? 12.619 74.195 21.608 1.00 61.67 157 GLN B O 1
ATOM 3658 N N . ASP B 1 161 ? 14.371 73.054 22.483 1.00 61.45 158 ASP B N 1
ATOM 3659 C CA . ASP B 1 161 ? 14.628 73.944 23.610 1.00 61.35 158 ASP B CA 1
ATOM 3660 C C . ASP B 1 161 ? 15.874 73.446 24.323 1.00 60.69 158 ASP B C 1
ATOM 3661 O O . ASP B 1 161 ? 15.783 72.823 25.387 1.00 60.31 158 ASP B O 1
ATOM 3666 N N . PRO B 1 162 ? 17.046 73.688 23.710 1.00 60.25 159 PRO B N 1
ATOM 3667 C CA . PRO B 1 162 ? 18.357 73.417 24.319 1.00 59.95 159 PRO B CA 1
ATOM 3668 C C . PRO B 1 162 ? 18.489 73.824 25.806 1.00 59.41 159 PRO B C 1
ATOM 3669 O O . PRO B 1 162 ? 19.110 73.109 26.598 1.00 59.63 159 PRO B O 1
ATOM 3673 N N . ASN B 1 163 ? 17.903 74.951 26.190 1.00 58.35 160 ASN B N 1
ATOM 3674 C CA . ASN B 1 163 ? 18.134 75.474 27.526 1.00 57.32 160 ASN B CA 1
ATOM 3675 C C . ASN B 1 163 ? 17.246 74.889 28.632 1.00 56.91 160 ASN B C 1
ATOM 3676 O O . ASN B 1 163 ? 17.121 75.486 29.697 1.00 57.20 160 ASN B O 1
ATOM 3681 N N . SER B 1 164 ? 16.651 73.720 28.410 1.00 55.91 161 SER B N 1
ATOM 3682 C CA . SER B 1 164 ? 15.800 73.115 29.444 1.00 55.18 161 SER B CA 1
ATOM 3683 C C . SER B 1 164 ? 15.723 71.589 29.363 1.00 54.31 161 SER B C 1
ATOM 3684 O O . SER B 1 164 ? 16.133 70.995 28.368 1.00 54.72 161 SER B O 1
ATOM 3687 N N . GLN B 1 165 ? 15.192 70.957 30.410 1.00 52.84 162 GLN B N 1
ATOM 3688 C CA . GLN B 1 165 ? 15.083 69.498 30.435 1.00 51.14 162 GLN B CA 1
ATOM 3689 C C . GLN B 1 165 ? 13.696 69.039 30.031 1.00 49.55 162 GLN B C 1
ATOM 3690 O O . GLN B 1 165 ? 12.701 69.567 30.507 1.00 49.26 162 GLN B O 1
ATOM 3696 N N . SER B 1 166 ? 13.651 68.056 29.138 1.00 47.61 163 SER B N 1
ATOM 3697 C CA . SER B 1 166 ? 12.432 67.323 28.820 1.00 46.30 163 SER B CA 1
ATOM 3698 C C . SER B 1 166 ? 11.580 66.928 30.058 1.00 45.31 163 SER B C 1
ATOM 3699 O O . SER B 1 166 ? 12.106 66.515 31.098 1.00 44.36 163 SER B O 1
ATOM 3702 N N . PRO B 1 167 ? 10.255 67.088 29.946 1.00 44.30 164 PRO B N 1
ATOM 3703 C CA . PRO B 1 167 ? 9.365 66.646 31.010 1.00 43.80 164 PRO B CA 1
ATOM 3704 C C . PRO B 1 167 ? 8.951 65.158 30.921 1.00 43.35 164 PRO B C 1
ATOM 3705 O O . PRO B 1 167 ? 8.222 64.690 31.777 1.00 43.25 164 PRO B O 1
ATOM 3709 N N . PHE B 1 168 ? 9.410 64.431 29.901 1.00 42.39 165 PHE B N 1
ATOM 3710 C CA . PHE B 1 168 ? 8.786 63.164 29.541 1.00 40.99 165 PHE B CA 1
ATOM 3711 C C . PHE B 1 168 ? 9.588 61.990 30.028 1.00 41.34 165 PHE B C 1
ATOM 3712 O O . PHE B 1 168 ? 10.828 61.975 29.886 1.00 41.78 165 PHE B O 1
ATOM 3720 N N . PHE B 1 169 ? 8.879 61.007 30.588 1.00 40.52 166 PHE B N 1
ATOM 3721 C CA . PHE B 1 169 ? 9.495 59.850 31.169 1.00 40.59 166 PHE B CA 1
ATOM 3722 C C . PHE B 1 169 ? 8.654 58.624 30.879 1.00 41.49 166 PHE B C 1
ATOM 3723 O O . PHE B 1 169 ? 7.499 58.543 31.318 1.00 42.41 166 PHE B O 1
ATOM 3731 N N . VAL B 1 170 ? 9.247 57.651 30.179 1.00 41.30 167 VAL B N 1
ATOM 3732 C CA . VAL B 1 170 ? 8.535 56.443 29.794 1.00 40.59 167 VAL B CA 1
ATOM 3733 C C . VAL B 1 170 ? 8.915 55.310 30.748 1.00 41.98 167 VAL B C 1
ATOM 3734 O O . VAL B 1 170 ? 10.126 55.017 30.946 1.00 42.15 167 VAL B O 1
ATOM 3738 N N . ILE B 1 171 ? 7.915 54.663 31.340 1.00 41.64 168 ILE B N 1
ATOM 3739 C CA . ILE B 1 171 ? 8.250 53.579 32.259 1.00 41.64 168 ILE B CA 1
ATOM 3740 C C . ILE B 1 171 ? 7.451 52.343 31.976 1.00 42.93 168 ILE B C 1
ATOM 3741 O O . ILE B 1 171 ? 6.244 52.412 31.715 1.00 42.53 168 ILE B O 1
ATOM 3746 N N . GLU B 1 172 ? 8.140 51.211 32.014 1.00 44.12 169 GLU B N 1
ATOM 3747 C CA . GLU B 1 172 ? 7.468 49.920 32.039 1.00 46.09 169 GLU B CA 1
ATOM 3748 C C . GLU B 1 172 ? 6.796 49.807 33.413 1.00 46.04 169 GLU B C 1
ATOM 3749 O O . GLU B 1 172 ? 7.459 49.914 34.455 1.00 46.15 169 GLU B O 1
ATOM 3755 N N . ALA B 1 173 ? 5.472 49.669 33.399 1.00 45.59 170 ALA B N 1
ATOM 3756 C CA . ALA B 1 173 ? 4.684 49.756 34.611 1.00 45.76 170 ALA B CA 1
ATOM 3757 C C . ALA B 1 173 ? 4.298 48.366 35.108 1.00 45.67 170 ALA B C 1
ATOM 3758 O O . ALA B 1 173 ? 3.271 47.790 34.709 1.00 44.72 170 ALA B O 1
ATOM 3760 N N . ASP B 1 174 ? 5.149 47.821 35.975 1.00 45.66 171 ASP B N 1
ATOM 3761 C CA . ASP B 1 174 ? 4.956 46.454 36.468 1.00 45.23 171 ASP B CA 1
ATOM 3762 C C . ASP B 1 174 ? 3.690 46.296 37.331 1.00 43.88 171 ASP B C 1
ATOM 3763 O O . ASP B 1 174 ? 3.342 47.185 38.102 1.00 43.29 171 ASP B O 1
ATOM 3768 N N . GLU B 1 175 ? 3.007 45.165 37.181 1.00 42.65 172 GLU B N 1
ATOM 3769 C CA . GLU B 1 175 ? 1.845 44.859 37.993 1.00 41.35 172 GLU B CA 1
ATOM 3770 C C . GLU B 1 175 ? 2.199 43.995 39.218 1.00 41.06 172 GLU B C 1
ATOM 3771 O O . GLU B 1 175 ? 1.364 43.860 40.120 1.00 41.46 172 GLU B O 1
ATOM 3777 N N . TYR B 1 176 ? 3.406 43.419 39.261 1.00 40.11 173 TYR B N 1
ATOM 3778 C CA A TYR B 1 176 ? 3.862 42.625 40.416 0.50 39.78 173 TYR B CA 1
ATOM 3779 C CA B TYR B 1 176 ? 3.831 42.627 40.425 0.50 40.22 173 TYR B CA 1
ATOM 3780 C C . TYR B 1 176 ? 3.895 43.509 41.674 1.00 39.65 173 TYR B C 1
ATOM 3781 O O . TYR B 1 176 ? 3.916 44.753 41.583 1.00 38.94 173 TYR B O 1
ATOM 3798 N N . ASP B 1 177 ? 3.908 42.872 42.843 1.00 39.78 174 ASP B N 1
ATOM 3799 C CA . ASP B 1 177 ? 4.044 43.578 44.143 1.00 39.51 174 ASP B CA 1
ATOM 3800 C C . ASP B 1 177 ? 5.206 44.565 44.210 1.00 38.57 174 ASP B C 1
ATOM 3801 O O . ASP B 1 177 ? 6.276 44.364 43.628 1.00 37.59 174 ASP B O 1
ATOM 3806 N N . THR B 1 178 ? 4.936 45.631 44.948 1.00 38.19 175 THR B N 1
ATOM 3807 C CA . THR B 1 178 ? 5.858 46.689 45.232 1.00 38.20 175 THR B CA 1
ATOM 3808 C C . THR B 1 178 ? 7.000 46.223 46.161 1.00 38.01 175 THR B C 1
ATOM 3809 O O . THR B 1 178 ? 8.151 46.479 45.853 1.00 38.19 175 THR B O 1
ATOM 3813 N N . ALA B 1 179 ? 6.687 45.544 47.266 1.00 37.57 176 ALA B N 1
ATOM 3814 C CA . ALA B 1 179 ? 7.695 45.088 48.239 1.00 37.74 176 ALA B CA 1
ATOM 3815 C C . ALA B 1 179 ? 6.963 44.234 49.272 1.00 38.30 176 ALA B C 1
ATOM 3816 O O . ALA B 1 179 ? 5.735 44.145 49.220 1.00 38.77 176 ALA B O 1
ATOM 3818 N N . PHE B 1 180 ? 7.689 43.633 50.216 1.00 37.98 177 PHE B N 1
ATOM 3819 C CA . PHE B 1 180 ? 7.050 42.750 51.178 1.00 37.82 177 PHE B CA 1
ATOM 3820 C C . PHE B 1 180 ? 6.054 43.463 52.100 1.00 38.30 177 PHE B C 1
ATOM 3821 O O . PHE B 1 180 ? 5.150 42.836 52.660 1.00 38.74 177 PHE B O 1
ATOM 3829 N N . PHE B 1 181 ? 6.229 44.769 52.225 1.00 38.60 178 PHE B N 1
ATOM 3830 C CA . PHE B 1 181 ? 5.397 45.643 53.048 1.00 38.94 178 PHE B CA 1
ATOM 3831 C C . PHE B 1 181 ? 4.571 46.643 52.200 1.00 40.16 178 PHE B C 1
ATOM 3832 O O . PHE B 1 181 ? 4.142 47.708 52.709 1.00 41.04 178 PHE B O 1
ATOM 3840 N N . ASP B 1 182 ? 4.383 46.340 50.913 1.00 39.90 179 ASP B N 1
ATOM 3841 C CA . ASP B 1 182 ? 3.443 47.080 50.105 1.00 39.71 179 ASP B CA 1
ATOM 3842 C C . ASP B 1 182 ? 2.942 46.150 49.046 1.00 39.32 179 ASP B C 1
ATOM 3843 O O . ASP B 1 182 ? 3.531 46.006 47.979 1.00 39.43 179 ASP B O 1
ATOM 3848 N N . LYS B 1 183 ? 1.838 45.506 49.349 1.00 39.95 180 LYS B N 1
ATOM 3849 C CA . LYS B 1 183 ? 1.312 44.477 48.462 1.00 40.59 180 LYS B CA 1
ATOM 3850 C C . LYS B 1 183 ? 0.803 45.016 47.115 1.00 39.61 180 LYS B C 1
ATOM 3851 O O . LYS B 1 183 ? 0.716 44.261 46.155 1.00 40.61 180 LYS B O 1
ATOM 3857 N N . ARG B 1 184 ? 0.522 46.312 47.010 1.00 38.41 181 ARG B N 1
ATOM 3858 C CA . ARG B 1 184 ? -0.034 46.872 45.755 1.00 37.38 181 ARG B CA 1
ATOM 3859 C C . ARG B 1 184 ? 0.927 46.784 44.572 1.00 36.39 181 ARG B C 1
ATOM 3860 O O . ARG B 1 184 ? 2.141 46.773 44.775 1.00 36.17 181 ARG B O 1
ATOM 3868 N N . SER B 1 185 ? 0.394 46.765 43.345 1.00 35.18 182 SER B N 1
ATOM 3869 C CA . SER B 1 185 ? 1.240 46.794 42.137 1.00 34.30 182 SER B CA 1
ATOM 3870 C C . SER B 1 185 ? 2.226 47.991 42.094 1.00 34.01 182 SER B C 1
ATOM 3871 O O . SER B 1 185 ? 1.914 49.099 42.547 1.00 33.61 182 SER B O 1
ATOM 3874 N N . LYS B 1 186 ? 3.415 47.771 41.543 1.00 33.45 183 LYS B N 1
ATOM 3875 C CA . LYS B 1 186 ? 4.356 48.864 41.381 1.00 33.38 183 LYS B CA 1
ATOM 3876 C C . LYS B 1 186 ? 3.713 50.077 40.722 1.00 33.14 183 LYS B C 1
ATOM 3877 O O . LYS B 1 186 ? 3.825 51.180 41.253 1.00 33.92 183 LYS B O 1
ATOM 3883 N N . PHE B 1 187 ? 3.010 49.875 39.612 1.00 32.08 184 PHE B N 1
ATOM 3884 C CA . PHE B 1 187 ? 2.463 50.989 38.843 1.00 31.36 184 PHE B CA 1
ATOM 3885 C C . PHE B 1 187 ? 1.592 51.965 39.623 1.00 31.38 184 PHE B C 1
ATOM 3886 O O . PHE B 1 187 ? 1.410 53.092 39.216 1.00 32.14 184 PHE B O 1
ATOM 3894 N N . VAL B 1 188 ? 1.077 51.532 40.750 1.00 31.01 185 VAL B N 1
ATOM 3895 C CA . VAL B 1 188 ? 0.265 52.358 41.640 1.00 31.27 185 VAL B CA 1
ATOM 3896 C C . VAL B 1 188 ? 1.001 53.623 42.152 1.00 31.50 185 VAL B C 1
ATOM 3897 O O . VAL B 1 188 ? 0.356 54.582 42.556 1.00 31.65 185 VAL B O 1
ATOM 3901 N N . HIS B 1 189 ? 2.340 53.653 42.067 1.00 30.69 186 HIS B N 1
ATOM 3902 C CA . HIS B 1 189 ? 3.151 54.806 42.499 1.00 30.10 186 HIS B CA 1
ATOM 3903 C C . HIS B 1 189 ? 3.432 55.904 41.462 1.00 30.65 186 HIS B C 1
ATOM 3904 O O . HIS B 1 189 ? 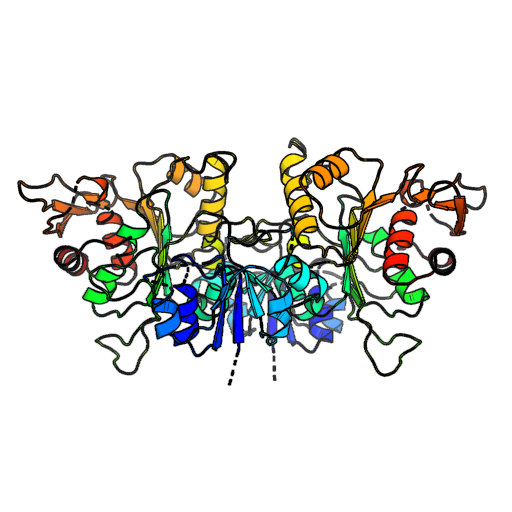3.843 57.026 41.838 1.00 30.65 186 HIS B O 1
ATOM 3911 N N . TYR B 1 190 ? 3.225 55.601 40.177 1.00 30.15 187 TYR B N 1
ATOM 3912 C CA . TYR B 1 190 ? 3.840 56.415 39.108 1.00 29.88 187 TYR B CA 1
ATOM 3913 C C . TYR B 1 190 ? 3.021 57.612 38.634 1.00 30.11 187 TYR B C 1
ATOM 3914 O O . TYR B 1 190 ? 3.535 58.498 37.951 1.00 30.46 187 TYR B O 1
ATOM 3923 N N . ARG B 1 191 ? 1.731 57.587 38.915 1.00 29.77 188 ARG B N 1
ATOM 3924 C CA . ARG B 1 191 ? 0.870 58.678 38.553 1.00 29.82 188 ARG B CA 1
ATOM 3925 C C . ARG B 1 191 ? 1.047 59.035 37.079 1.00 29.56 188 ARG B C 1
ATOM 3926 O O . ARG B 1 191 ? 1.221 60.191 36.730 1.00 30.00 188 ARG B O 1
ATOM 3934 N N . PRO B 1 192 ? 0.925 58.041 36.192 1.00 29.50 189 PRO B N 1
ATOM 3935 C CA . PRO B 1 192 ? 1.163 58.325 34.766 1.00 28.92 189 PRO B CA 1
ATOM 3936 C C . PRO B 1 192 ? 0.059 59.227 34.240 1.00 28.68 189 PRO B C 1
ATOM 3937 O O . PRO B 1 192 ? -1.078 59.126 34.666 1.00 28.82 189 PRO B O 1
ATOM 3941 N N . ARG B 1 193 ? 0.398 60.097 33.307 1.00 28.97 190 ARG B N 1
ATOM 3942 C CA . ARG B 1 193 ? -0.532 61.018 32.704 1.00 28.69 190 ARG B CA 1
ATOM 3943 C C . ARG B 1 193 ? -0.989 60.445 31.339 1.00 29.53 190 ARG B C 1
ATOM 3944 O O . ARG B 1 193 ? -2.117 60.728 30.807 1.00 29.34 190 ARG B O 1
ATOM 3952 N N . THR B 1 194 ? -0.102 59.631 30.774 1.00 29.45 191 THR B N 1
ATOM 3953 C CA . THR B 1 194 ? -0.426 58.803 29.631 1.00 30.36 191 THR B CA 1
ATOM 3954 C C . THR B 1 194 ? -0.237 57.342 29.992 1.00 30.51 191 THR B C 1
ATOM 3955 O O . THR B 1 194 ? 0.872 56.880 30.285 1.00 30.44 191 THR B O 1
ATOM 3959 N N . ALA B 1 195 ? -1.344 56.620 30.006 1.00 31.07 192 ALA B N 1
ATOM 3960 C CA . ALA B 1 195 ? -1.336 55.255 30.517 1.00 31.36 192 ALA B CA 1
ATOM 3961 C C . ALA B 1 195 ? -1.724 54.332 29.381 1.00 31.24 192 ALA B C 1
ATOM 3962 O O . ALA B 1 195 ? -2.831 54.461 28.844 1.00 31.11 192 ALA B O 1
ATOM 3964 N N . VAL B 1 196 ? -0.807 53.442 29.004 1.00 30.80 193 VAL B N 1
ATOM 3965 C CA . VAL B 1 196 ? -1.115 52.401 28.035 1.00 31.14 193 VAL B CA 1
ATOM 3966 C C . VAL B 1 196 ? -1.460 51.131 28.783 1.00 31.97 193 VAL B C 1
ATOM 3967 O O . VAL B 1 196 ? -0.641 50.605 29.578 1.00 31.97 193 VAL B O 1
ATOM 3971 N N . LEU B 1 197 ? -2.675 50.655 28.567 1.00 32.59 194 LEU B N 1
ATOM 3972 C CA . LEU B 1 197 ? -3.072 49.351 29.108 1.00 34.18 194 LEU B CA 1
ATOM 3973 C C . LEU B 1 197 ? -2.947 48.344 27.972 1.00 35.05 194 LEU B C 1
ATOM 3974 O O . LEU B 1 197 ? -3.837 48.252 27.084 1.00 34.54 194 LEU B O 1
ATOM 3979 N N . ASN B 1 198 ? -1.829 47.617 27.996 1.00 35.71 195 ASN B N 1
ATOM 3980 C CA . ASN B 1 198 ? -1.401 46.844 26.836 1.00 36.85 195 ASN B CA 1
ATOM 3981 C C . ASN B 1 198 ? -2.276 45.661 26.603 1.00 36.76 195 ASN B C 1
ATOM 3982 O O . ASN B 1 198 ? -2.584 45.353 25.474 1.00 37.30 195 ASN B O 1
ATOM 3987 N N . ASN B 1 199 ? -2.682 45.015 27.690 1.00 36.95 196 ASN B N 1
ATOM 3988 C CA . ASN B 1 199 ? -3.477 43.802 27.658 1.00 37.34 196 ASN B CA 1
ATOM 3989 C C . ASN B 1 199 ? -3.575 43.323 29.103 1.00 37.96 196 ASN B C 1
ATOM 3990 O O . ASN B 1 199 ? -2.865 43.842 29.954 1.00 37.72 196 ASN B O 1
ATOM 3995 N N . LEU B 1 200 ? -4.472 42.378 29.376 1.00 38.79 197 LEU B N 1
ATOM 3996 C CA . LEU B 1 200 ? -4.599 41.781 30.696 1.00 40.77 197 LEU B CA 1
ATOM 3997 C C . LEU B 1 200 ? -5.029 40.306 30.572 1.00 42.15 197 LEU B C 1
ATOM 3998 O O . LEU B 1 200 ? -6.197 39.966 30.400 1.00 41.45 197 LEU B O 1
ATOM 4003 N N . GLU B 1 201 ? -4.042 39.443 30.667 1.00 44.26 198 GLU B N 1
ATOM 4004 C CA . GLU B 1 201 ? -4.159 38.099 30.184 1.00 47.38 198 GLU B CA 1
ATOM 4005 C C . GLU B 1 201 ? -4.404 37.130 31.313 1.00 48.26 198 GLU B C 1
ATOM 4006 O O . GLU B 1 201 ? -5.424 36.463 31.331 1.00 49.17 198 GLU B O 1
ATOM 4012 N N . PHE B 1 202 ? -3.482 37.050 32.260 1.00 50.17 199 PHE B N 1
ATOM 4013 C CA . PHE B 1 202 ? -3.719 36.270 33.481 1.00 51.87 199 PHE B CA 1
ATOM 4014 C C . PHE B 1 202 ? -2.869 36.817 34.607 1.00 51.92 199 PHE B C 1
ATOM 4015 O O . PHE B 1 202 ? -1.976 37.620 34.360 1.00 51.93 199 PHE B O 1
ATOM 4023 N N . ASP B 1 203 ? -3.170 36.377 35.827 1.00 52.64 200 ASP B N 1
ATOM 4024 C CA . ASP B 1 203 ? -2.494 36.790 37.065 1.00 53.65 200 ASP B CA 1
ATOM 4025 C C . ASP B 1 203 ? -1.303 35.861 37.298 1.00 53.87 200 ASP B C 1
ATOM 4026 O O . ASP B 1 203 ? -1.496 34.694 37.619 1.00 53.69 200 ASP B O 1
ATOM 4031 N N . HIS B 1 204 ? -0.087 36.380 37.136 1.00 54.33 201 HIS B N 1
ATOM 4032 C CA . HIS B 1 204 ? 1.133 35.590 37.321 1.00 55.62 201 HIS B CA 1
ATOM 4033 C C . HIS B 1 204 ? 1.257 34.926 38.696 1.00 55.37 201 HIS B C 1
ATOM 4034 O O . HIS B 1 204 ? 1.899 33.899 38.810 1.00 55.70 201 HIS B O 1
ATOM 4041 N N . ALA B 1 205 ? 0.646 35.518 39.723 1.00 55.15 202 ALA B N 1
ATOM 4042 C CA . ALA B 1 205 ? 0.789 35.073 41.116 1.00 54.56 202 ALA B CA 1
ATOM 4043 C C . ALA B 1 205 ? -0.162 33.937 41.482 1.00 54.16 202 ALA B C 1
ATOM 4044 O O . ALA B 1 205 ? 0.046 33.261 42.495 1.00 54.87 202 ALA B O 1
ATOM 4046 N N . ASP B 1 206 ? -1.222 33.765 40.690 1.00 52.63 203 ASP B N 1
ATOM 4047 C CA . ASP B 1 206 ? -2.081 32.597 40.783 1.00 51.43 203 ASP B CA 1
ATOM 4048 C C . ASP B 1 206 ? -2.739 32.316 39.420 1.00 50.67 203 ASP B C 1
ATOM 4049 O O . ASP B 1 206 ? -3.634 33.047 38.969 1.00 50.03 203 ASP B O 1
ATOM 4054 N N . ILE B 1 207 ? -2.259 31.257 38.765 1.00 50.07 204 ILE B N 1
ATOM 4055 C CA . ILE B 1 207 ? -2.727 30.902 37.432 1.00 49.75 204 ILE B CA 1
ATOM 4056 C C . ILE B 1 207 ? -4.111 30.322 37.476 1.00 49.55 204 ILE B C 1
ATOM 4057 O O . ILE B 1 207 ? -4.820 30.384 36.486 1.00 49.64 204 ILE B O 1
ATOM 4062 N N . PHE B 1 208 ? -4.526 29.804 38.628 1.00 49.62 205 PHE B N 1
ATOM 4063 C CA . PHE B 1 208 ? -5.899 29.282 38.752 1.00 50.02 205 PHE B CA 1
ATOM 4064 C C . PHE B 1 208 ? -6.919 30.323 39.268 1.00 50.77 205 PHE B C 1
ATOM 4065 O O . PHE B 1 208 ? -8.103 30.034 39.457 1.00 50.80 205 PHE B O 1
ATOM 4073 N N . ALA B 1 209 ? -6.453 31.549 39.467 1.00 51.64 206 ALA B N 1
ATOM 4074 C CA . ALA B 1 209 ? -7.286 32.595 40.040 1.00 52.18 206 ALA B CA 1
ATOM 4075 C C . ALA B 1 209 ? -8.187 33.322 39.024 1.00 52.22 206 ALA B C 1
ATOM 4076 O O . ALA B 1 209 ? -7.907 33.407 37.839 1.00 51.50 206 ALA B O 1
ATOM 4078 N N . ASP B 1 210 ? -9.300 33.825 39.530 1.00 52.76 207 ASP B N 1
ATOM 4079 C CA . ASP B 1 210 ? -10.105 34.804 38.830 1.00 52.96 207 ASP B CA 1
ATOM 4080 C C . ASP B 1 210 ? -9.266 36.097 38.503 1.00 51.90 207 ASP B C 1
ATOM 4081 O O . ASP B 1 210 ? -8.389 36.506 39.280 1.00 52.39 207 ASP B O 1
ATOM 4086 N N . LEU B 1 211 ? -9.522 36.722 37.353 1.00 49.90 208 LEU B N 1
ATOM 4087 C CA . LEU B 1 211 ? -8.870 37.975 37.004 1.00 47.61 208 LEU B CA 1
ATOM 4088 C C . LEU B 1 211 ? -9.156 39.119 37.989 1.00 46.28 208 LEU B C 1
ATOM 4089 O O . LEU B 1 211 ? -8.459 40.131 37.978 1.00 45.71 208 LEU B O 1
ATOM 4094 N N . GLY B 1 212 ? -10.172 38.933 38.843 1.00 44.43 209 GLY B N 1
ATOM 4095 C CA . GLY B 1 212 ? -10.598 39.898 39.857 1.00 41.92 209 GLY B CA 1
ATOM 409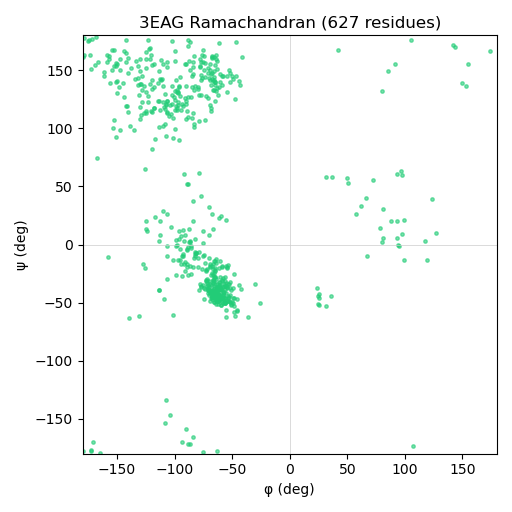6 C C . GLY B 1 212 ? -9.553 40.737 40.571 1.00 40.83 209 GLY B C 1
ATOM 4097 O O . GLY B 1 212 ? -9.557 41.962 40.450 1.00 41.21 209 GLY B O 1
ATOM 4098 N N . ALA B 1 213 ? -8.650 40.101 41.311 1.00 39.30 210 ALA B N 1
ATOM 4099 C CA . ALA B 1 213 ? -7.667 40.850 42.089 1.00 38.33 210 ALA B CA 1
ATOM 4100 C C . ALA B 1 213 ? -6.720 41.690 41.212 1.00 37.88 210 ALA B C 1
ATOM 4101 O O . ALA B 1 213 ? -6.366 42.810 41.577 1.00 37.81 210 ALA B O 1
ATOM 4103 N N . ILE B 1 214 ? -6.336 41.166 40.054 1.00 37.44 211 ILE B N 1
ATOM 4104 C CA . ILE B 1 214 ? -5.433 41.894 39.178 1.00 37.25 211 ILE B CA 1
ATOM 4105 C C . ILE B 1 214 ? -6.138 43.076 38.515 1.00 36.52 211 ILE B C 1
ATOM 4106 O O . ILE B 1 214 ? -5.554 44.140 38.343 1.00 36.79 211 ILE B O 1
ATOM 4111 N N . GLN B 1 215 ? -7.409 42.888 38.192 1.00 35.75 212 GLN B N 1
ATOM 4112 C CA . GLN B 1 215 ? -8.218 43.931 37.630 1.00 35.75 212 GLN B CA 1
ATOM 4113 C C . GLN B 1 215 ? -8.361 45.081 38.622 1.00 35.06 212 GLN B C 1
ATOM 4114 O O . GLN B 1 215 ? -8.364 46.248 38.221 1.00 35.47 212 GLN B O 1
ATOM 4120 N N . THR B 1 216 ? -8.469 44.762 39.909 1.00 34.34 213 THR B N 1
ATOM 4121 C CA . THR B 1 216 ? -8.548 45.785 40.949 1.00 33.33 213 THR B CA 1
ATOM 4122 C C . THR B 1 216 ? -7.265 46.616 40.948 1.00 32.73 213 THR B C 1
ATOM 4123 O O . THR B 1 216 ? -7.304 47.856 40.928 1.00 32.31 213 THR B O 1
ATOM 4127 N N . GLN B 1 217 ? -6.123 45.946 40.945 1.00 32.25 214 GLN B N 1
ATOM 4128 C CA . GLN B 1 217 ? -4.869 46.677 40.871 1.00 32.40 214 GLN B CA 1
ATOM 4129 C C . GLN B 1 217 ? -4.939 47.616 39.666 1.00 32.25 214 GLN B C 1
ATOM 4130 O O . GLN B 1 217 ? -4.684 48.817 39.787 1.00 31.06 214 GLN B O 1
ATOM 4136 N N . PHE B 1 218 ? -5.345 47.090 38.516 1.00 32.06 215 PHE B N 1
ATOM 4137 C CA . PHE B 1 218 ? -5.412 47.948 37.345 1.00 33.53 215 PHE B CA 1
ATOM 4138 C C . PHE B 1 218 ? -6.378 49.094 37.542 1.00 33.71 215 PHE B C 1
ATOM 4139 O O . PHE B 1 218 ? -6.122 50.205 37.070 1.00 34.13 215 PHE B O 1
ATOM 4147 N N . HIS B 1 219 ? -7.487 48.840 38.231 1.00 33.47 216 HIS B N 1
ATOM 4148 C CA . HIS B 1 219 ? -8.445 49.899 38.434 1.00 33.24 216 HIS B CA 1
ATOM 4149 C C . HIS B 1 219 ? -7.837 50.981 39.335 1.00 33.49 216 HIS B C 1
ATOM 4150 O O . HIS B 1 219 ? -8.115 52.171 39.173 1.00 34.36 216 HIS B O 1
ATOM 4157 N N . TYR B 1 220 ? -6.997 50.570 40.270 1.00 32.93 217 TYR B N 1
ATOM 4158 C CA . TYR B 1 220 ? -6.268 51.528 41.078 1.00 33.40 217 TYR B CA 1
ATOM 4159 C C . TYR B 1 220 ? -5.266 52.389 40.295 1.00 32.90 217 TYR B C 1
ATOM 4160 O O . TYR B 1 220 ? -4.984 53.517 40.679 1.00 33.37 217 TYR B O 1
ATOM 4169 N N . LEU B 1 221 ? -4.744 51.869 39.194 1.00 32.44 218 LEU B N 1
ATOM 4170 C CA . LEU B 1 221 ? -3.899 52.667 38.335 1.00 31.62 218 LEU B CA 1
ATOM 4171 C C . LEU B 1 221 ? -4.734 53.790 37.708 1.00 31.48 218 LEU B C 1
ATOM 4172 O O . LEU B 1 221 ? -4.348 54.999 37.788 1.00 31.70 218 LEU B O 1
ATOM 4177 N N . VAL B 1 222 ? -5.891 53.397 37.153 1.00 30.33 219 VAL B N 1
ATOM 4178 C CA . VAL B 1 222 ? -6.829 54.308 36.510 1.00 29.41 219 VAL B CA 1
ATOM 4179 C C . VAL B 1 222 ? -7.254 55.436 37.456 1.00 29.97 219 VAL B C 1
ATOM 4180 O O . VAL B 1 222 ? -7.381 56.593 37.053 1.00 30.14 219 VAL B O 1
ATOM 4184 N N . ARG B 1 223 ? -7.441 55.104 38.727 1.00 30.44 220 ARG B N 1
ATOM 4185 C CA . ARG B 1 223 ? -7.698 56.117 39.764 1.00 30.34 220 ARG B CA 1
ATOM 4186 C C . ARG B 1 223 ? -6.608 57.176 39.935 1.00 29.70 220 ARG B C 1
ATOM 4187 O O . ARG B 1 223 ? -6.900 58.217 40.499 1.00 30.22 220 ARG B O 1
ATOM 4195 N N . THR B 1 224 ? -5.376 56.937 39.477 1.00 29.08 221 THR B N 1
ATOM 4196 C CA . THR B 1 224 ? -4.309 57.951 39.634 1.00 29.03 221 THR B CA 1
ATOM 4197 C C . THR B 1 224 ? -4.080 58.786 38.352 1.00 29.88 221 THR B C 1
ATOM 4198 O O . THR B 1 224 ? -3.235 59.687 38.328 1.00 30.56 221 THR B O 1
ATOM 4202 N N . VAL B 1 225 ? -4.819 58.484 37.287 1.00 29.94 222 VAL B N 1
ATOM 4203 C CA . VAL B 1 225 ? -4.646 59.185 36.017 1.00 29.70 222 VAL B CA 1
ATOM 4204 C C . VAL B 1 225 ? -5.563 60.396 35.964 1.00 30.77 222 VAL B C 1
ATOM 4205 O O . VAL B 1 225 ? -6.781 60.265 36.141 1.00 30.54 222 VAL B O 1
ATOM 4209 N N . PRO B 1 226 ? -4.983 61.584 35.744 1.00 31.45 223 PRO B N 1
ATOM 4210 C CA . PRO B 1 226 ? -5.755 62.812 35.616 1.00 32.14 223 PRO B CA 1
ATOM 4211 C C . PRO B 1 226 ? -6.860 62.715 34.576 1.00 33.45 223 PRO B C 1
ATOM 4212 O O . PRO B 1 226 ? -6.736 61.975 33.588 1.00 34.24 223 PRO B O 1
ATOM 4216 N N . SER B 1 227 ? -7.942 63.460 34.773 1.00 34.64 224 SER B N 1
ATOM 4217 C CA . SER B 1 227 ? -8.986 63.497 33.741 1.00 35.88 224 SER B CA 1
ATOM 4218 C C . SER B 1 227 ? -8.517 64.241 32.466 1.00 35.83 224 SER B C 1
ATOM 4219 O O . SER B 1 227 ? -9.095 64.051 31.388 1.00 36.17 224 SER B O 1
ATOM 4222 N N . GLU B 1 228 ? -7.477 65.069 32.568 1.00 35.44 225 GLU B N 1
ATOM 4223 C CA . GLU B 1 228 ? -6.923 65.666 31.350 1.00 35.77 225 GLU B CA 1
ATOM 4224 C C . GLU B 1 228 ? -5.871 64.762 30.704 1.00 35.96 225 GLU B C 1
ATOM 4225 O O . GLU B 1 228 ? -5.287 65.106 29.676 1.00 35.89 225 GLU B O 1
ATOM 4231 N N . GLY B 1 229 ? -5.659 63.583 31.303 1.00 35.81 226 GLY B N 1
ATOM 4232 C CA . GLY B 1 229 ? -4.705 62.611 30.790 1.00 35.43 226 GLY B CA 1
ATOM 4233 C C . GLY B 1 229 ? -5.341 61.772 29.710 1.00 35.50 226 GLY B C 1
ATOM 4234 O O . GLY B 1 229 ? -6.412 62.125 29.195 1.00 36.37 226 GLY B O 1
ATOM 4235 N N . LEU B 1 230 ? -4.702 60.659 29.362 1.00 34.60 227 LEU B N 1
ATOM 4236 C CA . LEU B 1 230 ? -5.273 59.743 28.379 1.00 33.49 227 LEU B CA 1
ATOM 4237 C C . LEU B 1 230 ? -4.965 58.281 28.696 1.00 33.36 227 LEU B C 1
ATOM 4238 O O . LEU B 1 230 ? -3.837 57.904 29.075 1.00 32.98 227 LEU B O 1
ATOM 4243 N N . ILE B 1 231 ? -5.974 57.454 28.503 1.00 33.11 228 ILE B N 1
ATOM 4244 C CA . ILE B 1 231 ? -5.808 56.025 28.629 1.00 33.86 228 ILE B CA 1
ATOM 4245 C C . ILE B 1 231 ? -5.855 55.359 27.243 1.00 34.56 228 ILE B C 1
ATOM 4246 O O . ILE B 1 231 ? -6.821 55.494 26.471 1.00 34.72 228 ILE B O 1
ATOM 4251 N N . VAL B 1 232 ? -4.776 54.677 26.919 1.00 34.83 229 VAL B N 1
ATOM 4252 C CA . VAL B 1 232 ? -4.674 54.005 25.658 1.00 35.50 229 VAL B CA 1
ATOM 4253 C C . VAL B 1 232 ? -4.864 52.570 26.010 1.00 36.26 229 VAL B C 1
ATOM 4254 O O . VAL B 1 232 ? -3.999 51.960 26.634 1.00 36.63 229 VAL B O 1
ATOM 4258 N N . CYS B 1 233 ? -6.006 52.043 25.592 1.00 37.27 230 CYS B N 1
ATOM 4259 C CA . CYS B 1 233 ? -6.463 50.752 26.014 1.00 38.14 230 CYS B CA 1
ATOM 4260 C C . CYS B 1 233 ? -6.686 49.747 24.879 1.00 39.14 230 CYS B C 1
ATOM 4261 O O . CYS B 1 233 ? -7.250 50.076 23.844 1.00 39.96 230 CYS B O 1
ATOM 4264 N N . ASN B 1 234 ? -6.266 48.506 25.101 1.00 39.76 231 ASN B N 1
ATOM 4265 C CA . ASN B 1 234 ? -6.505 47.433 24.161 1.00 39.65 231 ASN B CA 1
ATOM 4266 C C . ASN B 1 234 ? -7.999 47.084 24.110 1.00 39.92 231 ASN B C 1
ATOM 4267 O O . ASN B 1 234 ? -8.587 46.655 25.104 1.00 39.57 231 ASN B O 1
ATOM 4272 N N . GLY B 1 235 ? -8.600 47.265 22.938 1.00 40.20 232 GLY B N 1
ATOM 4273 C CA . GLY B 1 235 ? -10.046 47.128 22.768 1.00 41.05 232 GLY B CA 1
ATOM 4274 C C . GLY B 1 235 ? -10.550 45.732 22.467 1.00 42.20 232 GLY B C 1
ATOM 4275 O O . GLY B 1 235 ? -11.751 45.536 22.268 1.00 42.34 232 GLY B O 1
ATOM 4276 N N . ARG B 1 236 ? -9.647 44.756 22.436 1.00 43.05 233 ARG B N 1
ATOM 4277 C CA . ARG B 1 236 ? -10.018 43.378 22.107 1.00 44.51 233 ARG B CA 1
ATOM 4278 C C . ARG B 1 236 ? -10.100 42.437 23.314 1.00 44.54 233 ARG B C 1
ATOM 4279 O O . ARG B 1 236 ? -10.143 41.200 23.135 1.00 44.97 233 ARG B O 1
ATOM 4287 N N . GLN B 1 237 ? -10.132 42.997 24.531 1.00 44.17 234 GLN B N 1
ATOM 4288 C CA . GLN B 1 237 ? -10.091 42.170 25.751 1.00 43.60 234 GLN B CA 1
ATOM 4289 C C . GLN B 1 237 ? -11.179 42.522 26.762 1.00 43.22 234 GLN B C 1
ATOM 4290 O O . GLN B 1 237 ? -11.240 43.645 27.261 1.00 43.81 234 GLN B O 1
ATOM 4296 N N . GLN B 1 238 ? -12.055 41.568 27.054 1.00 42.83 235 GLN B N 1
ATOM 4297 C CA . GLN B 1 238 ? -13.117 41.805 28.012 1.00 42.41 235 GLN B CA 1
ATOM 4298 C C . GLN B 1 238 ? -12.537 42.145 29.401 1.00 41.84 235 GLN B C 1
ATOM 4299 O O . GLN B 1 238 ? -13.146 42.880 30.186 1.00 41.72 235 GLN B O 1
ATOM 4305 N N . SER B 1 239 ? -11.346 41.637 29.688 1.00 41.00 236 SER B N 1
ATOM 4306 C CA . SER B 1 239 ? -10.769 41.810 30.999 1.00 40.74 236 SER B CA 1
ATOM 4307 C C . SER B 1 239 ? -10.353 43.264 31.268 1.00 41.21 236 SER B C 1
ATOM 4308 O O . SER B 1 239 ? -10.424 43.723 32.415 1.00 41.42 236 SER B O 1
ATOM 4311 N N . LEU B 1 240 ? -9.953 43.991 30.220 1.00 40.98 237 LEU B N 1
ATOM 4312 C CA . LEU B 1 240 ? -9.697 45.426 30.340 1.00 41.04 237 LEU B CA 1
ATOM 4313 C C . LEU B 1 240 ? -10.979 46.237 30.343 1.00 41.58 237 LEU B C 1
ATOM 4314 O O . LEU B 1 240 ? -11.061 47.249 31.008 1.00 41.96 237 LEU B O 1
ATOM 4319 N N . GLN B 1 241 ? -11.985 45.804 29.603 1.00 42.70 238 GLN B N 1
ATOM 4320 C CA . GLN B 1 241 ? -13.258 46.523 29.591 1.00 43.83 238 GLN B CA 1
ATOM 4321 C C . GLN B 1 241 ? -13.962 46.401 30.959 1.00 43.95 238 GLN B C 1
ATOM 4322 O O . GLN B 1 241 ? -14.496 47.391 31.470 1.00 43.97 238 GLN B O 1
ATOM 4328 N N . ASP B 1 242 ? -13.940 45.198 31.548 1.00 43.87 239 ASP B N 1
ATOM 4329 C CA . ASP B 1 242 ? -14.462 44.991 32.910 1.00 43.95 239 ASP B CA 1
ATOM 4330 C C . ASP B 1 242 ? -13.754 45.949 33.893 1.00 43.69 239 ASP B C 1
ATOM 4331 O O . ASP B 1 242 ? -14.426 46.650 34.633 1.00 43.85 239 ASP B O 1
ATOM 4336 N N . THR B 1 243 ? -12.410 45.986 33.858 1.00 43.34 240 THR B N 1
ATOM 4337 C CA . THR B 1 243 ? -11.584 46.971 34.592 1.00 43.02 240 THR B CA 1
ATOM 4338 C C . THR B 1 243 ? -12.061 48.442 34.406 1.00 43.22 240 THR B C 1
ATOM 4339 O O . THR B 1 243 ? -12.382 49.114 35.385 1.00 43.25 240 THR B O 1
ATOM 4343 N N . LEU B 1 244 ? -12.120 48.928 33.168 1.00 42.94 241 LEU B N 1
ATOM 4344 C CA . LEU B 1 244 ? -12.663 50.279 32.897 1.00 43.84 241 LEU B CA 1
ATOM 4345 C C . LEU B 1 244 ? -14.061 50.517 33.470 1.00 44.32 241 LEU B C 1
ATOM 4346 O O . LEU B 1 244 ? -14.388 51.649 33.892 1.00 43.80 241 LEU B O 1
ATOM 4351 N N . ASP B 1 245 ? -14.867 49.445 33.478 1.00 44.92 242 ASP B N 1
ATOM 4352 C CA . ASP B 1 245 ? -16.274 49.501 33.919 1.00 45.45 242 ASP B CA 1
ATOM 4353 C C . ASP B 1 245 ? -16.421 49.777 35.396 1.00 45.20 242 ASP B C 1
ATOM 4354 O O . ASP B 1 245 ? -17.420 50.352 35.835 1.00 45.06 242 ASP B O 1
ATOM 4359 N N . LYS B 1 246 ? -15.381 49.424 36.148 1.00 44.87 243 LYS B N 1
ATOM 4360 C CA . LYS B 1 246 ? -15.319 49.730 37.578 1.00 43.84 243 LYS B CA 1
ATOM 4361 C C . LYS B 1 246 ? -15.214 51.212 37.862 1.00 43.35 243 LYS B C 1
ATOM 4362 O O . LYS B 1 246 ? -15.513 51.649 38.961 1.00 43.94 243 LYS B O 1
ATOM 4368 N N . GLY B 1 247 ? -14.775 51.990 36.885 1.00 43.18 244 GLY B N 1
ATOM 4369 C CA . GLY B 1 247 ? -14.737 53.449 37.040 1.00 42.04 244 GLY B CA 1
ATOM 4370 C C . GLY B 1 247 ? -13.599 54.014 36.231 1.00 41.56 244 GLY B C 1
ATOM 4371 O O . GLY B 1 247 ? -12.502 53.454 36.193 1.00 42.06 244 GLY B O 1
ATOM 4372 N N . CYS B 1 248 ? -13.845 55.131 35.573 1.00 40.64 245 CYS B N 1
ATOM 4373 C CA . CYS B 1 248 ? -12.807 55.739 34.780 1.00 39.17 245 CYS B CA 1
ATOM 4374 C C . CYS B 1 248 ? -13.125 57.203 34.655 1.00 38.02 245 CYS B C 1
ATOM 4375 O O . CYS B 1 248 ? -14.279 57.552 34.479 1.00 38.19 245 CYS B O 1
ATOM 4378 N N . TRP B 1 249 ? -12.126 58.070 34.751 1.00 36.76 246 TRP B N 1
ATOM 4379 C CA . TRP B 1 249 ? -12.404 59.513 34.799 1.00 36.01 246 TRP B CA 1
ATOM 4380 C C . TRP B 1 249 ? -11.671 60.244 33.699 1.00 35.90 246 TRP B C 1
ATOM 4381 O O . TRP B 1 249 ? -11.641 61.485 33.653 1.00 36.89 246 TRP B O 1
ATOM 4392 N N . THR B 1 250 ? -11.134 59.455 32.774 1.00 35.36 247 THR B N 1
ATOM 4393 C CA . THR B 1 250 ? -10.188 59.923 31.782 1.00 34.47 247 THR B CA 1
ATOM 4394 C C . THR B 1 250 ? -10.578 59.502 30.384 1.00 34.67 247 THR B C 1
ATOM 4395 O O . THR B 1 250 ? -11.037 58.391 30.194 1.00 35.51 247 THR B O 1
ATOM 4399 N N . PRO B 1 251 ? -10.438 60.394 29.391 1.00 35.08 248 PRO B N 1
ATOM 4400 C CA . PRO B 1 251 ? -10.663 59.880 28.027 1.00 35.29 248 PRO B CA 1
ATOM 4401 C C . PRO B 1 251 ? -9.890 58.572 27.714 1.00 35.88 248 PRO B C 1
ATOM 4402 O O . PRO B 1 251 ? -8.758 58.376 28.166 1.00 35.29 248 PRO B O 1
ATOM 4406 N N . VAL B 1 252 ? -10.545 57.686 26.966 1.00 36.59 249 VAL B N 1
ATOM 4407 C CA . VAL B 1 252 ? -10.001 56.390 26.557 1.00 36.95 249 VAL B CA 1
ATOM 4408 C C . VAL B 1 252 ? -9.938 56.278 25.025 1.00 37.61 249 VAL B C 1
ATOM 4409 O O . VAL B 1 252 ? -10.891 56.604 24.334 1.00 37.56 249 VAL B O 1
ATOM 4413 N N . GLU B 1 253 ? -8.813 55.817 24.494 1.00 38.38 250 GLU B N 1
ATOM 4414 C CA . GLU B 1 253 ? -8.738 55.468 23.092 1.00 39.12 250 GLU B CA 1
ATOM 4415 C C . GLU B 1 253 ? -8.514 53.962 22.993 1.00 39.99 250 GLU B C 1
ATOM 4416 O O . GLU B 1 253 ? -7.563 53.435 23.589 1.00 40.14 250 GLU B O 1
ATOM 4422 N N . LYS B 1 254 ? -9.396 53.254 22.282 1.00 40.41 251 LYS B N 1
ATOM 4423 C CA . LYS B 1 254 ? -9.223 51.817 22.150 1.00 40.57 251 LYS B CA 1
ATOM 4424 C C . LYS B 1 254 ? -8.309 51.535 20.975 1.00 40.77 251 LYS B C 1
ATOM 4425 O O . LYS B 1 254 ? -8.259 52.331 20.035 1.00 41.34 251 LYS B O 1
ATOM 4431 N N . PHE B 1 255 ? -7.554 50.437 21.031 1.00 40.45 252 PHE B N 1
ATOM 4432 C CA . PHE B 1 255 ? -6.784 49.979 19.861 1.00 39.81 252 PHE B CA 1
ATOM 4433 C C . PHE B 1 255 ? -7.018 48.523 19.514 1.00 40.90 252 PHE B C 1
ATOM 4434 O O . PHE B 1 255 ? -7.209 47.716 20.414 1.00 40.91 252 PHE B O 1
ATOM 4442 N N . GLY B 1 256 ? -7.006 48.210 18.207 1.00 42.07 253 GLY B N 1
ATOM 4443 C CA . GLY B 1 256 ? -7.401 46.912 17.655 1.00 43.15 253 GLY B CA 1
ATOM 4444 C C . GLY B 1 256 ? -8.900 46.832 17.355 1.00 45.58 253 GLY B C 1
ATOM 4445 O O . GLY B 1 256 ? -9.460 45.721 17.269 1.00 46.38 253 GLY B O 1
ATOM 4446 N N . THR B 1 257 ? -9.562 47.991 17.219 1.00 46.29 254 THR B N 1
ATOM 4447 C CA . THR B 1 257 ? -11.012 48.069 16.976 1.00 47.28 254 THR B CA 1
ATOM 4448 C C . THR B 1 257 ? -11.401 48.987 15.808 1.00 47.52 254 THR B C 1
ATOM 4449 O O . THR B 1 257 ? -10.731 49.996 15.549 1.00 48.25 254 THR B O 1
ATOM 4453 N N . GLU B 1 258 ? -12.503 48.644 15.136 1.00 47.59 255 GLU B N 1
ATOM 4454 C CA . GLU B 1 258 ? -13.062 49.406 14.010 1.00 47.75 255 GLU B CA 1
ATOM 4455 C C . GLU B 1 258 ? -13.122 50.913 14.274 1.00 47.35 255 GLU B C 1
ATOM 4456 O O . GLU B 1 258 ? -12.706 51.708 13.426 1.00 47.12 255 GLU B O 1
ATOM 4462 N N . HIS B 1 259 ? -13.625 51.293 15.451 1.00 47.50 256 HIS B N 1
ATOM 4463 C CA . HIS B 1 259 ? -13.908 52.706 15.760 1.00 47.80 256 HIS B CA 1
ATOM 4464 C C . HIS B 1 259 ? -12.743 53.441 16.421 1.00 47.15 256 HIS B C 1
ATOM 4465 O O . HIS B 1 259 ? -12.724 54.668 16.465 1.00 47.40 256 HIS B O 1
ATOM 4472 N N . GLY B 1 260 ? -11.772 52.680 16.907 1.00 46.78 257 GLY B N 1
ATOM 4473 C CA . GLY B 1 260 ? -10.551 53.231 17.471 1.00 46.63 257 GLY B CA 1
ATOM 4474 C C . GLY B 1 260 ? -9.401 53.076 16.490 1.00 46.91 257 GLY B C 1
ATOM 4475 O O . GLY B 1 260 ? -9.611 53.166 15.275 1.00 46.77 257 GLY B O 1
ATOM 4476 N N . TRP B 1 261 ? -8.188 52.863 17.013 1.00 46.79 258 TRP B N 1
ATOM 4477 C CA . TRP B 1 261 ? -7.023 52.617 16.181 1.00 46.97 258 TRP B CA 1
ATOM 4478 C C . TRP B 1 261 ? -7.013 51.181 15.711 1.00 47.29 258 TRP B C 1
ATOM 4479 O O . TRP B 1 261 ? -7.232 50.265 16.500 1.00 47.20 258 TRP B O 1
ATOM 4490 N N . GLN B 1 262 ? -6.746 50.993 14.416 1.00 47.41 259 GLN B N 1
ATOM 4491 C CA . GLN B 1 262 ? -6.651 49.669 13.827 1.00 47.13 259 GLN B CA 1
ATOM 4492 C C . GLN B 1 262 ? -5.419 49.554 12.909 1.00 47.47 259 GLN B C 1
ATOM 4493 O O . GLN B 1 262 ? -5.048 50.501 12.234 1.00 47.63 259 GLN B O 1
ATOM 4499 N N . ALA B 1 263 ? -4.774 48.396 12.919 1.00 47.99 260 ALA B N 1
ATOM 4500 C CA . ALA B 1 263 ? -3.706 48.092 11.986 1.00 48.44 260 ALA B CA 1
ATOM 4501 C C . ALA B 1 263 ? -4.296 47.446 10.741 1.00 48.93 260 ALA B C 1
ATOM 4502 O O . ALA B 1 263 ? -5.158 46.598 10.827 1.00 48.44 260 ALA B O 1
ATOM 4504 N N . GLY B 1 264 ? -3.835 47.866 9.572 1.00 50.16 261 GLY B N 1
ATOM 4505 C CA . GLY B 1 264 ? -4.294 47.286 8.324 1.00 51.16 261 GLY B CA 1
ATOM 4506 C C . GLY B 1 264 ? -3.678 45.918 8.107 1.00 52.39 261 GLY B C 1
ATOM 4507 O O . GLY B 1 264 ? -2.933 45.395 8.959 1.00 51.83 261 GLY B O 1
ATOM 4508 N N . GLU B 1 265 ? -4.021 45.337 6.963 1.00 53.39 262 GLU B N 1
ATOM 4509 C CA . GLU B 1 265 ? -3.437 44.093 6.502 1.00 54.79 262 GLU B CA 1
ATOM 4510 C C . GLU B 1 265 ? -1.928 44.318 6.206 1.00 54.65 262 GLU B C 1
ATOM 4511 O O . GLU B 1 265 ? -1.554 45.314 5.580 1.00 54.73 262 GLU B O 1
ATOM 4517 N N . ALA B 1 266 ? -1.068 43.417 6.681 1.00 54.78 263 ALA B N 1
ATOM 4518 C CA . ALA B 1 266 ? 0.378 43.514 6.428 1.00 55.13 263 ALA B CA 1
ATOM 4519 C C . ALA B 1 266 ? 0.774 43.070 5.003 1.00 55.69 263 ALA B C 1
ATOM 4520 O O . ALA B 1 266 ? 0.057 42.301 4.361 1.00 55.45 263 ALA B O 1
ATOM 4522 N N . ASN B 1 267 ? 1.928 43.556 4.541 1.00 56.46 264 ASN B N 1
ATOM 4523 C CA . ASN B 1 267 ? 2.419 43.389 3.166 1.00 57.06 264 ASN B CA 1
ATOM 4524 C C . ASN B 1 267 ? 3.506 42.323 2.989 1.00 57.40 264 ASN B C 1
ATOM 4525 O O . ASN B 1 267 ? 3.990 41.747 3.969 1.00 57.46 264 ASN B O 1
ATOM 4530 N N . ALA B 1 268 ? 3.891 42.086 1.732 1.00 57.86 265 ALA B N 1
ATOM 4531 C CA . ALA B 1 268 ? 5.111 41.342 1.397 1.00 58.46 265 ALA B CA 1
ATOM 4532 C C . ALA B 1 268 ? 6.322 41.812 2.242 1.00 58.97 265 ALA B C 1
ATOM 4533 O O . ALA B 1 268 ? 6.936 41.004 2.964 1.00 59.41 265 ALA B O 1
ATOM 4535 N N . ASP B 1 269 ? 6.631 43.116 2.170 1.00 58.88 266 ASP B N 1
ATOM 4536 C CA . ASP B 1 269 ? 7.754 43.734 2.908 1.00 58.50 266 ASP B CA 1
ATOM 4537 C C . ASP B 1 269 ? 7.509 43.936 4.417 1.00 58.07 266 ASP B C 1
ATOM 4538 O O . ASP B 1 269 ? 8.433 44.282 5.169 1.00 58.10 266 ASP B O 1
ATOM 4543 N N . GLY B 1 270 ? 6.270 43.733 4.856 1.00 57.41 267 GLY B N 1
ATOM 4544 C CA . GLY B 1 270 ? 5.927 43.873 6.272 1.00 56.25 267 GLY B CA 1
ATOM 4545 C C . GLY B 1 270 ? 5.421 45.249 6.678 1.00 55.34 267 GLY B C 1
ATOM 4546 O O . GLY B 1 270 ? 5.211 45.501 7.860 1.00 55.76 267 GLY B O 1
ATOM 4547 N N . SER B 1 271 ? 5.232 46.144 5.715 1.00 54.18 268 SER B N 1
ATOM 4548 C CA . SER B 1 271 ? 4.568 47.420 5.991 1.00 52.92 268 SER B CA 1
ATOM 4549 C C . SER B 1 271 ? 3.033 47.247 6.082 1.00 52.10 268 SER B C 1
ATOM 4550 O O . SER B 1 271 ? 2.465 46.343 5.452 1.00 52.07 268 SER B O 1
ATOM 4553 N N . PHE B 1 272 ? 2.377 48.136 6.835 1.00 50.51 269 PHE B N 1
ATOM 4554 C CA . PHE B 1 272 ? 0.932 48.080 7.087 1.00 49.18 269 PHE B CA 1
ATOM 4555 C C . PHE B 1 272 ? 0.371 49.479 7.400 1.00 48.94 269 PHE B C 1
ATOM 4556 O O . PHE B 1 272 ? 1.070 50.334 7.966 1.00 48.71 269 PHE B O 1
ATOM 4564 N N . ASP B 1 273 ? -0.899 49.686 7.052 1.00 48.48 270 ASP B N 1
ATOM 4565 C CA . ASP B 1 273 ? -1.617 50.928 7.302 1.00 48.28 270 ASP B CA 1
ATOM 4566 C C . ASP B 1 273 ? -2.139 51.078 8.729 1.00 47.95 270 ASP B C 1
ATOM 4567 O O . ASP B 1 273 ? -2.719 50.154 9.291 1.00 47.82 270 ASP B O 1
ATOM 4572 N N . VAL B 1 274 ? -1.939 52.266 9.291 1.00 47.66 271 VAL B N 1
ATOM 4573 C CA . VAL B 1 274 ? -2.523 52.674 10.564 1.00 47.72 271 VAL B CA 1
ATOM 4574 C C . VAL B 1 274 ? -3.837 53.419 10.317 1.00 48.06 271 VAL B C 1
ATOM 4575 O O . VAL B 1 274 ? -3.864 54.443 9.634 1.00 48.26 271 VAL B O 1
ATOM 4579 N N . LEU B 1 275 ? -4.922 52.892 10.871 1.00 48.11 272 LEU B N 1
ATOM 4580 C CA . LEU B 1 275 ? -6.261 53.436 10.663 1.00 48.56 272 LEU B CA 1
ATOM 4581 C C . LEU B 1 275 ? -6.778 54.085 11.954 1.00 48.51 272 LEU B C 1
ATOM 4582 O O . LEU B 1 275 ? -6.616 53.522 13.050 1.00 48.09 272 LEU B O 1
ATOM 4587 N N . LEU B 1 276 ? -7.395 55.260 11.838 1.00 48.84 273 LEU B N 1
ATOM 4588 C CA . LEU B 1 276 ? -8.063 55.874 12.986 1.00 49.46 273 LEU B CA 1
ATOM 4589 C C . LEU B 1 276 ? -9.536 56.011 12.681 1.00 50.02 273 LEU B C 1
ATOM 4590 O O . LEU B 1 276 ? -9.915 56.708 11.744 1.00 50.41 273 LEU B O 1
ATOM 4595 N N . ASP B 1 277 ? -10.368 55.327 13.464 1.00 50.73 274 ASP B N 1
ATOM 4596 C CA . ASP B 1 277 ? -11.817 55.329 13.231 1.00 51.33 274 ASP B CA 1
ATOM 4597 C C . ASP B 1 277 ? -12.189 54.841 11.812 1.00 51.12 274 ASP B C 1
ATOM 4598 O O . ASP B 1 277 ? -13.239 55.199 11.262 1.00 50.87 274 ASP B O 1
ATOM 4603 N N . GLY B 1 278 ? -11.324 54.023 11.223 1.00 50.76 275 GLY B N 1
ATOM 4604 C CA . GLY B 1 278 ? -11.603 53.477 9.905 1.00 50.61 275 GLY B CA 1
ATOM 4605 C C . GLY B 1 278 ? -10.924 54.197 8.754 1.00 50.54 275 GLY B C 1
ATOM 4606 O O . GLY B 1 278 ? -10.895 53.679 7.639 1.00 50.62 275 GLY B O 1
ATOM 4607 N N . LYS B 1 279 ? -10.372 55.382 9.009 1.00 50.28 276 LYS B N 1
ATOM 4608 C CA . LYS B 1 279 ? -9.666 56.144 7.961 1.00 49.84 276 LYS B CA 1
ATOM 4609 C C . LYS B 1 279 ? -8.154 55.972 8.045 1.00 48.89 276 LYS B C 1
ATOM 4610 O O . LYS B 1 279 ? -7.613 55.917 9.127 1.00 48.87 276 LYS B O 1
ATOM 4616 N N . THR B 1 280 ? -7.485 55.890 6.896 1.00 48.39 277 THR B N 1
ATOM 4617 C CA . THR B 1 280 ? -6.018 55.777 6.825 1.00 47.71 277 THR B CA 1
ATOM 4618 C C . THR B 1 280 ? -5.386 57.062 7.338 1.00 47.51 277 THR B C 1
ATOM 4619 O O . THR B 1 280 ? -5.805 58.144 6.947 1.00 47.44 277 THR B O 1
ATOM 4623 N N . ALA B 1 281 ? -4.386 56.925 8.209 1.00 47.26 278 ALA B N 1
ATOM 4624 C CA . ALA B 1 281 ? -3.715 58.049 8.862 1.00 47.15 278 ALA B CA 1
ATOM 4625 C C . ALA B 1 281 ? -2.198 58.007 8.661 1.00 47.33 278 ALA B C 1
ATOM 4626 O O . ALA B 1 281 ? -1.507 59.016 8.802 1.00 47.71 278 ALA B O 1
ATOM 4628 N N . GLY B 1 282 ? -1.683 56.839 8.325 1.00 47.47 279 GLY B N 1
ATOM 4629 C CA . GLY B 1 282 ? -0.261 56.658 8.143 1.00 47.76 279 GLY B CA 1
ATOM 4630 C C . GLY B 1 282 ? 0.004 55.221 7.751 1.00 48.22 279 GLY B C 1
ATOM 4631 O O . GLY B 1 282 ? -0.920 54.413 7.606 1.00 48.04 279 GLY B O 1
ATOM 4632 N N . ARG B 1 283 ? 1.287 54.915 7.601 1.00 48.57 280 ARG B N 1
ATOM 4633 C CA . ARG B 1 283 ? 1.771 53.637 7.113 1.00 48.78 280 ARG B CA 1
ATOM 4634 C C . ARG B 1 283 ? 3.115 53.422 7.776 1.00 48.67 280 ARG B C 1
ATOM 4635 O O . ARG B 1 283 ? 3.962 54.321 7.772 1.00 49.39 280 ARG B O 1
ATOM 4643 N N . VAL B 1 284 ? 3.308 52.246 8.360 1.00 48.24 281 VAL B N 1
ATOM 4644 C CA . VAL B 1 284 ? 4.566 51.916 9.013 1.00 47.38 281 VAL B CA 1
ATOM 4645 C C . VAL B 1 284 ? 5.284 50.937 8.122 1.00 47.72 281 VAL B C 1
ATOM 4646 O O . VAL B 1 284 ? 4.744 49.887 7.778 1.00 47.77 281 VAL B O 1
ATOM 4650 N N . LYS B 1 285 ? 6.499 51.276 7.732 1.00 47.82 282 LYS B N 1
ATOM 4651 C CA . LYS B 1 285 ? 7.301 50.342 6.981 1.00 48.09 282 LYS B CA 1
ATOM 4652 C C . LYS B 1 285 ? 8.517 50.032 7.808 1.00 47.47 282 LYS B C 1
ATOM 4653 O O . LYS B 1 285 ? 9.519 50.720 7.727 1.00 48.06 282 LYS B O 1
ATOM 4659 N N . TRP B 1 286 ? 8.400 48.996 8.626 1.00 47.46 283 TRP B N 1
ATOM 4660 C CA . TRP B 1 286 ? 9.484 48.527 9.494 1.00 47.54 283 TRP B CA 1
ATOM 4661 C C . TRP B 1 286 ? 9.746 47.061 9.181 1.00 47.42 283 TRP B C 1
ATOM 4662 O O . TRP B 1 286 ? 9.023 46.489 8.383 1.00 47.32 283 TRP B O 1
ATOM 4673 N N . ASP B 1 287 ? 10.749 46.445 9.797 1.00 48.05 284 ASP B N 1
ATOM 4674 C CA . ASP B 1 287 ? 10.990 44.981 9.578 1.00 49.34 284 ASP B CA 1
ATOM 4675 C C . ASP B 1 287 ? 10.606 44.057 10.756 1.00 48.76 284 ASP B C 1
ATOM 4676 O O . ASP B 1 287 ? 11.145 42.966 10.917 1.00 48.96 284 ASP B O 1
ATOM 4681 N N . LEU B 1 288 ? 9.663 44.496 11.568 1.00 48.38 285 LEU B N 1
ATOM 4682 C CA . LEU B 1 288 ? 9.076 43.613 12.567 1.00 48.19 285 LEU B CA 1
ATOM 4683 C C . LEU B 1 288 ? 7.886 42.850 11.987 1.00 48.58 285 LEU B C 1
ATOM 4684 O O . LEU B 1 288 ? 7.187 43.336 11.093 1.00 48.78 285 LEU B O 1
ATOM 4697 N N . GLY B 1 290 ? 4.450 40.129 12.970 1.00 46.71 287 GLY B N 1
ATOM 4698 C CA . GLY B 1 290 ? 3.556 39.626 13.997 1.00 45.50 287 GLY B CA 1
ATOM 4699 C C . GLY B 1 290 ? 2.426 40.570 14.299 1.00 44.76 287 GLY B C 1
ATOM 4700 O O . GLY B 1 290 ? 2.632 41.744 14.513 1.00 45.00 287 GLY B O 1
ATOM 4701 N N . ARG B 1 291 ? 1.218 40.049 14.336 1.00 44.97 288 ARG B N 1
ATOM 4702 C CA . ARG B 1 291 ? 0.068 40.847 14.720 1.00 45.34 288 ARG B CA 1
ATOM 4703 C C . ARG B 1 291 ? 0.309 41.591 16.044 1.00 44.97 288 ARG B C 1
ATOM 4704 O O . ARG B 1 291 ? -0.067 42.754 16.162 1.00 44.97 288 ARG B O 1
ATOM 4712 N N . HIS B 1 292 ? 0.975 40.942 17.004 1.00 44.83 289 HIS B N 1
ATOM 4713 C CA . HIS B 1 292 ? 1.249 41.549 18.313 1.00 45.49 289 HIS B CA 1
ATOM 4714 C C . HIS B 1 292 ? 2.144 42.775 18.226 1.00 46.32 289 HIS B C 1
ATOM 4715 O O . HIS B 1 292 ? 1.977 43.706 18.991 1.00 46.98 289 HIS B O 1
ATOM 4722 N N . ASN B 1 293 ? 3.087 42.793 17.287 1.00 46.60 290 ASN B N 1
ATOM 4723 C CA . ASN B 1 293 ? 3.908 43.955 17.128 1.00 46.46 290 ASN B CA 1
ATOM 4724 C C . ASN B 1 293 ? 3.090 45.060 16.512 1.00 47.15 290 ASN B C 1
ATOM 4725 O O . ASN B 1 293 ? 3.297 46.236 16.810 1.00 47.55 290 ASN B O 1
ATOM 4730 N N . ARG B 1 294 ? 2.150 44.688 15.651 1.00 47.78 291 ARG B N 1
ATOM 4731 C CA . ARG B 1 294 ? 1.308 45.688 15.000 1.00 47.53 291 ARG B CA 1
ATOM 4732 C C . ARG B 1 294 ? 0.415 46.323 16.056 1.00 47.93 291 ARG B C 1
ATOM 4733 O O . ARG B 1 294 ? 0.297 47.540 16.098 1.00 48.14 291 ARG B O 1
ATOM 4749 N N . ASN B 1 296 ? 1.146 46.517 19.280 1.00 48.61 293 ASN B N 1
ATOM 4750 C CA . ASN B 1 296 ? 2.048 47.372 20.054 1.00 48.93 293 ASN B CA 1
ATOM 4751 C C . ASN B 1 296 ? 2.155 48.761 19.379 1.00 48.81 293 ASN B C 1
ATOM 4752 O O . ASN B 1 296 ? 1.920 49.791 20.006 1.00 49.06 293 ASN B O 1
ATOM 4757 N N . ALA B 1 297 ? 2.477 48.776 18.092 1.00 48.69 294 ALA B N 1
ATOM 4758 C CA . ALA B 1 297 ? 2.693 50.033 17.347 1.00 49.35 294 ALA B CA 1
ATOM 4759 C C . ALA B 1 297 ? 1.498 50.973 17.472 1.00 49.63 294 ALA B C 1
ATOM 4760 O O . ALA B 1 297 ? 1.674 52.179 17.564 1.00 49.88 294 ALA B O 1
ATOM 4762 N N . LEU B 1 298 ? 0.299 50.396 17.477 1.00 49.87 295 LEU B N 1
ATOM 4763 C CA . LEU B 1 298 ? -0.939 51.128 17.595 1.00 50.56 295 LEU B CA 1
ATOM 4764 C C . LEU B 1 298 ? -0.991 51.876 18.930 1.00 50.83 295 LEU B C 1
ATOM 4765 O O . LEU B 1 298 ? -1.284 53.090 18.992 1.00 51.03 295 LEU B O 1
ATOM 4770 N N . ALA B 1 299 ? -0.679 51.144 19.995 1.00 50.61 296 ALA B N 1
ATOM 4771 C CA . ALA B 1 299 ? -0.609 51.719 21.336 1.00 49.97 296 ALA B CA 1
ATOM 4772 C C . ALA B 1 299 ? 0.403 52.876 21.380 1.00 49.64 296 ALA B C 1
ATOM 4773 O O . ALA B 1 299 ? 0.137 53.927 21.957 1.00 49.63 296 ALA B O 1
ATOM 4775 N N . VAL B 1 300 ? 1.552 52.680 20.747 1.00 49.08 297 VAL B N 1
ATOM 4776 C CA . VAL B 1 300 ? 2.644 53.624 20.853 1.00 48.87 297 VAL B CA 1
ATOM 4777 C C . VAL B 1 300 ? 2.304 54.910 20.104 1.00 48.70 297 VAL B C 1
ATOM 4778 O O . VAL B 1 300 ? 2.585 56.020 20.574 1.00 48.57 297 VAL B O 1
ATOM 4782 N N . ILE B 1 301 ? 1.666 54.745 18.950 1.00 48.12 298 ILE B N 1
ATOM 4783 C CA . ILE B 1 301 ? 1.221 55.870 18.150 1.00 48.00 298 ILE B CA 1
ATOM 4784 C C . ILE B 1 301 ? 0.212 56.760 18.885 1.00 48.13 298 ILE B C 1
ATOM 4785 O O . ILE B 1 301 ? 0.322 57.979 18.851 1.00 48.83 298 ILE B O 1
ATOM 4790 N N . ALA B 1 302 ? -0.768 56.144 19.540 1.00 47.77 299 ALA B N 1
ATOM 4791 C CA . ALA B 1 302 ? -1.822 56.882 20.198 1.00 46.89 299 ALA B CA 1
ATOM 4792 C C . ALA B 1 302 ? -1.217 57.624 21.375 1.00 46.75 299 ALA B C 1
ATOM 4793 O O . ALA B 1 302 ? -1.447 58.820 21.576 1.00 47.00 299 ALA B O 1
ATOM 4795 N N . ALA B 1 303 ? -0.406 56.898 22.129 1.00 46.69 300 ALA B N 1
ATOM 4796 C CA . ALA B 1 303 ? 0.311 57.438 23.267 1.00 46.39 300 ALA B CA 1
ATOM 4797 C C . ALA B 1 303 ? 1.201 58.608 22.862 1.00 46.24 300 ALA B C 1
ATOM 4798 O O . ALA B 1 303 ? 1.201 59.628 23.538 1.00 46.52 300 ALA B O 1
ATOM 4800 N N . ALA B 1 304 ? 1.942 58.467 21.764 1.00 46.16 301 ALA B N 1
ATOM 4801 C CA . ALA B 1 304 ? 2.870 59.520 21.323 1.00 46.40 301 ALA B CA 1
ATOM 4802 C C . ALA B 1 304 ? 2.122 60.777 20.901 1.00 46.44 301 ALA B C 1
ATOM 4803 O O . ALA B 1 304 ? 2.556 61.909 21.164 1.00 47.05 301 ALA B O 1
ATOM 4805 N N . ARG B 1 305 ? 0.987 60.578 20.245 1.00 46.11 302 ARG B N 1
ATOM 4806 C CA . ARG B 1 305 ? 0.127 61.687 19.845 1.00 45.63 302 ARG B CA 1
ATOM 4807 C C . ARG B 1 305 ? -0.236 62.550 21.041 1.00 44.81 302 ARG B C 1
ATOM 4808 O O . ARG B 1 305 ? -0.291 63.762 20.929 1.00 44.28 302 ARG B O 1
ATOM 4816 N N . HIS B 1 306 ? -0.438 61.910 22.197 1.00 44.84 303 HIS B N 1
ATOM 4817 C CA . HIS B 1 306 ? -0.941 62.600 23.377 1.00 44.12 303 HIS B CA 1
ATOM 4818 C C . HIS B 1 306 ? 0.061 63.588 23.884 1.00 44.60 303 HIS B C 1
ATOM 4819 O O . HIS B 1 306 ? -0.297 64.625 24.413 1.00 44.48 303 HIS B O 1
ATOM 4826 N N . VAL B 1 307 ? 1.325 63.256 23.707 1.00 45.47 304 VAL B N 1
ATOM 4827 C CA . VAL B 1 307 ? 2.393 64.154 24.086 1.00 46.53 304 VAL B CA 1
ATOM 4828 C C . VAL B 1 307 ? 2.814 65.026 22.912 1.00 47.66 304 VAL B C 1
ATOM 4829 O O . VAL B 1 307 ? 3.838 65.679 22.979 1.00 48.42 304 VAL B O 1
ATOM 4833 N N . GLY B 1 308 ? 2.017 65.046 21.843 1.00 48.40 305 GLY B N 1
ATOM 4834 C CA . GLY B 1 308 ? 2.287 65.925 20.713 1.00 48.44 305 GLY B CA 1
ATOM 4835 C C . GLY B 1 308 ? 3.102 65.386 19.539 1.00 48.66 305 GLY B C 1
ATOM 4836 O O . GLY B 1 308 ? 3.626 66.161 18.770 1.00 48.69 305 GLY B O 1
ATOM 4837 N N . VAL B 1 309 ? 3.206 64.076 19.371 1.00 48.70 306 VAL B N 1
ATOM 4838 C CA . VAL B 1 309 ? 3.850 63.542 18.173 1.00 49.02 306 VAL B CA 1
ATOM 4839 C C . VAL B 1 309 ? 2.821 63.262 17.067 1.00 49.32 306 VAL B C 1
ATOM 4840 O O . VAL B 1 309 ? 1.911 62.447 17.270 1.00 49.42 306 VAL B O 1
ATOM 4844 N N . ASP B 1 310 ? 2.966 63.940 15.923 1.00 49.38 307 ASP B N 1
ATOM 4845 C CA . ASP B 1 310 ? 2.184 63.678 14.699 1.00 50.42 307 ASP B CA 1
ATOM 4846 C C . ASP B 1 310 ? 2.145 62.179 14.425 1.00 49.87 307 ASP B C 1
ATOM 4847 O O . ASP B 1 310 ? 3.130 61.484 14.663 1.00 49.60 307 ASP B O 1
ATOM 4852 N N . ILE B 1 311 ? 1.027 61.692 13.898 1.00 49.97 308 ILE B N 1
ATOM 4853 C CA . ILE B 1 311 ? 0.939 60.290 13.505 1.00 50.42 308 ILE B CA 1
ATOM 4854 C C . ILE B 1 311 ? 2.026 60.002 12.501 1.00 50.53 308 ILE B C 1
ATOM 4855 O O . ILE B 1 311 ? 2.739 59.010 12.628 1.00 50.56 308 ILE B O 1
ATOM 4860 N N . GLN B 1 312 ? 2.171 60.891 11.528 1.00 50.76 309 GLN B N 1
ATOM 4861 C CA . GLN B 1 312 ? 3.198 60.739 10.497 1.00 51.28 309 GLN B CA 1
ATOM 4862 C C . GLN B 1 312 ? 4.595 60.582 11.109 1.00 51.00 309 GLN B C 1
ATOM 4863 O O . GLN B 1 312 ? 5.337 59.677 10.741 1.00 51.33 309 GLN B O 1
ATOM 4869 N N . THR B 1 313 ? 4.943 61.452 12.049 1.00 50.60 310 THR B N 1
ATOM 4870 C CA . THR B 1 313 ? 6.247 61.366 12.679 1.00 49.89 310 THR B CA 1
ATOM 4871 C C . THR B 1 313 ? 6.366 60.061 13.472 1.00 49.99 310 THR B C 1
ATOM 4872 O O . THR B 1 313 ? 7.437 59.469 13.511 1.00 50.50 310 THR B O 1
ATOM 4876 N N . ALA B 1 314 ? 5.272 59.588 14.062 1.00 49.69 311 ALA B N 1
ATOM 4877 C CA . ALA B 1 314 ? 5.311 58.320 14.810 1.00 50.08 311 ALA B CA 1
ATOM 4878 C C . ALA B 1 314 ? 5.659 57.117 13.910 1.00 49.99 311 ALA B C 1
ATOM 4879 O O . ALA B 1 314 ? 6.419 56.227 14.298 1.00 49.23 311 ALA B O 1
ATOM 4881 N N . CYS B 1 315 ? 5.110 57.143 12.700 1.00 50.50 312 CYS B N 1
ATOM 4882 C CA . CYS B 1 315 ? 5.246 56.067 11.716 1.00 50.88 312 CYS B CA 1
ATOM 4883 C C . CYS B 1 315 ? 6.643 55.997 11.137 1.00 50.83 312 CYS B C 1
ATOM 4884 O O . CYS B 1 315 ? 7.193 54.897 11.009 1.00 51.08 312 CYS B O 1
ATOM 4887 N N . GLU B 1 316 ? 7.230 57.157 10.835 1.00 50.46 313 GLU B N 1
ATOM 4888 C CA . GLU B 1 316 ? 8.626 57.214 10.426 1.00 50.70 313 GLU B CA 1
ATOM 4889 C C . GLU B 1 316 ? 9.508 56.728 11.548 1.00 50.31 313 GLU B C 1
ATOM 4890 O O . GLU B 1 316 ? 10.423 55.945 11.306 1.00 50.93 313 GLU B O 1
ATOM 4896 N N . ALA B 1 317 ? 9.238 57.170 12.774 1.00 49.48 314 ALA B N 1
ATOM 4897 C CA . ALA B 1 317 ? 10.002 56.669 13.918 1.00 49.13 314 ALA B CA 1
ATOM 4898 C C . ALA B 1 317 ? 10.061 55.125 13.981 1.00 48.67 314 ALA B C 1
ATOM 4899 O O . ALA B 1 317 ? 11.132 54.529 14.066 1.00 48.70 314 ALA B O 1
ATOM 4901 N N . LEU B 1 318 ? 8.920 54.473 13.894 1.00 48.29 315 LEU B N 1
ATOM 4902 C CA . LEU B 1 318 ? 8.914 53.031 14.003 1.00 48.63 315 LEU B CA 1
ATOM 4903 C C . LEU B 1 318 ? 9.661 52.339 12.865 1.00 48.89 315 LEU B C 1
ATOM 4904 O O . LEU B 1 318 ? 10.073 51.178 13.016 1.00 48.99 315 LEU B O 1
ATOM 4909 N N . GLY B 1 319 ? 9.836 53.064 11.749 1.00 48.65 316 GLY B N 1
ATOM 4910 C CA . GLY B 1 319 ? 10.577 52.593 10.601 1.00 47.95 316 GLY B CA 1
ATOM 4911 C C . GLY B 1 319 ? 11.999 52.285 11.020 1.00 48.65 316 GLY B C 1
ATOM 4912 O O . GLY B 1 319 ? 12.588 51.297 10.579 1.00 49.04 316 GLY B O 1
ATOM 4913 N N . ALA B 1 320 ? 12.556 53.126 11.886 1.00 48.98 317 ALA B N 1
ATOM 4914 C CA . ALA B 1 320 ? 13.913 52.920 12.406 1.00 49.00 317 ALA B CA 1
ATOM 4915 C C . ALA B 1 320 ? 13.961 52.169 13.748 1.00 49.36 317 ALA B C 1
ATOM 4916 O O . ALA B 1 320 ? 15.028 52.086 14.358 1.00 48.87 317 ALA B O 1
ATOM 4918 N N . PHE B 1 321 ? 12.830 51.653 14.232 1.00 50.03 318 PHE B N 1
ATOM 4919 C CA . PHE B 1 321 ? 12.884 50.874 15.468 1.00 51.24 318 PHE B CA 1
ATOM 4920 C C . PHE B 1 321 ? 13.623 49.568 15.270 1.00 52.42 318 PHE B C 1
ATOM 4921 O O . PHE B 1 321 ? 13.409 48.876 14.276 1.00 52.66 318 PHE B O 1
ATOM 4929 N N . LYS B 1 322 ? 14.471 49.207 16.226 1.00 53.82 319 LYS B N 1
ATOM 4930 C CA . LYS B 1 322 ? 15.144 47.904 16.153 1.00 55.20 319 LYS B CA 1
ATOM 4931 C C . LYS B 1 322 ? 14.695 46.993 17.296 1.00 55.89 319 LYS B C 1
ATOM 4932 O O . LYS B 1 322 ? 14.530 47.447 18.425 1.00 55.77 319 LYS B O 1
ATOM 4938 N N . ASN B 1 323 ? 14.483 45.716 16.983 1.00 57.37 320 ASN B N 1
ATOM 4939 C CA . ASN B 1 323 ? 14.303 44.683 17.999 1.00 58.73 320 ASN B CA 1
ATOM 4940 C C . ASN B 1 323 ? 15.621 44.447 18.732 1.00 59.59 320 ASN B C 1
ATOM 4941 O O . ASN B 1 323 ? 16.696 44.651 18.159 1.00 59.89 320 ASN B O 1
ATOM 4946 N N . VAL B 1 324 ? 15.544 44.055 20.001 1.00 60.82 321 VAL B N 1
ATOM 4947 C CA . VAL B 1 324 ? 16.735 43.642 20.757 1.00 62.29 321 VAL B CA 1
ATOM 4948 C C . VAL B 1 324 ? 17.396 42.457 20.038 1.00 63.26 321 VAL B C 1
ATOM 4949 O O . VAL B 1 324 ? 16.696 41.557 19.562 1.00 63.17 321 VAL B O 1
ATOM 4953 N N . LYS B 1 325 ? 18.728 42.479 19.936 1.00 64.71 322 LYS B N 1
ATOM 4954 C CA . LYS B 1 325 ? 19.489 41.387 19.310 1.00 66.05 322 LYS B CA 1
ATOM 4955 C C . LYS B 1 325 ? 20.105 40.419 20.357 1.00 66.94 322 LYS B C 1
ATOM 4956 O O . LYS B 1 325 ? 20.722 40.857 21.346 1.00 67.02 322 LYS B O 1
ATOM 4958 N N . ARG B 1 326 ? 19.921 39.110 20.128 1.00 67.88 323 ARG B N 1
ATOM 4959 C CA . ARG B 1 326 ? 20.349 38.033 21.055 1.00 68.48 323 ARG B CA 1
ATOM 4960 C C . ARG B 1 326 ? 21.813 38.134 21.510 1.00 68.76 323 ARG B C 1
ATOM 4961 O O . ARG B 1 326 ? 22.089 38.308 22.701 1.00 68.87 323 ARG B O 1
#

Nearest PDB structures (foldseek):
  3eag-assembly1_B  TM=9.899E-01  e=9.941E-61  Neisseria meningitidis MC58
  6cau-assembly1_A  TM=8.776E-01  e=2.799E-24  Acinetobacter baumannii
  4hv4-assembly2_B  TM=8.827E-01  e=3.516E-23  Yersinia pestis CO92
  4hv4-assembly1_A  TM=8.723E-01  e=1.246E-22  Yersinia pestis CO92
  1gqy-assembly1_A  TM=8.716E-01  e=3.864E-21  Haemophilus influenzae

Radius of gyration: 27.15 Å; Cα contacts (8 Å, |Δi|>4): 1412; chains: 2; bounding box: 51×52×93 Å

Organism: Neisseria meningitidis serogroup B (strain ATCC BAA-335 / MC58) (NCBI:txid122586)

Solvent-accessible surface area: 26438 Å² total